Protein AF-A0A8I5YC31-F1 (afdb_monomer)

Solvent-accessible surface area (backbone atoms only — not comparable to full-atom values): 22268 Å² total; per-residue (Å²): 139,85,91,84,82,88,76,88,74,71,82,74,79,70,58,84,82,76,58,59,94,58,43,72,57,42,54,56,50,49,55,51,55,52,51,39,68,28,78,87,82,70,27,49,74,70,37,67,52,75,56,99,90,48,75,48,67,68,30,32,37,26,38,50,49,34,54,47,43,23,67,76,68,70,44,86,52,67,68,59,28,36,50,52,46,18,53,45,14,38,60,37,52,31,37,40,78,88,54,70,68,44,55,54,52,86,39,85,52,49,28,32,78,44,57,76,86,67,37,62,78,70,66,78,79,85,49,73,66,58,52,46,23,52,53,52,34,35,67,73,64,80,42,82,96,47,58,71,52,70,71,53,47,53,48,47,56,51,44,49,66,76,34,56,94,50,41,68,59,40,50,53,53,16,52,52,48,51,61,54,51,67,72,46,56,78,65,61,40,54,52,52,56,50,44,55,48,41,48,43,35,35,80,62,45,57,92,91,56,84,62,68,80,68,70,58,70,68,56,57,51,42,68,77,40,62,80,67,62,82,41,75,88,85,51,84,84,75,94,79,81,93,76,82,97,71,93,76,77,90,74,73,86,78,73,86,45,75,66,56,52,52,50,49,50,54,51,51,53,61,56,69,74,51,89,75,77,56,67,69,60,53,49,53,50,52,51,53,52,49,66,72,44,40,82,74,32,67,90,78,30,84,41,76,87,42,48,41,96,79,69,78,42,59,62,36,59,53,46,62,67,48,55,78,72,50,96,84,58,80,57,77,75,57,76,73,40,74,68,67,28,49,76,33,81,62,34,63,58,47,50,60,52,53,52,48,56,52,53,54,57,65,63,72,77,116

Organism: Rattus norvegicus (NCBI:txid10116)

pLDDT: mean 81.85, std 21.08, range [25.16, 98.56]

InterPro domains:
  IPR000591 DEP domain [PF00610] (43-113)
  IPR000591 DEP domain [PS50186] (40-115)
  IPR000591 DEP domain [SM00049] (40-115)
  IPR015898 G-protein, gamma subunit-like domain [PF00631] (256-317)
  IPR015898 G-protein, gamma subunit-like domain [SM00224] (258-319)
  IPR015898 G-protein, gamma subunit-like domain [SM01224] (255-319)
  IPR015898 G-protein, gamma subunit-like domain [cd00068] (258-313)
  IPR036284 G-protein gamma-like domain superfamily [G3DSA:4.10.260.10] (253-303)
  IPR036284 G-protein gamma-like domain superfamily [SSF48670] (249-313)
  IPR036388 Winged helix-like DNA-binding domain superfamily [G3DSA:1.10.10.10] (12-120)
  IPR036390 Winged helix DNA-binding domain superfamily [SSF46785] (20-124)
  IPR040759 Regulator of G-protein signalling, DHEX domain [PF18148] (116-217)
  IPR047016 Regulator of G protein signaling 6/7/9/11 [PTHR45746] (14-321)
  IPR047017 Regulator of G-protein signalling 6/7/9/11, DHEX domain superfamily [G3DSA:1.10.1240.60] (121-222)

Sequence (366 aa):
MAQGSGDQRAVGVADPEESSPNMIVYCKIEDIITKMQDDKTGGVPIRTVKSFLSKIPSVVTGTDIVQWLMKNLSIEDPVEAIHLGSLIAAQGYVFPISDHVLTMKDDGTFYRFQAPYFWPSNCWEPENTDYAIYLCKRTMQNKARLELADYEAENLARLQRAFARKWEFIFMQAEAQVKIDRKKDKTERKILDSQERAFWDVHRPVPGCVNTTEMDIRKCRRLKNPQKVKKSVYGVTDESQSQSPVHIPSQPIRKTTKDDIRKQITFLNAQIDRHCLKMSKVAESLIAYTEQYVEYDPFITPAEPSNPWISDDITLWDIEMSCGLSMGSLCPSWQLELLLWLSRPEGETLLPQLVSSISDRSNTDY

Structure (mmCIF, N/CA/C/O backbone):
data_AF-A0A8I5YC31-F1
#
_entry.id   AF-A0A8I5YC31-F1
#
loop_
_atom_site.group_PDB
_atom_site.id
_atom_site.type_symbol
_atom_site.label_atom_id
_atom_site.label_alt_id
_atom_site.label_comp_id
_atom_site.label_asym_id
_atom_site.label_entity_id
_atom_site.label_seq_id
_atom_site.pdbx_PDB_ins_code
_atom_site.Cartn_x
_atom_site.Cartn_y
_atom_site.Cartn_z
_atom_site.occupancy
_atom_site.B_iso_or_equiv
_atom_site.auth_seq_id
_atom_site.auth_comp_id
_atom_site.auth_asym_id
_atom_site.auth_atom_id
_atom_site.pdbx_PDB_model_num
ATOM 1 N N . MET A 1 1 ? 32.139 10.500 -12.334 1.00 30.91 1 MET A N 1
ATOM 2 C CA . MET A 1 1 ? 33.350 10.903 -11.591 1.00 30.91 1 MET A CA 1
ATOM 3 C C . MET A 1 1 ? 33.138 10.520 -10.142 1.00 30.91 1 MET A C 1
ATOM 5 O O . MET A 1 1 ? 32.011 10.642 -9.678 1.00 30.91 1 MET A O 1
ATOM 9 N N . ALA A 1 2 ? 34.165 9.994 -9.482 1.00 31.39 2 ALA A N 1
ATOM 10 C CA . ALA A 1 2 ? 34.109 9.607 -8.080 1.00 31.39 2 ALA A CA 1
ATOM 11 C C . ALA A 1 2 ? 34.868 10.613 -7.203 1.00 31.39 2 ALA A C 1
ATOM 13 O O . ALA A 1 2 ? 35.890 11.146 -7.625 1.00 31.39 2 ALA A O 1
ATOM 14 N N . GLN A 1 3 ? 34.344 10.724 -5.979 1.00 30.48 3 GLN A N 1
ATOM 15 C CA . GLN A 1 3 ? 34.845 11.326 -4.740 1.00 30.48 3 GLN A CA 1
ATOM 16 C C . GLN A 1 3 ? 34.728 12.842 -4.506 1.00 30.48 3 GLN A C 1
ATOM 18 O O . GLN A 1 3 ? 35.251 13.680 -5.229 1.00 30.48 3 GLN A O 1
ATOM 23 N N . GLY A 1 4 ? 34.048 13.117 -3.389 1.00 25.41 4 GLY A N 1
ATOM 24 C CA . GLY A 1 4 ? 33.809 14.384 -2.713 1.00 25.41 4 GLY A CA 1
ATOM 25 C C . GLY A 1 4 ? 32.946 14.066 -1.490 1.00 25.41 4 GLY A C 1
ATOM 26 O O . GLY A 1 4 ? 31.741 13.885 -1.603 1.00 25.41 4 GLY A O 1
ATOM 27 N N . SER A 1 5 ? 33.617 13.831 -0.370 1.00 27.86 5 SER A N 1
ATOM 28 C CA . SER A 1 5 ? 33.132 13.392 0.939 1.00 27.86 5 SER A CA 1
ATOM 29 C C . SER A 1 5 ? 32.129 14.335 1.606 1.00 27.86 5 SER A C 1
ATOM 31 O O . SER A 1 5 ? 32.315 15.542 1.553 1.00 27.86 5 SER A O 1
ATOM 33 N N . GLY A 1 6 ? 31.200 13.741 2.364 1.00 32.78 6 GLY A N 1
ATOM 34 C CA . GLY A 1 6 ? 30.676 14.308 3.608 1.00 32.78 6 GLY A CA 1
ATOM 35 C C . GLY A 1 6 ? 29.735 15.498 3.470 1.00 32.78 6 GLY A C 1
ATOM 36 O O . GLY A 1 6 ? 30.170 16.630 3.575 1.00 32.78 6 GLY A O 1
ATOM 37 N N . ASP A 1 7 ? 28.439 15.211 3.372 1.00 25.16 7 ASP A N 1
ATOM 38 C CA . ASP A 1 7 ? 27.435 15.993 4.091 1.00 25.16 7 ASP A CA 1
ATOM 39 C C . ASP A 1 7 ? 26.245 15.082 4.395 1.00 25.16 7 ASP A C 1
ATOM 41 O O . ASP A 1 7 ? 25.461 14.710 3.518 1.00 25.16 7 ASP A O 1
ATOM 45 N N . GLN A 1 8 ? 26.129 14.692 5.666 1.00 31.38 8 GLN A N 1
ATOM 46 C CA . GLN A 1 8 ? 24.854 14.284 6.240 1.00 31.38 8 GLN A CA 1
ATOM 47 C C . GLN A 1 8 ? 23.938 15.505 6.149 1.00 31.38 8 GLN A C 1
ATOM 49 O O . GLN A 1 8 ? 23.925 16.356 7.036 1.00 31.38 8 GLN A O 1
ATOM 54 N N . ARG A 1 9 ? 23.186 15.626 5.052 1.00 27.92 9 ARG A N 1
ATOM 55 C CA . ARG A 1 9 ? 22.052 16.543 5.028 1.00 27.92 9 ARG A CA 1
ATOM 56 C C . ARG A 1 9 ? 21.036 16.011 6.023 1.00 27.92 9 ARG A C 1
ATOM 58 O O . ARG A 1 9 ? 20.415 14.975 5.796 1.00 27.92 9 ARG A O 1
ATOM 65 N N . ALA A 1 10 ? 20.946 16.726 7.140 1.00 28.52 10 ALA A N 1
ATOM 66 C CA . ALA A 1 10 ? 19.875 16.632 8.106 1.00 28.52 10 ALA A CA 1
ATOM 67 C C . ALA A 1 10 ? 18.543 16.457 7.371 1.00 28.52 10 ALA A C 1
ATOM 69 O O . ALA A 1 10 ? 18.248 17.196 6.428 1.00 28.52 10 ALA A O 1
ATOM 70 N N . VAL A 1 11 ? 17.777 15.458 7.807 1.00 36.50 11 VAL A N 1
ATOM 71 C CA . VAL A 1 11 ? 16.377 15.267 7.439 1.00 36.50 11 VAL A CA 1
ATOM 72 C C . VAL A 1 11 ? 15.692 16.611 7.647 1.00 36.50 11 VAL A C 1
ATOM 74 O O . VAL A 1 11 ? 15.560 17.076 8.780 1.00 36.50 11 VAL A O 1
ATOM 77 N N . GLY A 1 12 ? 15.356 17.284 6.547 1.00 31.61 12 GLY A N 1
ATOM 78 C CA . GLY A 1 12 ? 14.579 18.507 6.601 1.00 31.61 12 GLY A CA 1
ATOM 79 C C . GLY A 1 12 ? 13.262 18.151 7.263 1.00 31.61 12 GLY A C 1
ATOM 80 O O . GLY A 1 12 ? 12.482 17.386 6.703 1.00 31.61 12 GLY A O 1
ATOM 81 N N . VAL A 1 13 ? 13.046 18.645 8.481 1.00 35.69 13 VAL A N 1
ATOM 82 C CA . VAL A 1 13 ? 11.731 18.610 9.112 1.00 35.69 13 VAL A CA 1
ATOM 83 C C . VAL A 1 13 ? 10.842 19.445 8.202 1.00 35.69 13 VAL A C 1
ATOM 85 O O . VAL A 1 13 ? 10.956 20.670 8.185 1.00 35.69 13 VAL A O 1
ATOM 88 N N . ALA A 1 14 ? 10.052 18.771 7.365 1.00 36.16 14 ALA A N 1
ATOM 89 C CA . ALA A 1 14 ? 9.065 19.419 6.521 1.00 36.16 14 ALA A CA 1
ATOM 90 C C . ALA A 1 14 ? 8.182 20.306 7.406 1.00 36.16 14 ALA A C 1
ATOM 92 O O . ALA A 1 14 ? 7.811 19.907 8.517 1.00 36.16 14 ALA A O 1
ATOM 93 N N . ASP A 1 15 ? 7.880 21.514 6.931 1.00 40.88 15 ASP A N 1
ATOM 94 C CA . ASP A 1 15 ? 6.965 22.423 7.612 1.00 40.88 15 ASP A CA 1
ATOM 95 C C . ASP A 1 15 ? 5.642 21.668 7.873 1.00 40.88 15 ASP A C 1
ATOM 97 O O . ASP A 1 15 ? 5.075 21.098 6.931 1.00 40.88 15 ASP A O 1
ATOM 101 N N . PRO A 1 16 ? 5.140 21.591 9.124 1.00 46.72 16 PRO A N 1
ATOM 102 C CA . PRO A 1 16 ? 3.908 20.871 9.447 1.00 46.72 16 PRO A CA 1
ATOM 103 C C . PRO A 1 16 ? 2.696 21.291 8.602 1.00 46.72 16 PRO A C 1
ATOM 105 O O . PRO A 1 16 ? 1.714 20.551 8.543 1.00 46.72 16 PRO A O 1
ATOM 108 N N . GLU A 1 17 ? 2.741 22.472 7.973 1.00 46.12 17 GLU A N 1
ATOM 109 C CA . GLU A 1 17 ? 1.671 22.992 7.117 1.00 46.12 17 GLU A CA 1
ATOM 110 C C . GLU A 1 17 ? 1.710 22.488 5.657 1.00 46.12 17 GLU A C 1
ATOM 112 O O . GLU A 1 17 ? 0.689 22.585 4.978 1.00 46.12 17 GLU A O 1
ATOM 117 N N . GLU A 1 18 ? 2.814 21.884 5.193 1.00 51.75 18 GLU A N 1
ATOM 118 C CA . GLU A 1 18 ? 2.967 21.321 3.830 1.00 51.75 18 GLU A CA 1
ATOM 119 C C . GLU A 1 18 ? 2.910 19.785 3.781 1.00 51.75 18 GLU A C 1
ATOM 121 O O . GLU A 1 18 ? 2.946 19.172 2.712 1.00 51.75 18 GLU A O 1
ATOM 126 N N . SER A 1 19 ? 2.806 19.134 4.937 1.00 61.59 19 SER A N 1
ATOM 127 C CA . SER A 1 19 ? 2.816 17.678 5.026 1.00 61.59 19 SER A CA 1
ATOM 128 C C . SER A 1 19 ? 1.540 17.065 4.437 1.00 61.59 19 SER A C 1
ATOM 130 O O . SER A 1 19 ? 0.420 17.445 4.794 1.00 61.59 19 SER A O 1
ATOM 132 N N . SER A 1 20 ? 1.704 16.085 3.540 1.00 70.75 20 SER A N 1
ATOM 133 C CA . SER A 1 20 ? 0.594 15.278 3.025 1.00 70.75 20 SER A CA 1
ATOM 134 C C . SER A 1 20 ? -0.271 14.771 4.188 1.00 70.75 20 SER A C 1
ATOM 136 O O . SER A 1 20 ? 0.262 14.281 5.186 1.00 70.75 20 SER A O 1
ATOM 138 N N . PRO A 1 21 ? -1.611 14.792 4.085 1.00 76.62 21 PRO A N 1
ATOM 139 C CA . PRO A 1 21 ? -2.481 14.276 5.142 1.00 76.62 21 PRO A CA 1
ATOM 140 C C . PRO A 1 21 ? -2.307 12.767 5.385 1.00 76.62 21 PRO A C 1
ATOM 142 O O . PRO A 1 21 ? -2.857 12.242 6.352 1.00 76.62 21 PRO A O 1
ATOM 145 N N . ASN A 1 22 ? -1.563 12.071 4.520 1.00 84.62 22 ASN A N 1
ATOM 146 C CA . ASN A 1 22 ? -1.194 10.667 4.673 1.00 84.62 22 ASN A CA 1
ATOM 147 C C . ASN A 1 22 ? 0.204 10.468 5.287 1.00 84.62 22 ASN A C 1
ATOM 149 O O . ASN A 1 22 ? 0.582 9.327 5.535 1.00 84.62 22 ASN A O 1
ATOM 153 N N . MET A 1 23 ? 0.957 11.534 5.584 1.00 88.81 23 MET A N 1
ATOM 154 C CA . MET A 1 23 ? 2.354 11.437 6.027 1.00 88.81 23 MET A CA 1
ATOM 155 C C . MET A 1 23 ? 2.530 10.559 7.266 1.00 88.81 23 MET A C 1
ATOM 157 O O . MET A 1 23 ? 3.437 9.739 7.315 1.00 88.81 23 MET A O 1
ATOM 161 N N . ILE A 1 24 ? 1.623 10.656 8.244 1.00 91.00 24 ILE A N 1
ATOM 162 C CA . ILE A 1 24 ? 1.688 9.812 9.446 1.00 91.00 24 ILE A CA 1
ATOM 163 C C . ILE A 1 24 ? 1.609 8.313 9.120 1.00 91.00 24 ILE A C 1
ATOM 165 O O . ILE A 1 24 ? 2.208 7.501 9.819 1.00 91.00 24 ILE A O 1
ATOM 169 N N . VAL A 1 25 ? 0.876 7.939 8.069 1.00 93.25 25 VAL A N 1
ATOM 170 C CA . VAL A 1 25 ? 0.782 6.548 7.615 1.00 93.25 25 VAL A CA 1
ATOM 171 C C . VAL A 1 25 ? 2.094 6.139 6.954 1.00 93.25 25 VAL A C 1
ATOM 173 O O . VAL A 1 25 ? 2.623 5.084 7.288 1.00 93.25 25 VAL A O 1
ATOM 176 N N . TYR A 1 26 ? 2.655 6.990 6.091 1.00 94.50 26 TYR A N 1
ATOM 177 C CA . TYR A 1 26 ? 3.944 6.740 5.442 1.00 94.50 26 TYR A CA 1
ATOM 178 C C . TYR A 1 26 ? 5.068 6.557 6.462 1.00 94.50 26 TYR A C 1
ATOM 180 O O . TYR A 1 26 ? 5.739 5.533 6.426 1.00 94.50 26 TYR A O 1
ATOM 188 N N . CYS A 1 27 ? 5.196 7.450 7.449 1.00 95.44 27 CYS A N 1
ATOM 189 C CA . CYS A 1 27 ? 6.206 7.314 8.502 1.00 95.44 27 CYS A CA 1
ATOM 190 C C . CYS A 1 27 ? 6.071 5.989 9.268 1.00 95.44 27 CYS A C 1
ATOM 192 O O . CYS A 1 27 ? 7.063 5.308 9.501 1.00 95.44 27 CYS A O 1
ATOM 194 N N . LYS A 1 28 ? 4.843 5.573 9.609 1.00 97.00 28 LYS A N 1
ATOM 195 C CA . LYS A 1 28 ? 4.614 4.288 10.291 1.00 97.00 28 LYS A CA 1
ATOM 196 C C . LYS A 1 28 ? 5.019 3.088 9.433 1.00 97.00 28 LYS A C 1
ATOM 198 O O . LYS A 1 28 ? 5.571 2.128 9.965 1.00 97.00 28 LYS A O 1
ATOM 203 N N . ILE A 1 29 ? 4.743 3.123 8.128 1.00 97.88 29 ILE A N 1
ATOM 204 C CA . ILE A 1 29 ? 5.170 2.059 7.210 1.00 97.88 29 ILE A CA 1
ATOM 205 C C . ILE A 1 29 ? 6.697 2.057 7.086 1.00 97.88 29 ILE A C 1
ATOM 207 O O . ILE A 1 29 ? 7.317 1.002 7.152 1.00 97.88 29 ILE A O 1
ATOM 211 N N . GLU A 1 30 ? 7.319 3.224 6.964 1.00 97.75 30 GLU A N 1
ATOM 212 C CA . GLU A 1 30 ? 8.772 3.374 6.841 1.00 97.75 30 GLU A CA 1
ATOM 213 C C . GLU A 1 30 ? 9.522 2.882 8.077 1.00 97.75 30 GLU A C 1
ATOM 215 O O . GLU A 1 30 ? 10.561 2.231 7.945 1.00 97.75 30 GLU A O 1
ATOM 220 N N . ASP A 1 31 ? 8.964 3.090 9.269 1.00 97.12 31 ASP A N 1
ATOM 221 C CA . ASP A 1 31 ? 9.485 2.519 10.510 1.00 97.12 31 ASP A CA 1
ATOM 222 C C . ASP A 1 31 ? 9.460 0.982 10.475 1.00 97.12 31 ASP A C 1
ATOM 224 O O . ASP A 1 31 ? 10.426 0.330 10.883 1.00 97.12 31 ASP A O 1
ATOM 228 N N . ILE A 1 32 ? 8.380 0.383 9.958 1.00 97.75 32 ILE A N 1
ATOM 229 C CA . ILE A 1 32 ? 8.273 -1.073 9.769 1.00 97.75 32 ILE A CA 1
ATOM 230 C C . ILE A 1 32 ? 9.316 -1.550 8.752 1.00 97.75 32 ILE A C 1
ATOM 232 O O . ILE A 1 32 ? 10.065 -2.483 9.032 1.00 97.75 32 ILE A O 1
ATOM 236 N N . ILE A 1 33 ? 9.414 -0.886 7.599 1.00 98.00 33 ILE A N 1
ATOM 237 C CA . ILE A 1 33 ? 10.347 -1.223 6.513 1.00 98.00 33 ILE A CA 1
ATOM 238 C C . ILE A 1 33 ? 11.807 -1.106 6.954 1.00 98.00 33 ILE A C 1
ATOM 240 O O . ILE A 1 33 ? 12.647 -1.911 6.548 1.00 98.00 33 ILE A O 1
ATOM 244 N N . THR A 1 34 ? 12.119 -0.127 7.798 1.00 96.25 34 THR A N 1
ATOM 245 C CA . THR A 1 34 ? 13.459 0.050 8.363 1.00 96.25 34 THR A CA 1
ATOM 246 C C . THR A 1 34 ? 13.812 -1.113 9.286 1.00 96.25 34 THR A C 1
ATOM 248 O O . THR A 1 34 ? 14.895 -1.678 9.161 1.00 96.25 34 THR A O 1
ATOM 251 N N . LYS A 1 35 ? 12.883 -1.542 10.151 1.00 96.88 35 LYS A N 1
ATOM 252 C CA . LYS A 1 35 ? 13.075 -2.715 11.023 1.00 96.88 35 LYS A CA 1
ATOM 253 C C . LYS A 1 35 ? 13.165 -4.022 10.234 1.00 96.88 35 LYS A C 1
ATOM 255 O O . LYS A 1 35 ? 13.973 -4.881 10.567 1.00 96.88 35 LYS A O 1
ATOM 260 N N . MET A 1 36 ? 12.385 -4.168 9.163 1.00 97.31 36 MET A N 1
ATOM 261 C CA . MET A 1 36 ? 12.465 -5.335 8.277 1.00 97.31 36 MET A CA 1
ATOM 262 C C . MET A 1 36 ? 13.833 -5.479 7.610 1.00 97.31 36 MET A C 1
ATOM 264 O O . MET A 1 36 ? 14.242 -6.597 7.321 1.00 97.31 36 MET A O 1
ATOM 268 N N . GLN A 1 37 ? 14.529 -4.373 7.350 1.00 95.50 37 GLN A N 1
ATOM 269 C CA . GLN A 1 37 ? 15.846 -4.366 6.707 1.00 95.50 37 GLN A CA 1
ATOM 270 C C . GLN A 1 37 ? 17.016 -4.369 7.704 1.00 95.50 37 GLN A C 1
ATOM 272 O O . GLN A 1 37 ? 18.171 -4.337 7.280 1.00 95.50 37 GLN A O 1
ATOM 277 N N . ASP A 1 38 ? 16.751 -4.386 9.012 1.00 92.81 38 ASP A N 1
ATOM 278 C CA . ASP A 1 38 ? 17.801 -4.360 10.027 1.00 92.81 38 ASP A CA 1
ATOM 279 C C . ASP A 1 38 ? 18.307 -5.771 10.360 1.00 92.81 38 ASP A C 1
ATOM 281 O O . ASP A 1 38 ? 17.721 -6.519 11.147 1.00 92.81 38 ASP A O 1
ATOM 285 N N . ASP A 1 39 ? 19.464 -6.117 9.794 1.00 83.81 39 ASP A N 1
ATOM 286 C CA . ASP A 1 39 ? 20.140 -7.396 10.028 1.00 83.81 39 ASP A CA 1
ATOM 287 C C . ASP A 1 39 ? 20.482 -7.642 11.512 1.00 83.81 39 ASP A C 1
ATOM 289 O O . ASP A 1 39 ? 20.634 -8.792 11.929 1.00 83.81 39 ASP A O 1
ATOM 293 N N . LYS A 1 40 ? 20.609 -6.592 12.340 1.00 85.00 40 LYS A N 1
ATOM 294 C CA . LYS A 1 40 ? 21.014 -6.727 13.751 1.00 85.00 40 LYS A CA 1
ATOM 295 C C . LYS A 1 40 ? 19.863 -7.114 14.668 1.00 85.00 40 LYS A C 1
ATOM 297 O O . LYS A 1 40 ? 20.091 -7.791 15.667 1.00 85.00 40 LYS A O 1
ATOM 302 N N . THR A 1 41 ? 18.649 -6.675 14.353 1.00 80.88 41 THR A N 1
ATOM 303 C CA . THR A 1 41 ? 17.455 -6.906 15.181 1.00 80.88 41 THR A CA 1
ATOM 304 C C . THR A 1 41 ? 16.624 -8.097 14.707 1.00 80.88 41 THR A C 1
ATOM 306 O O . THR A 1 41 ? 15.547 -8.352 15.241 1.00 80.88 41 THR A O 1
ATOM 309 N N . GLY A 1 42 ? 17.146 -8.882 13.758 1.00 88.69 42 GLY A N 1
ATOM 310 C CA . GLY A 1 42 ? 16.437 -10.029 13.197 1.00 88.69 42 GLY A CA 1
ATOM 311 C C . GLY A 1 42 ? 15.428 -9.624 12.123 1.00 88.69 42 GLY A C 1
ATOM 312 O O . GLY A 1 42 ? 14.304 -10.129 12.115 1.00 88.69 42 GLY A O 1
ATOM 313 N N . GLY A 1 43 ? 15.822 -8.704 11.237 1.00 94.25 43 GLY A N 1
ATOM 314 C CA . GLY A 1 43 ? 15.111 -8.363 10.009 1.00 94.25 43 GLY A CA 1
ATOM 315 C C . GLY A 1 43 ? 14.854 -9.561 9.083 1.00 94.25 43 GLY A C 1
ATOM 316 O O . GLY A 1 43 ? 15.270 -10.698 9.326 1.00 94.25 43 GLY A O 1
ATOM 317 N N . VAL A 1 44 ? 14.145 -9.299 7.991 1.00 96.75 44 VAL A N 1
ATOM 318 C CA . VAL A 1 44 ? 13.827 -10.289 6.960 1.00 96.75 44 VAL A CA 1
ATOM 319 C C . VAL A 1 44 ? 15.119 -10.682 6.227 1.00 96.75 44 VAL A C 1
ATOM 321 O O . VAL A 1 44 ? 15.855 -9.806 5.775 1.00 96.75 44 VAL A O 1
ATOM 324 N N . PRO A 1 45 ? 15.416 -11.982 6.048 1.00 94.06 45 PRO A N 1
ATOM 325 C CA . PRO A 1 45 ? 16.670 -12.420 5.447 1.00 94.06 45 PRO A CA 1
ATOM 326 C C . PRO A 1 45 ? 16.754 -12.054 3.957 1.00 94.06 45 PRO A C 1
ATOM 328 O O . PRO A 1 45 ? 16.175 -12.724 3.101 1.00 94.06 45 PRO A O 1
ATOM 331 N N . ILE A 1 46 ? 17.552 -11.038 3.625 1.00 95.31 46 ILE A N 1
ATOM 332 C CA . ILE A 1 46 ? 17.817 -10.627 2.240 1.00 95.31 46 ILE A CA 1
ATOM 333 C C . ILE A 1 46 ? 18.863 -11.559 1.616 1.00 95.31 46 ILE A C 1
ATOM 335 O O . ILE A 1 46 ? 19.999 -11.661 2.080 1.00 95.31 46 ILE A O 1
ATOM 339 N N . ARG A 1 47 ? 18.505 -12.248 0.527 1.00 93.31 47 ARG A N 1
ATOM 340 C CA . ARG A 1 47 ? 19.340 -13.294 -0.087 1.00 93.31 47 ARG A CA 1
ATOM 341 C C . ARG A 1 47 ? 19.642 -13.018 -1.554 1.00 93.31 47 ARG A C 1
ATOM 343 O O . ARG A 1 47 ? 18.931 -12.309 -2.261 1.00 93.31 47 ARG A O 1
ATOM 350 N N . THR A 1 48 ? 20.723 -13.633 -2.035 1.00 94.19 48 THR A N 1
ATOM 351 C CA . THR A 1 48 ? 20.984 -13.786 -3.471 1.00 94.19 48 THR A CA 1
ATOM 352 C C . THR A 1 48 ? 20.677 -15.216 -3.882 1.00 94.19 48 THR A C 1
ATOM 354 O O . THR A 1 48 ? 21.428 -16.131 -3.546 1.00 94.19 48 THR A O 1
ATOM 357 N N . VAL A 1 49 ? 19.606 -15.405 -4.645 1.00 92.19 49 VAL A N 1
ATOM 358 C CA . VAL A 1 49 ? 19.175 -16.723 -5.118 1.00 92.19 49 VAL A CA 1
ATOM 359 C C . VAL A 1 49 ? 19.906 -17.058 -6.416 1.00 92.19 49 VAL A C 1
ATOM 361 O O . VAL A 1 49 ? 19.927 -16.262 -7.360 1.00 92.19 49 VAL A O 1
ATOM 364 N N . LYS A 1 50 ? 20.547 -18.229 -6.460 1.00 91.19 50 LYS A N 1
ATOM 365 C CA . LYS A 1 50 ? 21.241 -18.758 -7.640 1.00 91.19 50 LYS A CA 1
ATOM 366 C C . LYS A 1 50 ? 20.504 -19.996 -8.144 1.00 91.19 50 LYS A C 1
ATOM 368 O O . LYS A 1 50 ? 20.285 -20.929 -7.383 1.00 91.19 50 LYS A O 1
ATOM 373 N N . SER A 1 51 ? 20.175 -20.001 -9.425 1.00 87.25 51 SER A N 1
ATOM 374 C CA . SER A 1 51 ? 19.711 -21.159 -10.186 1.00 87.25 51 SER A CA 1
ATOM 375 C C . SER A 1 51 ? 20.689 -21.436 -11.335 1.00 87.25 51 SER A C 1
ATOM 377 O O . SER A 1 51 ? 21.623 -20.663 -11.562 1.00 87.25 51 SER A O 1
ATOM 379 N N . PHE A 1 52 ? 20.465 -22.515 -12.088 1.00 84.12 52 PHE A N 1
ATOM 380 C CA . PHE A 1 52 ? 21.290 -22.862 -13.250 1.00 84.12 52 PHE A CA 1
ATOM 381 C C . PHE A 1 52 ? 21.311 -21.758 -14.328 1.00 84.12 52 PHE A C 1
ATOM 383 O O . PHE A 1 52 ? 22.345 -21.516 -14.945 1.00 84.12 52 PHE A O 1
ATOM 390 N N . LEU A 1 53 ? 20.194 -21.043 -14.521 1.00 80.75 53 LEU A N 1
ATOM 391 C CA . LEU A 1 53 ? 20.033 -20.032 -15.580 1.00 80.75 53 LEU A CA 1
ATOM 392 C C . LEU A 1 53 ? 20.059 -18.585 -15.068 1.00 80.75 53 LEU A C 1
ATOM 394 O O . LEU A 1 53 ? 20.194 -17.646 -15.858 1.00 80.75 53 LEU A O 1
ATOM 398 N N . SER A 1 54 ? 19.902 -18.364 -13.761 1.00 82.75 54 SER A N 1
ATOM 399 C CA . SER A 1 54 ? 19.727 -17.021 -13.207 1.00 82.75 54 SER A CA 1
ATOM 400 C C . SER A 1 54 ? 20.390 -16.837 -11.845 1.00 82.75 54 SER A C 1
ATOM 402 O O . SER A 1 54 ? 20.418 -17.720 -10.997 1.00 82.75 54 SER A O 1
ATOM 404 N N . LYS A 1 55 ? 20.907 -15.629 -11.619 1.00 90.19 55 LYS A N 1
ATOM 405 C CA . LYS A 1 55 ? 21.321 -15.138 -10.304 1.00 90.19 55 LYS A CA 1
ATOM 406 C C . LYS A 1 55 ? 20.499 -13.891 -10.007 1.00 90.19 55 LYS A C 1
ATOM 408 O O . LYS A 1 55 ? 20.601 -12.910 -10.748 1.00 90.19 55 LYS A O 1
ATOM 413 N N . ILE A 1 56 ? 19.680 -13.949 -8.963 1.00 91.12 56 ILE A N 1
ATOM 414 C CA . ILE A 1 56 ? 18.770 -12.882 -8.551 1.00 91.12 56 ILE A CA 1
ATOM 415 C C . ILE A 1 56 ? 19.255 -12.364 -7.188 1.00 91.12 56 ILE A C 1
ATOM 417 O O . ILE A 1 56 ? 19.068 -13.041 -6.180 1.00 91.12 56 ILE A O 1
ATOM 421 N N . PRO A 1 57 ? 19.950 -11.214 -7.141 1.00 94.06 57 PRO A N 1
ATOM 422 C CA . PRO A 1 57 ? 20.473 -10.650 -5.895 1.00 94.06 57 PRO A CA 1
ATOM 423 C C . PRO A 1 57 ? 19.376 -9.970 -5.079 1.00 94.06 57 PRO A C 1
ATOM 425 O O . PRO A 1 57 ? 18.365 -9.585 -5.657 1.00 94.06 57 PRO A O 1
ATOM 428 N N . SER A 1 58 ? 19.630 -9.714 -3.798 1.00 93.38 58 SER A N 1
ATOM 429 C CA . SER A 1 58 ? 18.848 -8.810 -2.938 1.00 93.38 58 SER A CA 1
ATOM 430 C C . SER A 1 58 ? 17.334 -9.028 -3.007 1.00 93.38 58 SER A C 1
ATOM 432 O O . SER A 1 58 ? 16.595 -8.103 -3.338 1.00 93.38 58 SER A O 1
ATOM 434 N N . VAL A 1 59 ? 16.891 -10.264 -2.781 1.00 96.12 59 VAL A N 1
ATOM 435 C CA . VAL A 1 59 ? 15.472 -10.635 -2.718 1.00 96.12 59 VAL A CA 1
ATOM 436 C C . VAL A 1 59 ? 15.125 -11.229 -1.363 1.00 96.12 59 VAL A C 1
ATOM 438 O O . VAL A 1 59 ? 15.973 -11.836 -0.708 1.00 96.12 59 VAL A O 1
ATOM 441 N N . VAL A 1 60 ? 13.864 -11.079 -0.990 1.00 97.50 60 VAL A N 1
ATOM 442 C CA . VAL A 1 60 ? 13.225 -11.722 0.162 1.00 97.50 60 VAL A CA 1
ATOM 443 C C . VAL A 1 60 ? 12.035 -12.540 -0.336 1.00 97.50 60 VAL A C 1
ATOM 445 O O . VAL A 1 60 ? 11.524 -12.262 -1.425 1.00 97.50 60 VAL A O 1
ATOM 448 N N . THR A 1 61 ? 11.617 -13.565 0.403 1.00 97.75 61 THR A N 1
ATOM 449 C CA . THR A 1 61 ? 10.410 -14.328 0.045 1.00 97.75 61 THR A CA 1
ATOM 450 C C . THR A 1 61 ? 9.171 -13.721 0.692 1.00 97.75 61 THR A C 1
ATOM 452 O O . THR A 1 61 ? 9.274 -13.048 1.719 1.00 97.75 61 THR A O 1
ATOM 455 N N . GLY A 1 62 ? 8.006 -13.950 0.088 1.00 98.00 62 GLY A N 1
ATOM 456 C CA . GLY A 1 62 ? 6.724 -13.542 0.656 1.00 98.00 62 GLY A CA 1
ATOM 457 C C . GLY A 1 62 ? 6.499 -14.146 2.041 1.00 98.00 62 GLY A C 1
ATOM 458 O O . GLY A 1 62 ? 6.226 -13.409 2.988 1.00 98.00 62 GLY A O 1
ATOM 459 N N . THR A 1 63 ? 6.761 -15.448 2.192 1.00 98.12 63 THR A N 1
ATOM 460 C CA . THR A 1 63 ? 6.699 -16.133 3.492 1.00 98.12 63 THR A CA 1
ATOM 461 C C . THR A 1 63 ? 7.619 -15.516 4.541 1.00 98.12 63 THR A C 1
ATOM 463 O O . THR A 1 63 ? 7.182 -15.290 5.667 1.00 98.12 63 THR A O 1
ATOM 466 N N . ASP A 1 64 ? 8.867 -15.170 4.199 1.00 97.94 64 ASP A N 1
ATOM 467 C CA . ASP A 1 64 ? 9.773 -14.538 5.170 1.00 97.94 64 ASP A CA 1
ATOM 468 C C . ASP A 1 64 ? 9.227 -13.181 5.666 1.00 97.94 64 ASP A C 1
ATOM 470 O O . ASP A 1 64 ? 9.360 -12.861 6.848 1.00 97.94 64 ASP A O 1
ATOM 474 N N . ILE A 1 65 ? 8.597 -12.385 4.789 1.00 98.25 65 ILE A N 1
ATOM 475 C CA . ILE A 1 65 ? 7.991 -11.100 5.174 1.00 98.25 65 ILE A CA 1
ATOM 476 C C . ILE A 1 65 ? 6.758 -11.317 6.060 1.00 98.25 65 ILE A C 1
ATOM 478 O O . ILE A 1 65 ? 6.636 -10.665 7.097 1.00 98.25 65 ILE A O 1
ATOM 482 N N . VAL A 1 66 ? 5.856 -12.226 5.677 1.00 98.44 66 VAL A N 1
ATOM 483 C CA . VAL A 1 66 ? 4.614 -12.505 6.421 1.00 98.44 66 VAL A CA 1
ATOM 484 C C . VAL A 1 66 ? 4.933 -13.016 7.825 1.00 98.44 66 VAL A C 1
ATOM 486 O O . VAL A 1 66 ? 4.420 -12.481 8.806 1.00 98.44 66 VAL A O 1
ATOM 489 N N . GLN A 1 67 ? 5.861 -13.968 7.948 1.00 97.94 67 GLN A N 1
ATOM 490 C CA . GLN A 1 67 ? 6.301 -14.483 9.248 1.00 97.94 67 GLN A CA 1
ATOM 491 C C . GLN A 1 67 ? 6.961 -13.397 10.106 1.00 97.94 67 GLN A C 1
ATOM 493 O O . GLN A 1 67 ? 6.758 -13.343 11.322 1.00 97.94 67 GLN A O 1
ATOM 498 N N . TRP A 1 68 ? 7.727 -12.493 9.486 1.00 98.00 68 TRP A N 1
ATOM 499 C CA . TRP A 1 68 ? 8.305 -11.359 10.198 1.00 98.00 68 TRP A CA 1
ATOM 500 C C . TRP A 1 68 ? 7.223 -10.406 10.718 1.00 98.00 68 TRP A C 1
ATOM 502 O O . TRP A 1 68 ? 7.317 -9.978 11.870 1.00 98.00 68 TRP A O 1
ATOM 512 N N . LEU A 1 69 ? 6.195 -10.100 9.916 1.00 98.31 69 LEU A N 1
ATOM 513 C CA . LEU A 1 69 ? 5.065 -9.254 10.320 1.00 98.31 69 LEU A CA 1
ATOM 514 C C . LEU A 1 69 ? 4.314 -9.865 11.504 1.00 98.31 69 LEU A C 1
ATOM 516 O O . LEU A 1 69 ? 4.145 -9.188 12.515 1.00 98.31 69 LEU A O 1
ATOM 520 N N . MET A 1 70 ? 3.947 -11.147 11.414 1.00 98.12 70 MET A N 1
ATOM 521 C CA . MET A 1 70 ? 3.255 -11.862 12.491 1.00 98.12 70 MET A CA 1
ATOM 522 C C . MET A 1 70 ? 4.026 -11.797 13.805 1.00 98.12 70 MET A C 1
ATOM 524 O O . MET A 1 70 ? 3.488 -11.401 14.836 1.00 98.12 70 MET A O 1
ATOM 528 N N . LYS A 1 71 ? 5.326 -12.099 13.756 1.00 97.12 71 LYS A N 1
ATOM 529 C CA . LYS A 1 71 ? 6.174 -12.116 14.947 1.00 97.12 71 LYS A CA 1
ATOM 530 C C . LYS A 1 71 ? 6.407 -10.727 15.547 1.00 97.12 71 LYS A C 1
ATOM 532 O O . LYS A 1 71 ? 6.369 -10.585 16.764 1.00 97.12 71 LYS A O 1
ATOM 537 N N . ASN A 1 72 ? 6.724 -9.722 14.728 1.00 96.94 72 ASN A N 1
ATOM 538 C CA . ASN A 1 72 ? 7.188 -8.418 15.225 1.00 96.94 72 ASN A CA 1
ATOM 539 C C . ASN A 1 72 ? 6.052 -7.433 15.513 1.00 96.94 72 ASN A C 1
ATOM 541 O O . ASN A 1 72 ? 6.267 -6.469 16.247 1.00 96.94 72 ASN A O 1
ATOM 545 N N . LEU A 1 73 ? 4.871 -7.657 14.934 1.00 96.81 73 LEU A N 1
ATOM 546 C CA . LEU A 1 73 ? 3.670 -6.859 15.185 1.00 96.81 73 LEU A CA 1
ATOM 547 C C . LEU A 1 73 ? 2.630 -7.608 16.032 1.00 96.81 73 LEU A C 1
ATOM 549 O O . LEU A 1 73 ? 1.561 -7.060 16.271 1.00 96.81 73 LEU A O 1
ATOM 553 N N . SER A 1 74 ? 2.952 -8.820 16.498 1.00 97.25 74 SER A N 1
ATOM 554 C CA . SER A 1 74 ? 2.060 -9.684 17.284 1.00 97.25 74 SER A CA 1
ATOM 555 C C . SER A 1 74 ? 0.716 -9.945 16.591 1.00 97.25 74 SER A C 1
ATOM 557 O O . SER A 1 74 ? -0.333 -9.868 17.223 1.00 97.25 74 SER A O 1
ATOM 559 N N . ILE A 1 75 ? 0.754 -10.229 15.285 1.00 98.06 75 ILE A N 1
ATOM 560 C CA . ILE A 1 75 ? -0.442 -10.563 14.500 1.00 98.06 75 ILE A CA 1
ATOM 561 C C . ILE A 1 75 ? -0.682 -12.070 14.605 1.00 98.06 75 ILE A C 1
ATOM 563 O O . ILE A 1 75 ? 0.189 -12.863 14.238 1.00 98.06 75 ILE A O 1
ATOM 567 N N . GLU A 1 76 ? -1.858 -12.453 15.103 1.00 97.12 76 GLU A N 1
ATOM 568 C CA . GLU A 1 76 ? -2.240 -13.855 15.308 1.00 97.12 76 GLU A CA 1
ATOM 569 C C . GLU A 1 76 ? -2.767 -14.510 14.025 1.00 97.12 76 GLU A C 1
ATOM 571 O O . GLU A 1 76 ? -2.417 -15.654 13.735 1.00 97.12 76 GLU A O 1
ATOM 576 N N . ASP A 1 77 ? -3.561 -13.780 13.234 1.00 97.56 77 ASP A N 1
ATOM 577 C CA . ASP A 1 77 ? -4.140 -14.269 11.980 1.00 97.56 77 ASP A CA 1
ATOM 578 C C . ASP A 1 77 ? -3.189 -14.025 10.786 1.00 97.56 77 ASP A C 1
ATOM 580 O O . ASP A 1 77 ? -2.908 -12.871 10.437 1.00 97.56 77 ASP A O 1
ATOM 584 N N . PRO A 1 78 ? -2.711 -15.077 10.091 1.00 97.31 78 PRO A N 1
ATOM 585 C CA . PRO A 1 78 ? -1.915 -14.919 8.875 1.00 97.31 78 PRO A CA 1
ATOM 586 C C . PRO A 1 78 ? -2.599 -14.067 7.798 1.00 97.31 78 PRO A C 1
ATOM 588 O O . PRO A 1 78 ? -1.915 -13.358 7.058 1.00 97.31 78 PRO A O 1
ATOM 591 N N . VAL A 1 79 ? -3.934 -14.101 7.702 1.00 98.19 79 VAL A N 1
ATOM 592 C CA . VAL A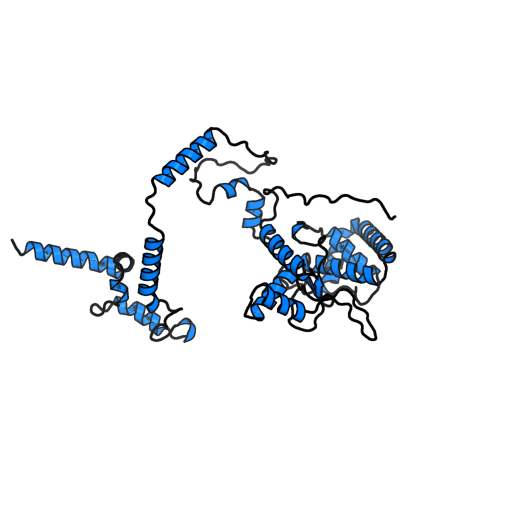 1 79 ? -4.687 -13.328 6.702 1.00 98.19 79 VAL A CA 1
ATOM 593 C C . VAL A 1 79 ? -4.531 -11.827 6.948 1.00 98.19 79 VAL A C 1
ATOM 595 O O . VAL A 1 79 ? -4.314 -11.074 5.995 1.00 98.19 79 VAL A O 1
ATOM 598 N N . GLU A 1 80 ? -4.548 -11.388 8.208 1.00 98.44 80 GLU A N 1
ATOM 599 C CA . GLU A 1 80 ? -4.286 -9.995 8.580 1.00 98.44 80 GLU A CA 1
ATOM 600 C C . GLU A 1 80 ? -2.854 -9.577 8.208 1.00 98.44 80 GLU A C 1
ATOM 602 O O . GLU A 1 80 ? -2.647 -8.511 7.621 1.00 98.44 80 GLU A O 1
ATOM 607 N N . ALA A 1 81 ? -1.860 -10.435 8.462 1.00 98.38 81 ALA A N 1
ATOM 608 C CA . ALA A 1 81 ? -0.466 -10.154 8.117 1.00 98.38 81 ALA A CA 1
ATOM 609 C C . ALA A 1 81 ? -0.248 -10.049 6.595 1.00 98.38 81 ALA A C 1
ATOM 611 O O . ALA A 1 81 ? 0.432 -9.130 6.127 1.00 98.38 81 ALA A O 1
ATOM 612 N N . ILE A 1 82 ? -0.861 -10.940 5.809 1.00 98.44 82 ILE A N 1
ATOM 613 C CA . ILE A 1 82 ? -0.837 -10.892 4.337 1.00 98.44 82 ILE A CA 1
ATOM 614 C C . ILE A 1 82 ? -1.538 -9.628 3.828 1.00 98.44 82 ILE A C 1
ATOM 616 O O . ILE A 1 82 ? -1.049 -8.983 2.893 1.00 98.44 82 ILE A O 1
ATOM 620 N N . HIS A 1 83 ? -2.662 -9.248 4.439 1.00 98.50 83 HIS A N 1
ATOM 621 C CA . HIS A 1 83 ? -3.387 -8.034 4.085 1.00 98.50 83 HIS A CA 1
ATOM 622 C C . HIS A 1 83 ? -2.538 -6.783 4.343 1.00 98.50 83 HIS A C 1
ATOM 624 O O . HIS A 1 83 ? -2.344 -5.976 3.431 1.00 98.50 83 HIS A O 1
ATOM 630 N N . LEU A 1 84 ? -1.948 -6.655 5.536 1.00 98.56 84 LEU A N 1
ATOM 631 C CA . LEU A 1 84 ? -1.046 -5.553 5.875 1.00 98.56 84 LEU A CA 1
ATOM 632 C C . LEU A 1 84 ? 0.164 -5.505 4.934 1.00 98.56 84 LEU A C 1
ATOM 634 O O . LEU A 1 84 ? 0.495 -4.444 4.402 1.00 98.56 84 LEU A O 1
ATOM 638 N N . GLY A 1 85 ? 0.797 -6.650 4.676 1.00 98.44 85 GLY A N 1
ATOM 639 C CA . GLY A 1 85 ? 1.905 -6.761 3.730 1.00 98.44 85 GLY A CA 1
ATOM 640 C C . GLY A 1 85 ? 1.516 -6.341 2.310 1.00 98.44 85 GLY A C 1
ATOM 641 O O . GLY A 1 85 ? 2.271 -5.636 1.640 1.00 98.44 85 GLY A O 1
ATOM 642 N N . SER A 1 86 ? 0.308 -6.693 1.867 1.00 98.38 86 SER A N 1
ATOM 643 C CA . SER A 1 86 ? -0.237 -6.272 0.572 1.00 98.38 86 SER A CA 1
ATOM 644 C C . SER A 1 86 ? -0.488 -4.768 0.507 1.00 98.38 86 SER A C 1
ATOM 646 O O . SER A 1 86 ? -0.190 -4.156 -0.514 1.00 98.38 86 SER A O 1
ATOM 648 N N . LEU A 1 87 ? -0.967 -4.145 1.588 1.00 98.12 87 LEU A N 1
ATOM 649 C CA . LEU A 1 87 ? -1.118 -2.689 1.663 1.00 98.12 87 LEU A CA 1
ATOM 650 C C . LEU A 1 87 ? 0.239 -1.976 1.605 1.00 98.12 87 LEU A C 1
ATOM 652 O O . LEU A 1 87 ? 0.383 -0.993 0.881 1.00 98.12 87 LEU A O 1
ATOM 656 N N . ILE A 1 88 ? 1.251 -2.488 2.311 1.00 98.19 88 ILE A N 1
ATOM 657 C CA . ILE A 1 88 ? 2.630 -1.975 2.248 1.00 98.19 88 ILE A CA 1
ATOM 658 C C . ILE A 1 88 ? 3.183 -2.093 0.819 1.00 98.19 88 ILE A C 1
ATOM 660 O O . ILE A 1 88 ? 3.830 -1.164 0.325 1.00 98.19 88 ILE A O 1
ATOM 664 N N . ALA A 1 89 ? 2.903 -3.209 0.140 1.00 98.19 89 ALA A N 1
ATOM 665 C CA . ALA A 1 89 ? 3.319 -3.420 -1.240 1.00 98.19 89 ALA A CA 1
ATOM 666 C C . ALA A 1 89 ? 2.611 -2.469 -2.217 1.00 98.19 89 ALA A C 1
ATOM 668 O O . ALA A 1 89 ? 3.269 -1.853 -3.050 1.00 98.19 89 ALA A O 1
ATOM 669 N N . ALA A 1 90 ? 1.299 -2.275 -2.068 1.00 97.44 90 ALA A N 1
ATOM 670 C CA . ALA A 1 90 ? 0.501 -1.361 -2.887 1.00 97.44 90 ALA A CA 1
ATOM 671 C C . ALA A 1 90 ? 0.912 0.118 -2.730 1.00 97.44 90 ALA A C 1
ATOM 673 O O . ALA A 1 90 ? 0.704 0.924 -3.636 1.00 97.44 90 ALA A O 1
ATOM 674 N N . GLN A 1 91 ? 1.518 0.482 -1.596 1.00 96.56 91 GLN A N 1
ATOM 675 C CA . GLN A 1 91 ? 2.145 1.794 -1.382 1.00 96.56 91 GLN A CA 1
ATOM 676 C C . GLN A 1 91 ? 3.565 1.885 -1.977 1.00 96.56 91 GLN A C 1
ATOM 678 O O . GLN A 1 91 ? 4.188 2.939 -1.940 1.00 96.56 91 GLN A O 1
ATOM 683 N N . GLY A 1 92 ? 4.101 0.797 -2.533 1.00 97.38 92 GLY A N 1
ATOM 684 C CA . GLY A 1 92 ? 5.373 0.787 -3.252 1.00 97.38 92 GLY A CA 1
ATOM 685 C C . GLY A 1 92 ? 6.617 0.600 -2.394 1.00 97.38 92 GLY A C 1
ATOM 686 O O . GLY A 1 92 ? 7.715 0.771 -2.913 1.00 97.38 92 GLY A O 1
ATOM 687 N N . TYR A 1 93 ? 6.495 0.242 -1.113 1.00 98.50 93 TYR A N 1
ATOM 688 C CA . TYR A 1 93 ? 7.664 0.013 -0.252 1.00 98.50 93 TYR A CA 1
ATOM 689 C C . TYR A 1 93 ? 8.332 -1.345 -0.493 1.00 98.50 93 TYR A C 1
ATOM 691 O O . TYR A 1 93 ? 9.545 -1.495 -0.319 1.00 98.50 93 TYR A O 1
ATOM 699 N N . VAL A 1 94 ? 7.540 -2.331 -0.912 1.00 98.31 94 VAL A N 1
ATOM 700 C CA . VAL A 1 94 ? 7.970 -3.685 -1.267 1.00 98.31 94 VAL A CA 1
ATOM 701 C C . VAL A 1 94 ? 7.246 -4.088 -2.545 1.00 98.31 94 VAL A C 1
ATOM 703 O O . VAL A 1 94 ? 6.071 -3.789 -2.699 1.00 98.31 94 VAL A O 1
ATOM 706 N N . PHE A 1 95 ? 7.912 -4.763 -3.477 1.00 98.44 95 PHE A N 1
ATOM 707 C CA . PHE A 1 95 ? 7.279 -5.132 -4.746 1.00 98.44 95 PHE A CA 1
ATOM 708 C C . PHE A 1 95 ? 7.713 -6.515 -5.240 1.00 98.44 95 PHE A C 1
ATOM 710 O O . PHE A 1 95 ? 8.882 -6.887 -5.062 1.00 98.44 95 PHE A O 1
ATOM 717 N N . PRO A 1 96 ? 6.803 -7.290 -5.865 1.00 97.69 96 PRO A N 1
ATOM 718 C CA . PRO A 1 96 ? 7.153 -8.562 -6.480 1.00 97.69 96 PRO A CA 1
ATOM 719 C C . PRO A 1 96 ? 8.040 -8.322 -7.704 1.00 97.69 96 PRO A C 1
ATOM 721 O O . PRO A 1 96 ? 7.807 -7.422 -8.514 1.00 97.69 96 PRO A O 1
ATOM 724 N N . ILE A 1 97 ? 9.082 -9.136 -7.881 1.00 94.94 97 ILE A N 1
ATOM 725 C CA . ILE A 1 97 ? 10.040 -8.918 -8.979 1.00 94.94 97 ILE A CA 1
ATOM 726 C C . ILE A 1 97 ? 9.493 -9.314 -10.355 1.00 94.94 97 ILE A C 1
ATOM 728 O O . ILE A 1 97 ? 10.010 -8.829 -11.363 1.00 94.94 97 ILE A O 1
ATOM 732 N N . SER A 1 98 ? 8.492 -10.194 -10.390 1.00 90.88 98 SER A N 1
ATOM 733 C CA . SER A 1 98 ? 7.988 -10.872 -11.590 1.00 90.88 98 SER A CA 1
ATOM 734 C C . SER A 1 98 ? 6.584 -10.449 -12.019 1.00 90.88 98 SER A C 1
ATOM 736 O O . SER A 1 98 ? 6.103 -10.967 -13.019 1.00 90.88 98 SER A O 1
ATOM 738 N N . ASP A 1 99 ? 5.936 -9.551 -11.281 1.00 94.00 99 ASP A N 1
ATOM 739 C CA . ASP A 1 99 ? 4.554 -9.132 -11.524 1.00 94.00 99 ASP A CA 1
ATOM 740 C C . ASP A 1 99 ? 4.435 -7.604 -11.403 1.00 94.00 99 ASP A C 1
ATOM 742 O O . ASP A 1 99 ? 5.213 -6.979 -10.674 1.00 94.00 99 ASP A O 1
ATOM 746 N N . HIS A 1 100 ? 3.488 -7.022 -12.135 1.00 96.06 100 HIS A N 1
ATOM 747 C CA . HIS A 1 100 ? 3.104 -5.610 -12.062 1.00 96.06 100 HIS A CA 1
ATOM 748 C C . HIS A 1 100 ? 2.053 -5.351 -10.974 1.00 96.06 100 HIS A C 1
ATOM 750 O O . HIS A 1 100 ? 1.919 -4.224 -10.502 1.00 96.06 100 HIS A O 1
ATOM 756 N N . VAL A 1 101 ? 1.316 -6.378 -10.540 1.00 97.25 101 VAL A N 1
ATOM 757 C CA . VAL A 1 101 ? 0.342 -6.236 -9.452 1.00 97.25 101 VAL A CA 1
ATOM 758 C C . VAL A 1 101 ? 1.067 -6.216 -8.106 1.00 97.25 101 VAL A C 1
ATOM 760 O O . VAL A 1 101 ? 1.665 -7.204 -7.678 1.00 97.25 101 VAL A O 1
ATOM 763 N N . LEU A 1 102 ? 0.999 -5.078 -7.415 1.00 97.75 102 LEU A N 1
ATOM 764 C CA . LEU A 1 102 ? 1.658 -4.852 -6.129 1.00 97.75 102 LEU A CA 1
ATOM 765 C C . LEU A 1 102 ? 0.868 -5.481 -4.969 1.00 97.75 102 LEU A C 1
ATOM 767 O O . LEU A 1 102 ? 0.149 -4.805 -4.238 1.00 97.75 102 LEU A O 1
ATOM 771 N N . THR A 1 103 ? 1.000 -6.797 -4.806 1.00 97.19 103 THR A N 1
ATOM 772 C CA . THR A 1 103 ? 0.345 -7.576 -3.743 1.00 97.19 103 THR A CA 1
ATOM 773 C C . THR A 1 103 ? 1.304 -8.573 -3.092 1.00 97.19 103 THR A C 1
ATOM 775 O O . THR A 1 103 ? 2.289 -8.998 -3.706 1.00 97.19 103 THR A O 1
ATOM 778 N N . MET A 1 104 ? 1.027 -8.950 -1.843 1.00 97.12 104 MET A N 1
ATOM 779 C CA . MET A 1 104 ? 1.821 -9.915 -1.090 1.00 97.12 104 MET A CA 1
ATOM 780 C C . MET A 1 104 ? 1.175 -11.301 -1.108 1.00 97.12 104 MET A C 1
ATOM 782 O O . MET A 1 104 ? -0.036 -11.434 -0.960 1.00 97.12 104 MET A O 1
ATOM 786 N N . LYS A 1 105 ? 2.001 -12.335 -1.266 1.00 97.12 105 LYS A N 1
ATOM 787 C CA . LYS A 1 105 ? 1.607 -13.743 -1.182 1.00 97.12 105 LYS A CA 1
ATOM 788 C C . LYS A 1 105 ? 2.441 -14.423 -0.107 1.00 97.12 105 LYS A C 1
ATOM 790 O O . LYS A 1 105 ? 3.642 -14.173 -0.033 1.00 97.12 105 LYS A O 1
ATOM 795 N N . ASP A 1 106 ? 1.823 -15.275 0.704 1.00 97.44 106 ASP A N 1
ATOM 796 C CA . ASP A 1 106 ? 2.547 -16.130 1.651 1.00 97.44 106 ASP A CA 1
ATOM 797 C C . ASP A 1 106 ? 3.060 -17.391 0.942 1.00 97.44 106 ASP A C 1
ATOM 799 O O . ASP A 1 106 ? 2.538 -18.493 1.095 1.00 97.44 106 ASP A O 1
ATOM 803 N N . ASP A 1 107 ? 4.040 -17.195 0.065 1.00 97.06 107 ASP A N 1
ATOM 804 C CA . ASP A 1 107 ? 4.699 -18.266 -0.670 1.00 97.06 107 ASP A CA 1
ATOM 805 C C . ASP A 1 107 ? 6.165 -17.909 -0.998 1.00 97.06 107 ASP A C 1
ATOM 807 O O . ASP A 1 107 ? 6.746 -16.927 -0.520 1.00 97.06 107 ASP A O 1
ATOM 811 N N . GLY A 1 108 ? 6.785 -18.725 -1.854 1.00 96.38 108 GLY A N 1
ATOM 812 C CA . GLY A 1 108 ? 8.149 -18.521 -2.342 1.00 96.38 108 GLY A CA 1
ATOM 813 C C . GLY A 1 108 ? 8.323 -17.378 -3.354 1.00 96.38 108 GLY A C 1
ATOM 814 O O . GLY A 1 108 ? 9.403 -17.274 -3.940 1.00 96.38 108 GLY A O 1
ATOM 815 N N . THR A 1 109 ? 7.307 -16.544 -3.606 1.00 97.19 109 THR A N 1
ATOM 816 C CA . THR A 1 109 ? 7.408 -15.385 -4.504 1.00 97.19 109 THR A CA 1
ATOM 817 C C . THR A 1 109 ? 8.483 -14.428 -4.001 1.00 97.19 109 THR A C 1
ATOM 819 O O . THR A 1 109 ? 8.581 -14.131 -2.811 1.00 97.19 109 THR A O 1
ATOM 822 N N . PHE A 1 110 ? 9.313 -13.932 -4.920 1.00 97.62 110 PHE A N 1
ATOM 823 C CA . PHE A 1 110 ? 10.404 -13.026 -4.582 1.00 97.62 110 PHE A CA 1
ATOM 824 C C . PHE A 1 110 ? 9.974 -11.562 -4.628 1.00 97.62 110 PHE A C 1
ATOM 826 O O . PHE A 1 110 ? 9.468 -11.073 -5.642 1.00 97.62 110 PHE A O 1
ATOM 833 N N . TYR A 1 111 ? 10.311 -10.847 -3.563 1.00 98.38 111 TYR A N 1
ATOM 834 C CA . TYR A 1 111 ? 10.082 -9.422 -3.391 1.00 98.38 111 TYR A CA 1
ATOM 835 C C . TYR A 1 111 ? 11.402 -8.658 -3.242 1.00 98.38 111 TYR A C 1
ATOM 837 O O . TYR A 1 111 ? 12.452 -9.229 -2.923 1.00 98.38 111 TYR A O 1
ATOM 845 N N . ARG A 1 112 ? 11.350 -7.345 -3.477 1.00 98.12 112 ARG A N 1
ATOM 846 C CA . ARG A 1 112 ? 12.432 -6.393 -3.191 1.00 98.12 112 ARG A CA 1
ATOM 847 C C . ARG A 1 112 ? 11.908 -5.225 -2.376 1.00 98.12 112 ARG A C 1
ATOM 849 O O . ARG A 1 112 ? 10.795 -4.767 -2.614 1.00 98.12 112 ARG A O 1
ATOM 856 N N . PHE A 1 113 ? 12.756 -4.705 -1.495 1.00 98.38 113 PHE A N 1
ATOM 857 C CA . PHE A 1 113 ? 12.547 -3.398 -0.884 1.00 98.38 113 PHE A CA 1
ATOM 858 C C . PHE A 1 113 ? 12.807 -2.285 -1.904 1.00 98.38 113 PHE A C 1
ATOM 860 O O . PHE A 1 113 ? 13.751 -2.343 -2.705 1.00 98.38 113 PHE A O 1
ATOM 867 N N . GLN A 1 114 ? 11.953 -1.269 -1.877 1.00 98.38 114 GLN A N 1
ATOM 868 C CA . GLN A 1 114 ? 12.080 -0.079 -2.702 1.00 98.38 114 GLN A CA 1
ATOM 869 C C . GLN A 1 114 ? 13.134 0.877 -2.141 1.00 98.38 114 GLN A C 1
ATOM 871 O O . GLN A 1 114 ? 13.295 1.012 -0.928 1.00 98.38 114 GLN A O 1
ATOM 876 N N . ALA A 1 115 ? 13.845 1.565 -3.036 1.00 97.38 115 ALA A N 1
ATOM 877 C CA . ALA A 1 115 ? 14.795 2.595 -2.647 1.00 97.38 115 ALA A CA 1
ATOM 878 C C . ALA A 1 115 ? 14.068 3.782 -1.981 1.00 97.38 115 ALA A C 1
ATOM 880 O O . ALA A 1 115 ? 13.063 4.234 -2.532 1.00 97.38 115 ALA A O 1
ATOM 881 N N . PRO A 1 116 ? 14.608 4.362 -0.889 1.00 97.06 116 PRO A N 1
ATOM 882 C CA . PRO A 1 116 ? 13.994 5.503 -0.202 1.00 97.06 116 PRO A CA 1
ATOM 883 C C . PRO A 1 116 ? 13.684 6.706 -1.093 1.00 97.06 116 PRO A C 1
ATOM 885 O O . PRO A 1 116 ? 12.737 7.440 -0.844 1.00 97.06 116 PRO A O 1
ATOM 888 N N . TYR A 1 117 ? 14.445 6.886 -2.176 1.00 96.31 117 TYR A N 1
ATOM 889 C CA . TYR A 1 117 ? 14.166 7.900 -3.192 1.00 96.31 117 TYR A CA 1
ATOM 890 C C . TYR A 1 117 ? 12.748 7.782 -3.777 1.00 96.31 117 TYR A C 1
ATOM 892 O O . TYR A 1 117 ? 12.075 8.789 -3.971 1.00 96.31 117 TYR A O 1
ATOM 900 N N . PHE A 1 118 ? 12.256 6.564 -4.000 1.00 97.50 118 PHE A N 1
ATOM 901 C CA . PHE A 1 118 ? 10.939 6.307 -4.584 1.00 97.50 118 PHE A CA 1
ATOM 902 C C . PHE A 1 118 ? 9.817 6.179 -3.543 1.00 97.50 118 PHE A C 1
ATOM 904 O O . PHE A 1 118 ? 8.702 5.815 -3.908 1.00 97.50 118 PHE A O 1
ATOM 911 N N . TRP A 1 119 ? 10.078 6.449 -2.260 1.00 96.25 119 TRP A N 1
ATOM 912 C CA . TRP A 1 119 ? 9.043 6.345 -1.232 1.00 96.25 119 TRP A CA 1
ATOM 913 C C . TRP A 1 119 ? 7.955 7.424 -1.394 1.00 96.25 119 TRP A C 1
ATOM 915 O O . TRP A 1 119 ? 8.279 8.572 -1.719 1.00 96.25 119 TRP A O 1
ATOM 925 N N . PRO A 1 120 ? 6.671 7.096 -1.137 1.00 93.12 120 PRO A N 1
ATOM 926 C CA . PRO A 1 120 ? 5.553 8.043 -1.231 1.00 93.12 120 PRO A CA 1
ATOM 927 C C . PRO A 1 120 ? 5.664 9.276 -0.326 1.00 93.12 120 PRO A C 1
ATOM 929 O O . PRO A 1 120 ? 5.085 10.316 -0.639 1.00 93.12 120 PRO A O 1
ATOM 932 N N . SER A 1 121 ? 6.413 9.190 0.778 1.00 91.69 121 SER A N 1
ATOM 933 C CA . SER A 1 121 ? 6.691 10.319 1.680 1.00 91.69 121 SER A CA 1
ATOM 934 C C . SER A 1 121 ? 7.451 11.466 1.015 1.00 91.69 121 SER A C 1
ATOM 936 O O . SER A 1 121 ? 7.352 12.601 1.472 1.00 91.69 121 SER A O 1
ATOM 938 N N . ASN A 1 122 ? 8.125 11.215 -0.110 1.00 89.94 122 ASN A N 1
ATOM 939 C CA . ASN A 1 122 ? 8.732 12.265 -0.928 1.00 89.94 122 ASN A CA 1
ATOM 940 C C . ASN A 1 122 ? 7.705 13.060 -1.761 1.00 89.94 122 ASN A C 1
ATOM 942 O O . ASN A 1 122 ? 8.104 13.923 -2.539 1.00 89.94 122 ASN A O 1
ATOM 946 N N . CYS A 1 123 ? 6.401 12.785 -1.604 1.00 84.56 123 CYS A N 1
ATOM 947 C CA . CYS A 1 123 ? 5.295 13.500 -2.249 1.00 84.56 123 CYS A CA 1
ATOM 948 C C . CYS A 1 123 ? 5.437 13.575 -3.778 1.00 84.56 123 CYS A C 1
ATOM 950 O O . CYS A 1 123 ? 5.310 14.637 -4.382 1.00 84.56 123 CYS A O 1
ATOM 952 N N . TRP A 1 124 ? 5.716 12.430 -4.402 1.00 88.50 124 TRP A N 1
ATOM 953 C CA . TRP A 1 124 ? 5.854 12.317 -5.851 1.00 88.50 124 TRP A CA 1
ATOM 954 C C . TRP A 1 124 ? 4.562 12.686 -6.597 1.00 88.50 124 TRP A C 1
ATOM 956 O O . TRP A 1 124 ? 3.501 12.122 -6.342 1.00 88.50 124 TRP A O 1
ATOM 966 N N . GLU A 1 125 ? 4.681 13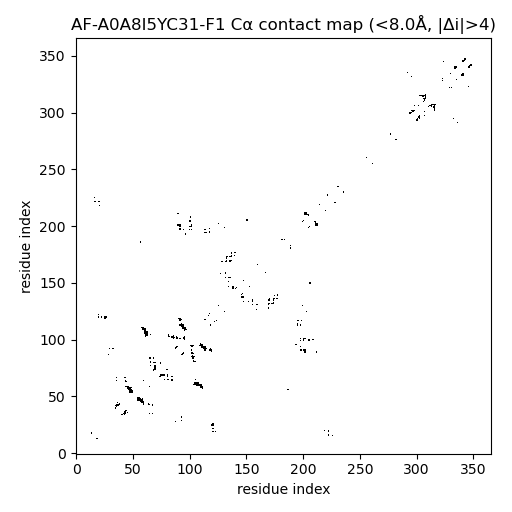.568 -7.592 1.00 88.19 125 GLU A N 1
ATOM 967 C CA . GLU A 1 125 ? 3.619 13.894 -8.555 1.00 88.19 125 GLU A CA 1
ATOM 968 C C . GLU A 1 125 ? 4.144 13.723 -9.997 1.00 88.19 125 GLU A C 1
ATOM 970 O O . GLU A 1 125 ? 4.372 14.706 -10.702 1.00 88.19 125 GLU A O 1
ATOM 975 N N . PRO A 1 126 ? 4.410 12.480 -10.452 1.00 92.94 126 PRO A N 1
ATOM 976 C CA . PRO A 1 126 ? 5.065 12.247 -11.734 1.00 92.94 126 PRO A CA 1
ATOM 977 C C . PRO A 1 126 ? 4.170 12.612 -12.923 1.00 92.94 126 PRO A C 1
ATOM 979 O O . PRO A 1 126 ? 3.005 12.188 -13.029 1.00 92.94 126 PRO A O 1
ATOM 982 N N . GLU A 1 127 ? 4.742 13.346 -13.876 1.00 95.06 127 GLU A N 1
ATOM 983 C CA . GLU A 1 127 ? 4.016 13.833 -15.036 1.00 95.06 127 GLU A CA 1
ATOM 984 C C . GLU A 1 127 ? 3.849 12.753 -16.113 1.00 95.06 127 GLU A C 1
ATOM 986 O O . GLU A 1 127 ? 4.549 11.740 -16.188 1.00 95.06 127 GLU A O 1
ATOM 991 N N . ASN A 1 128 ? 2.918 12.996 -17.036 1.00 96.62 128 ASN A N 1
ATOM 992 C CA . ASN A 1 128 ? 2.756 12.144 -18.214 1.00 96.62 128 ASN A CA 1
ATOM 993 C C . ASN A 1 128 ? 3.981 12.177 -19.144 1.00 96.62 128 ASN A C 1
ATOM 995 O O . ASN A 1 128 ? 4.210 11.209 -19.869 1.00 96.62 128 ASN A O 1
ATOM 999 N N . THR A 1 129 ? 4.763 13.261 -19.125 1.00 97.38 129 THR A N 1
ATOM 1000 C CA . THR A 1 129 ? 6.026 13.354 -19.871 1.00 97.38 129 THR A CA 1
ATOM 1001 C C . THR A 1 129 ? 7.047 12.355 -19.326 1.00 97.38 129 THR A C 1
ATOM 1003 O O . THR A 1 129 ? 7.635 11.609 -20.106 1.00 97.38 129 THR A O 1
ATOM 1006 N N . ASP A 1 130 ? 7.191 12.267 -18.001 1.00 97.44 130 ASP A N 1
ATOM 1007 C CA . ASP A 1 130 ? 8.110 11.333 -17.338 1.00 97.44 130 ASP A CA 1
ATOM 1008 C C . ASP A 1 130 ? 7.737 9.878 -17.635 1.00 97.44 130 ASP A C 1
ATOM 1010 O O . ASP A 1 130 ? 8.595 9.058 -17.971 1.00 97.44 130 ASP A O 1
ATOM 1014 N N . TYR A 1 131 ? 6.436 9.569 -17.609 1.00 98.25 131 TYR A N 1
ATOM 1015 C CA . TYR A 1 131 ? 5.953 8.229 -17.934 1.00 98.25 131 TYR A CA 1
ATOM 1016 C C . TYR A 1 131 ? 6.211 7.865 -19.403 1.00 98.25 131 TYR A C 1
ATOM 1018 O O . TYR A 1 131 ? 6.620 6.746 -19.710 1.00 98.25 131 TYR A O 1
ATOM 1026 N N . ALA A 1 132 ? 6.044 8.821 -20.324 1.00 98.25 132 ALA A N 1
ATOM 1027 C CA . ALA A 1 132 ? 6.366 8.617 -21.734 1.00 98.25 132 ALA A CA 1
ATOM 1028 C C . ALA A 1 132 ? 7.864 8.337 -21.946 1.00 98.25 132 ALA A C 1
ATOM 1030 O O . ALA A 1 132 ? 8.208 7.449 -22.728 1.00 98.25 132 ALA A O 1
ATOM 1031 N N . ILE A 1 133 ? 8.748 9.041 -21.226 1.00 98.31 133 ILE A N 1
ATOM 1032 C CA . ILE A 1 133 ? 10.198 8.792 -21.247 1.00 98.31 133 ILE A CA 1
ATOM 1033 C C . ILE A 1 133 ? 10.501 7.385 -20.730 1.00 98.31 133 ILE A C 1
ATOM 1035 O O . ILE A 1 133 ? 11.249 6.655 -21.377 1.00 98.31 133 ILE A O 1
ATOM 1039 N N . TYR A 1 134 ? 9.901 6.980 -19.608 1.00 98.12 134 TYR A N 1
ATOM 1040 C CA . TYR A 1 134 ? 10.077 5.646 -19.032 1.00 98.12 134 TYR A CA 1
ATOM 1041 C C . TYR A 1 134 ? 9.666 4.526 -20.001 1.00 98.12 134 TYR A C 1
ATOM 1043 O O . TYR A 1 134 ? 10.452 3.611 -20.270 1.00 98.12 134 TYR A O 1
ATOM 1051 N N . LEU A 1 135 ? 8.464 4.615 -20.576 1.00 98.06 135 LEU A N 1
ATOM 1052 C CA . LEU A 1 135 ? 7.961 3.622 -21.527 1.00 98.06 135 LEU A CA 1
ATOM 1053 C C . LEU A 1 135 ? 8.811 3.589 -22.802 1.00 98.06 135 LEU A C 1
ATOM 1055 O O . LEU A 1 135 ? 9.211 2.513 -23.246 1.00 98.06 135 LEU A O 1
ATOM 1059 N N . CYS A 1 136 ? 9.164 4.757 -23.351 1.00 97.62 136 CYS A N 1
ATOM 1060 C CA . CYS A 1 136 ? 10.054 4.858 -24.508 1.00 97.62 136 CYS A CA 1
ATOM 1061 C C . CYS A 1 136 ? 11.434 4.254 -24.208 1.00 97.62 136 CYS A C 1
ATOM 1063 O O . CYS A 1 136 ? 11.978 3.503 -25.012 1.00 97.62 136 CYS A O 1
ATOM 1065 N N . LYS A 1 137 ? 11.996 4.509 -23.024 1.00 96.50 137 LYS A N 1
ATOM 1066 C CA . LYS A 1 137 ? 13.268 3.924 -22.583 1.00 96.50 137 LYS A CA 1
ATOM 1067 C C . LYS A 1 137 ? 13.201 2.397 -22.564 1.00 96.50 137 LYS A C 1
ATOM 1069 O O . LYS A 1 137 ? 14.151 1.746 -23.000 1.00 96.50 137 LYS A O 1
ATOM 1074 N N . ARG A 1 138 ? 12.097 1.814 -22.083 1.00 96.00 138 ARG A N 1
ATOM 1075 C CA . ARG A 1 138 ? 11.899 0.355 -22.040 1.00 96.00 138 ARG A CA 1
ATOM 1076 C C . ARG A 1 138 ? 11.851 -0.279 -23.422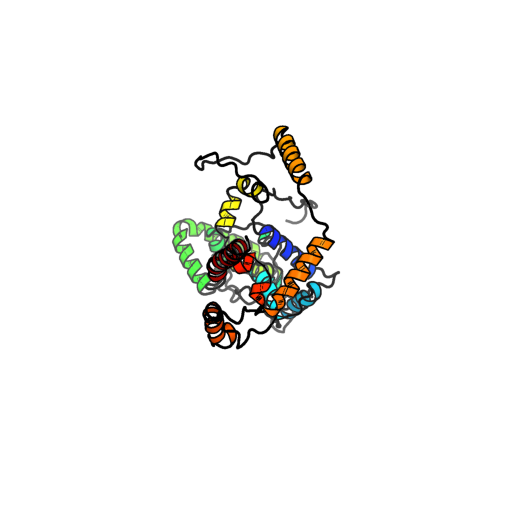 1.00 96.00 138 ARG A C 1
ATOM 1078 O O . ARG A 1 138 ? 12.543 -1.279 -23.628 1.00 96.00 138 ARG A O 1
ATOM 1085 N N . THR A 1 139 ? 11.136 0.320 -24.376 1.00 95.12 139 THR A N 1
ATOM 1086 C CA . THR A 1 139 ? 11.066 -0.224 -25.745 1.00 95.12 139 THR A CA 1
ATOM 1087 C C . THR A 1 139 ? 12.430 -0.233 -26.437 1.00 95.12 139 THR A C 1
ATOM 1089 O O . THR A 1 139 ? 12.721 -1.137 -27.210 1.00 95.12 139 THR A O 1
ATOM 1092 N N . MET A 1 140 ? 13.324 0.702 -26.102 1.00 93.88 140 MET A N 1
ATOM 1093 C CA . MET A 1 140 ? 14.666 0.794 -26.693 1.00 93.88 140 MET A CA 1
ATOM 1094 C C . MET A 1 140 ? 15.660 -0.263 -26.187 1.00 93.88 140 MET A C 1
ATOM 1096 O O . MET A 1 140 ? 16.753 -0.407 -26.746 1.00 93.88 140 MET A O 1
ATOM 1100 N N . GLN A 1 141 ? 15.350 -0.981 -25.103 1.00 87.81 141 GLN A N 1
ATOM 1101 C CA . GLN A 1 141 ? 16.295 -1.933 -24.513 1.00 87.81 141 GLN A CA 1
ATOM 1102 C C . GLN A 1 141 ? 16.281 -3.319 -25.172 1.00 87.81 141 GLN A C 1
ATOM 1104 O O . GLN A 1 141 ? 17.253 -4.050 -24.972 1.00 87.81 141 GLN A O 1
ATOM 1109 N N . ASN A 1 142 ? 15.243 -3.673 -25.941 1.00 84.25 142 ASN A N 1
ATOM 1110 C CA . ASN A 1 142 ? 15.095 -4.958 -26.646 1.00 84.25 142 ASN A CA 1
ATOM 1111 C C . ASN A 1 142 ? 15.402 -6.183 -25.760 1.00 84.25 142 ASN A C 1
ATOM 1113 O O . ASN A 1 142 ? 16.238 -7.026 -26.093 1.00 84.25 142 ASN A O 1
ATOM 1117 N N . LYS A 1 143 ? 14.768 -6.267 -24.585 1.00 88.12 143 LYS A N 1
ATOM 1118 C CA . LYS A 1 143 ? 14.876 -7.418 -23.673 1.00 88.12 143 LYS A CA 1
ATOM 1119 C C . LYS A 1 143 ? 13.482 -7.891 -23.289 1.00 88.12 143 LYS A C 1
ATOM 1121 O O . LYS A 1 143 ? 12.736 -7.078 -22.764 1.00 88.12 143 LYS A O 1
ATOM 1126 N N . ALA A 1 144 ? 13.224 -9.197 -23.387 1.00 87.25 144 ALA A N 1
ATOM 1127 C CA . ALA A 1 144 ? 11.936 -9.801 -23.021 1.00 87.25 144 ALA A CA 1
ATOM 1128 C C . ALA A 1 144 ? 11.418 -9.354 -21.638 1.00 87.25 144 ALA A C 1
ATOM 1130 O O . ALA A 1 144 ? 10.290 -8.917 -21.494 1.00 87.25 144 ALA A O 1
ATOM 1131 N N . ARG A 1 145 ? 12.287 -9.325 -20.615 1.00 86.12 145 ARG A N 1
ATOM 1132 C CA . ARG A 1 145 ? 11.923 -8.869 -19.251 1.00 86.12 145 ARG A CA 1
ATOM 1133 C C . ARG A 1 145 ? 11.474 -7.396 -19.139 1.00 86.12 145 ARG A C 1
ATOM 1135 O O . ARG A 1 145 ? 11.136 -6.965 -18.044 1.00 86.12 145 ARG A O 1
ATOM 1142 N N . LEU A 1 146 ? 11.685 -6.593 -20.181 1.00 89.94 146 LEU A N 1
ATOM 1143 C CA . LEU A 1 146 ? 11.368 -5.162 -20.241 1.00 89.94 146 LEU A CA 1
ATOM 1144 C C . LEU A 1 146 ? 10.292 -4.860 -21.285 1.00 89.94 146 LEU A C 1
ATOM 1146 O O . LEU A 1 146 ? 9.956 -3.686 -21.452 1.00 89.94 146 LEU A O 1
ATOM 1150 N N . GLU A 1 147 ? 9.786 -5.881 -21.980 1.00 93.12 147 GLU A N 1
ATOM 1151 C CA . GLU A 1 147 ? 8.664 -5.735 -22.902 1.00 93.12 147 GLU A CA 1
ATOM 1152 C C . GLU A 1 147 ? 7.487 -5.098 -22.177 1.00 93.12 147 GLU A C 1
ATOM 1154 O O . GLU A 1 147 ? 7.292 -5.310 -20.979 1.00 93.12 147 GLU A O 1
ATOM 1159 N N . LEU A 1 148 ? 6.780 -4.227 -22.888 1.00 96.12 148 LEU A N 1
ATOM 1160 C CA . LEU A 1 148 ? 5.626 -3.538 -22.337 1.00 96.12 148 LEU A CA 1
ATOM 1161 C C . LEU A 1 148 ? 4.472 -4.527 -22.225 1.00 96.12 148 LEU A C 1
ATOM 1163 O O . LEU A 1 148 ? 4.220 -5.276 -23.167 1.00 96.12 148 LEU A O 1
ATOM 1167 N N . ALA A 1 149 ? 3.760 -4.493 -21.103 1.00 95.81 149 ALA A N 1
ATOM 1168 C CA . ALA A 1 149 ? 2.459 -5.140 -21.027 1.00 95.81 149 ALA A CA 1
ATOM 1169 C C . ALA A 1 149 ? 1.461 -4.432 -21.963 1.00 95.81 149 ALA A C 1
ATOM 1171 O O . ALA A 1 149 ? 1.653 -3.266 -22.319 1.00 95.81 149 ALA A O 1
ATOM 1172 N N .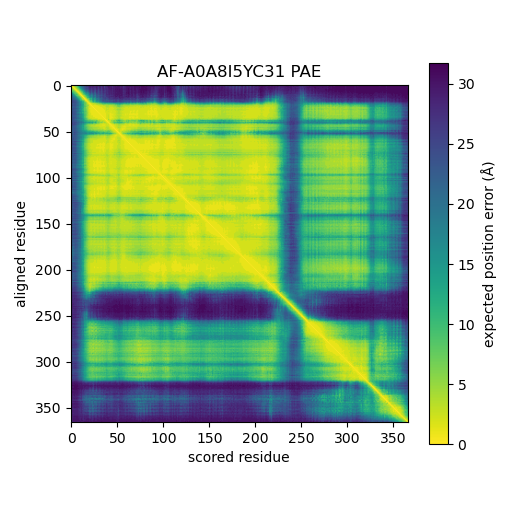 ASP A 1 150 ? 0.366 -5.100 -22.326 1.00 96.56 150 ASP A N 1
ATOM 1173 C CA . ASP A 1 150 ? -0.608 -4.564 -23.291 1.00 96.56 150 ASP A CA 1
ATOM 1174 C C . ASP A 1 150 ? -1.150 -3.182 -22.881 1.00 96.56 150 ASP A C 1
ATOM 1176 O O . ASP A 1 150 ? -1.173 -2.251 -23.689 1.00 96.56 150 ASP A O 1
ATOM 1180 N N . TYR A 1 151 ? -1.488 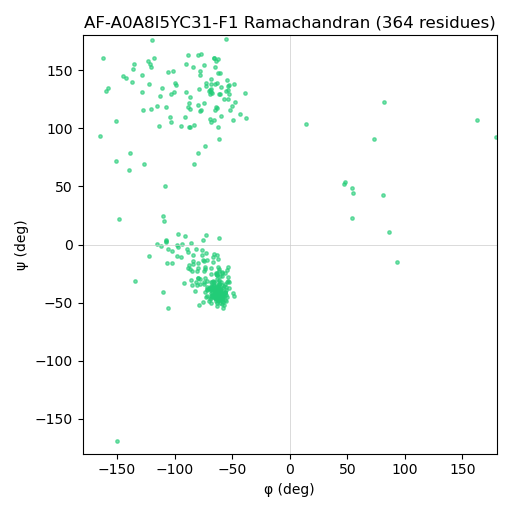-3.003 -21.598 1.00 96.62 151 TYR A N 1
ATOM 1181 C CA . TYR A 1 151 ? -1.963 -1.717 -21.071 1.00 96.62 151 TYR A CA 1
ATOM 1182 C C . TYR A 1 151 ? -0.880 -0.621 -21.103 1.00 96.62 151 TYR A C 1
ATOM 1184 O O . TYR A 1 151 ? -1.179 0.561 -21.284 1.00 96.62 151 TYR A O 1
ATOM 1192 N N . GLU A 1 152 ? 0.397 -0.985 -20.943 1.00 97.69 152 GLU A N 1
ATOM 1193 C CA . GLU A 1 152 ? 1.520 -0.049 -21.047 1.00 97.69 152 GLU A CA 1
ATOM 1194 C C . GLU A 1 152 ? 1.755 0.365 -22.502 1.00 97.69 152 GLU A C 1
ATOM 1196 O O . GLU A 1 152 ? 2.015 1.538 -22.777 1.00 97.69 152 GLU A O 1
ATOM 1201 N N . ALA A 1 153 ? 1.627 -0.573 -23.444 1.00 97.44 153 ALA A N 1
ATOM 1202 C CA . ALA A 1 153 ? 1.718 -0.302 -24.875 1.00 97.44 153 ALA A CA 1
ATOM 1203 C C . ALA A 1 153 ? 0.575 0.613 -25.348 1.00 97.44 153 ALA A C 1
ATOM 1205 O O . ALA A 1 153 ? 0.815 1.574 -26.086 1.00 97.44 153 ALA A O 1
ATOM 1206 N N . GLU A 1 154 ? -0.650 0.385 -24.868 1.00 97.50 154 GLU A N 1
ATOM 1207 C CA . GLU A 1 154 ? -1.790 1.271 -25.119 1.00 97.50 154 GLU A CA 1
ATOM 1208 C C . GLU A 1 154 ? -1.544 2.680 -24.555 1.00 97.50 154 GLU A C 1
ATOM 1210 O O . GLU A 1 154 ? -1.744 3.687 -25.248 1.00 97.50 154 GLU A O 1
ATOM 1215 N N . ASN A 1 155 ? -1.038 2.767 -23.321 1.00 97.38 155 ASN A N 1
ATOM 1216 C CA . ASN A 1 155 ? -0.657 4.035 -22.708 1.00 97.38 155 ASN A CA 1
ATOM 1217 C C . ASN A 1 155 ? 0.426 4.761 -23.511 1.00 97.38 155 ASN A C 1
ATOM 1219 O O . ASN A 1 155 ? 0.292 5.961 -23.758 1.00 97.38 155 ASN A O 1
ATOM 1223 N N . LEU A 1 156 ? 1.461 4.055 -23.971 1.00 98.06 156 LEU A N 1
ATOM 1224 C CA . LEU A 1 156 ? 2.504 4.625 -24.821 1.00 98.06 156 LEU A CA 1
ATOM 1225 C C . LEU A 1 156 ? 1.913 5.193 -26.115 1.00 98.06 156 LEU A C 1
ATOM 1227 O O . LEU A 1 156 ? 2.201 6.337 -26.464 1.00 98.06 156 LEU A O 1
ATOM 1231 N N . ALA A 1 157 ? 1.037 4.445 -26.789 1.00 98.12 157 ALA A N 1
ATOM 1232 C CA . ALA A 1 157 ? 0.370 4.900 -28.008 1.00 98.12 157 ALA A CA 1
ATOM 1233 C C . ALA A 1 157 ? -0.500 6.147 -27.763 1.00 98.12 157 ALA A C 1
ATOM 1235 O O . ALA A 1 157 ? -0.551 7.062 -28.592 1.00 98.12 157 ALA A O 1
ATOM 1236 N N . ARG A 1 158 ? -1.175 6.227 -26.609 1.00 98.00 158 ARG A N 1
ATOM 1237 C CA . ARG A 1 158 ? -1.939 7.414 -26.193 1.00 98.00 158 ARG A CA 1
ATOM 1238 C C . ARG A 1 158 ? -1.028 8.617 -25.943 1.00 98.00 158 ARG A C 1
ATOM 1240 O O . ARG A 1 158 ? -1.350 9.719 -26.388 1.00 98.00 158 ARG A O 1
ATOM 1247 N N . LEU A 1 159 ? 0.105 8.417 -25.272 1.00 98.00 159 LEU A N 1
ATOM 1248 C CA . LEU A 1 159 ? 1.080 9.470 -24.970 1.00 98.00 159 LEU A CA 1
ATOM 1249 C C . LEU A 1 159 ? 1.790 9.972 -26.231 1.00 98.00 159 LEU A C 1
ATOM 1251 O O . LEU A 1 159 ? 1.961 11.177 -26.383 1.00 98.00 159 LEU A O 1
ATOM 1255 N N . GLN A 1 160 ? 2.126 9.086 -27.169 1.00 97.56 160 GLN A N 1
ATOM 1256 C CA . GLN A 1 160 ? 2.667 9.450 -28.483 1.00 97.56 160 GLN A CA 1
ATOM 1257 C C . GLN A 1 160 ? 1.721 10.377 -29.246 1.00 97.56 160 GLN A C 1
ATOM 1259 O O . GLN A 1 160 ? 2.152 11.393 -29.789 1.00 97.56 160 GLN A O 1
ATOM 1264 N N . ARG A 1 161 ? 0.417 10.072 -29.234 1.00 97.88 161 ARG A N 1
ATOM 1265 C CA . ARG A 1 161 ? -0.607 10.946 -29.822 1.00 97.88 161 ARG A CA 1
ATOM 1266 C C . ARG A 1 161 ? -0.705 12.285 -29.088 1.00 97.88 161 ARG A C 1
ATOM 1268 O O . ARG A 1 161 ? -0.719 13.327 -29.736 1.00 97.88 161 ARG A O 1
ATOM 1275 N N . ALA A 1 162 ? -0.735 12.272 -27.755 1.00 97.50 162 ALA A N 1
ATOM 1276 C CA . ALA A 1 162 ? -0.852 13.485 -26.942 1.00 97.50 162 ALA A CA 1
ATOM 1277 C C . ALA A 1 162 ? 0.370 14.416 -27.060 1.00 97.50 162 ALA A C 1
ATOM 1279 O O . ALA A 1 162 ? 0.227 15.638 -27.063 1.00 97.50 162 ALA A O 1
ATOM 1280 N N . PHE A 1 163 ? 1.571 13.850 -27.192 1.00 97.44 163 PHE A N 1
ATOM 1281 C CA . PHE A 1 163 ? 2.839 14.577 -27.224 1.00 97.44 163 PHE A CA 1
ATOM 1282 C C . PHE A 1 163 ? 3.519 14.564 -28.594 1.00 97.44 163 PHE A C 1
ATOM 1284 O O . PHE A 1 163 ? 4.726 14.778 -28.666 1.00 97.44 163 PHE A O 1
ATOM 1291 N N . ALA A 1 164 ? 2.769 14.391 -29.686 1.00 97.38 164 ALA A N 1
ATOM 1292 C CA . ALA A 1 164 ? 3.320 14.246 -31.038 1.00 97.38 164 ALA A CA 1
ATOM 1293 C C . ALA A 1 164 ? 4.354 15.330 -31.407 1.00 97.38 164 ALA A C 1
ATOM 1295 O O . ALA A 1 164 ? 5.415 15.025 -31.941 1.00 97.38 164 ALA A O 1
ATOM 1296 N N . ARG A 1 165 ? 4.097 16.597 -31.044 1.00 97.00 165 ARG A N 1
ATOM 1297 C CA . ARG A 1 165 ? 5.009 17.730 -31.315 1.00 97.00 165 ARG A CA 1
ATOM 1298 C C . ARG A 1 165 ? 6.269 17.758 -30.446 1.00 97.00 165 ARG A C 1
ATOM 1300 O O . ARG A 1 165 ? 7.225 18.436 -30.796 1.00 97.00 165 ARG A O 1
ATOM 1307 N N . LYS A 1 166 ? 6.251 17.088 -29.293 1.00 95.69 166 LYS A N 1
ATOM 1308 C CA . LYS A 1 166 ? 7.378 17.011 -28.351 1.00 95.69 166 LYS A CA 1
ATOM 1309 C C . LYS A 1 166 ? 8.049 15.632 -28.357 1.00 95.69 166 LYS A C 1
ATOM 1311 O O . LYS A 1 166 ? 8.965 15.407 -27.571 1.00 95.69 166 LYS A O 1
ATOM 1316 N N . TRP A 1 167 ? 7.609 14.717 -29.225 1.00 97.69 167 TRP A N 1
ATOM 1317 C CA . TRP A 1 167 ? 8.023 13.316 -29.192 1.00 97.69 167 TRP A CA 1
ATOM 1318 C C . TRP A 1 167 ? 9.527 13.135 -29.413 1.00 97.69 167 TRP A C 1
ATOM 1320 O O . TRP A 1 167 ? 10.152 12.338 -28.721 1.00 97.69 167 TRP A O 1
ATOM 1330 N N . GLU A 1 168 ? 10.133 13.926 -30.301 1.00 97.38 168 GLU A N 1
ATOM 1331 C CA . GLU A 1 168 ? 11.584 13.892 -30.529 1.00 97.38 168 GLU A CA 1
ATOM 1332 C C . GLU A 1 168 ? 12.385 14.218 -29.259 1.00 97.38 168 GLU A C 1
ATOM 1334 O O . GLU A 1 168 ? 13.388 13.562 -28.980 1.00 97.38 168 GLU A O 1
ATOM 1339 N N . PHE A 1 169 ? 11.917 15.166 -28.437 1.00 97.69 169 PHE A N 1
ATOM 1340 C CA . PHE A 1 169 ? 12.559 15.492 -27.160 1.00 97.69 169 PHE A CA 1
ATOM 1341 C C . PHE A 1 169 ? 12.424 14.352 -26.146 1.00 97.69 169 PHE A C 1
ATOM 1343 O O . PHE A 1 169 ? 13.400 14.014 -25.477 1.00 97.69 169 PHE A O 1
ATOM 1350 N N . ILE A 1 170 ? 11.243 13.727 -26.068 1.00 97.81 170 ILE A N 1
ATOM 1351 C CA . ILE A 1 170 ? 10.996 12.554 -25.212 1.00 97.81 170 ILE A CA 1
ATOM 1352 C C . ILE A 1 170 ? 11.927 11.406 -25.617 1.00 97.81 170 ILE A C 1
ATOM 1354 O O . ILE A 1 170 ? 12.595 10.816 -24.767 1.00 97.81 170 ILE A O 1
ATOM 1358 N N . PHE A 1 171 ? 12.023 11.127 -26.918 1.00 98.19 171 PHE A N 1
ATOM 1359 C CA . PHE A 1 171 ? 12.900 10.091 -27.454 1.00 98.19 171 PHE A CA 1
ATOM 1360 C C . PHE A 1 171 ? 14.374 10.377 -27.144 1.00 98.19 171 PHE A C 1
ATOM 1362 O O . PHE A 1 171 ? 15.089 9.492 -26.679 1.00 98.19 171 PHE A O 1
ATOM 1369 N N . MET A 1 172 ? 14.828 11.619 -27.336 1.00 97.94 172 MET A N 1
ATOM 1370 C CA . MET A 1 172 ? 16.204 12.024 -27.037 1.00 97.94 172 MET A CA 1
ATOM 1371 C C . MET A 1 172 ? 16.540 11.870 -25.546 1.00 97.94 172 MET A C 1
ATOM 1373 O O . MET A 1 172 ? 17.620 11.385 -25.202 1.00 97.94 172 MET A O 1
ATOM 1377 N N . GLN A 1 173 ? 15.614 12.231 -24.653 1.00 98.12 173 GLN A N 1
ATOM 1378 C CA . GLN A 1 173 ? 15.784 12.044 -23.210 1.00 98.12 173 GLN A CA 1
ATOM 1379 C C . GLN A 1 173 ? 15.826 10.561 -22.824 1.00 98.12 173 GLN A C 1
ATOM 1381 O O . GLN A 1 173 ? 16.713 10.156 -22.067 1.00 98.12 173 GLN A O 1
ATOM 1386 N N . ALA A 1 174 ? 14.932 9.738 -23.380 1.00 97.62 174 ALA A N 1
ATOM 1387 C CA . ALA A 1 174 ? 14.942 8.293 -23.170 1.00 97.62 174 ALA A CA 1
ATOM 1388 C C . ALA A 1 174 ? 16.265 7.668 -23.645 1.00 97.62 174 ALA A C 1
ATOM 1390 O O . ALA A 1 174 ? 16.900 6.916 -22.904 1.00 97.62 174 ALA A O 1
ATOM 1391 N N . GLU A 1 175 ? 16.742 8.037 -24.836 1.00 97.44 175 GLU A N 1
ATOM 1392 C CA . GLU A 1 175 ? 18.012 7.555 -25.384 1.00 97.44 175 GLU A CA 1
ATOM 1393 C C . GLU A 1 175 ? 19.208 7.938 -24.495 1.00 97.44 175 GLU A C 1
ATOM 1395 O O . GLU A 1 175 ? 20.098 7.116 -24.245 1.00 97.44 175 GLU A O 1
ATOM 1400 N N . ALA A 1 176 ? 19.231 9.174 -23.986 1.00 97.75 176 ALA A N 1
ATOM 1401 C CA . ALA A 1 176 ? 20.267 9.644 -23.073 1.00 97.75 176 ALA A CA 1
ATOM 1402 C C . ALA A 1 176 ? 20.291 8.828 -21.769 1.00 97.75 176 ALA A C 1
ATOM 1404 O O . ALA A 1 176 ? 21.370 8.422 -21.328 1.00 97.75 176 ALA A O 1
ATOM 1405 N N . GLN A 1 177 ? 19.124 8.511 -21.195 1.00 96.25 177 GLN A N 1
ATOM 1406 C CA . GLN A 1 177 ? 19.030 7.635 -20.024 1.00 96.25 177 GLN A CA 1
ATOM 1407 C C . GLN A 1 177 ? 19.507 6.208 -20.338 1.00 96.25 177 GLN A C 1
ATOM 1409 O O . GLN A 1 177 ? 20.351 5.688 -19.610 1.00 96.25 177 GLN A O 1
ATOM 1414 N N . VAL A 1 178 ? 19.107 5.612 -21.474 1.00 95.56 178 VAL A N 1
ATOM 1415 C CA . VAL A 1 178 ? 19.617 4.289 -21.901 1.00 95.56 178 VAL A CA 1
ATOM 1416 C C . VAL A 1 178 ? 21.147 4.286 -21.995 1.00 95.56 178 VAL A C 1
ATOM 1418 O O . VAL A 1 178 ? 21.797 3.318 -21.587 1.00 95.56 178 VAL A O 1
ATOM 1421 N N . LYS A 1 179 ? 21.753 5.352 -22.536 1.00 95.88 179 LYS A N 1
ATOM 1422 C CA . LYS A 1 179 ? 23.217 5.492 -22.640 1.00 95.88 179 LYS A CA 1
ATOM 1423 C C . LYS A 1 179 ? 23.886 5.523 -21.263 1.00 95.88 179 LYS A C 1
ATOM 1425 O O . LYS A 1 179 ? 24.972 4.960 -21.117 1.00 95.88 179 LYS A O 1
ATOM 1430 N N . ILE A 1 180 ? 23.260 6.145 -20.264 1.00 94.88 180 ILE A N 1
ATOM 1431 C CA . ILE A 1 180 ? 23.744 6.163 -18.876 1.00 94.88 180 ILE A CA 1
ATOM 1432 C C . ILE A 1 180 ? 23.593 4.775 -18.244 1.00 94.88 180 ILE A C 1
ATOM 1434 O O . ILE A 1 180 ? 24.572 4.234 -17.727 1.00 94.88 180 ILE A O 1
ATOM 1438 N N . ASP A 1 181 ? 22.426 4.147 -18.370 1.00 93.25 181 ASP A N 1
ATOM 1439 C CA . ASP A 1 181 ? 22.138 2.833 -17.787 1.00 93.25 181 ASP A CA 1
ATOM 1440 C C . ASP A 1 181 ? 23.059 1.745 -18.347 1.00 93.25 181 ASP A C 1
ATOM 1442 O O . ASP A 1 181 ? 23.493 0.842 -17.628 1.00 93.25 181 ASP A O 1
ATOM 1446 N N . ARG A 1 182 ? 23.444 1.852 -19.627 1.00 93.00 182 ARG A N 1
ATOM 1447 C CA . ARG A 1 182 ? 24.410 0.947 -20.269 1.00 93.00 182 ARG A CA 1
ATOM 1448 C C . ARG A 1 182 ? 25.799 0.965 -19.626 1.00 93.00 182 ARG A C 1
ATOM 1450 O O . ARG A 1 182 ? 26.494 -0.042 -19.758 1.00 93.00 182 ARG A O 1
ATOM 1457 N N . LYS A 1 183 ? 26.180 2.039 -18.923 1.00 95.00 183 LYS A N 1
ATOM 1458 C CA . LYS A 1 183 ? 27.464 2.151 -18.203 1.00 95.00 183 LYS A CA 1
ATOM 1459 C C . LYS A 1 183 ? 27.458 1.440 -16.849 1.00 95.00 183 LYS A C 1
ATOM 1461 O O . LYS A 1 183 ? 28.528 1.130 -16.339 1.00 95.00 183 LYS A O 1
ATOM 1466 N N . LYS A 1 184 ? 26.279 1.184 -16.276 1.00 94.62 184 LYS A N 1
ATOM 1467 C CA . LYS A 1 184 ? 26.127 0.439 -15.019 1.00 94.62 184 LYS A CA 1
ATOM 1468 C C . LYS A 1 184 ? 26.353 -1.048 -15.236 1.00 94.62 184 LYS A C 1
ATOM 1470 O O . LYS A 1 184 ? 26.109 -1.556 -16.337 1.00 94.62 184 LYS A O 1
ATOM 1475 N N . ASP A 1 185 ? 26.766 -1.769 -14.200 1.00 94.88 185 ASP A N 1
ATOM 1476 C CA . ASP A 1 185 ? 26.905 -3.217 -14.314 1.00 94.88 185 ASP A CA 1
ATOM 1477 C C . ASP A 1 185 ? 25.537 -3.901 -14.518 1.00 94.88 185 ASP A C 1
ATOM 1479 O O . ASP A 1 185 ? 24.467 -3.337 -14.277 1.00 94.88 185 ASP A O 1
ATOM 1483 N N . LYS A 1 186 ? 25.555 -5.137 -15.028 1.00 91.62 186 LYS A N 1
ATOM 1484 C CA . LYS A 1 186 ? 24.331 -5.877 -15.388 1.00 91.62 186 LYS A CA 1
ATOM 1485 C C . LYS A 1 186 ? 23.410 -6.119 -14.187 1.00 91.62 186 LYS A C 1
ATOM 1487 O O . LYS A 1 186 ? 22.198 -6.222 -14.374 1.00 91.62 186 LYS A O 1
ATOM 1492 N N . THR A 1 187 ? 23.980 -6.288 -13.001 1.00 91.19 187 THR A N 1
ATOM 1493 C CA . THR A 1 187 ? 23.264 -6.617 -11.769 1.00 91.19 187 THR A CA 1
ATOM 1494 C C . THR A 1 187 ? 22.606 -5.368 -11.205 1.00 91.19 187 THR A C 1
ATOM 1496 O O . THR A 1 187 ? 21.393 -5.370 -11.017 1.00 91.19 187 THR A O 1
ATOM 1499 N N . GLU A 1 188 ? 23.374 -4.293 -11.038 1.00 93.56 188 GLU A N 1
ATOM 1500 C CA . GLU A 1 188 ? 22.887 -2.984 -10.597 1.00 93.56 188 GLU A CA 1
ATOM 1501 C C . GLU A 1 188 ? 21.771 -2.482 -11.519 1.00 93.56 188 GLU A C 1
ATOM 1503 O O . GLU A 1 188 ? 20.686 -2.136 -11.058 1.00 93.56 188 GLU A O 1
ATOM 1508 N N . ARG A 1 189 ? 21.980 -2.555 -12.840 1.00 94.25 189 ARG A N 1
ATOM 1509 C CA . ARG A 1 189 ? 20.974 -2.145 -13.829 1.00 94.25 189 ARG A CA 1
ATOM 1510 C C . ARG A 1 189 ? 19.661 -2.908 -13.682 1.00 94.25 189 ARG A C 1
ATOM 1512 O O . ARG A 1 189 ? 18.601 -2.310 -13.769 1.00 94.25 189 ARG A O 1
ATOM 1519 N N . LYS A 1 190 ? 19.708 -4.224 -13.442 1.00 92.62 190 LYS A N 1
ATOM 1520 C CA . LYS A 1 190 ? 18.488 -5.026 -13.238 1.00 92.62 190 LYS A CA 1
ATOM 1521 C C . LYS A 1 190 ? 17.713 -4.601 -11.992 1.00 92.62 190 LYS A C 1
ATOM 1523 O O . LYS A 1 190 ? 16.488 -4.650 -12.025 1.00 92.62 190 LYS A O 1
ATOM 1528 N N . ILE A 1 191 ? 18.412 -4.236 -10.918 1.00 94.12 191 ILE A N 1
ATOM 1529 C CA . ILE A 1 191 ? 17.784 -3.771 -9.677 1.00 94.12 191 ILE A CA 1
ATOM 1530 C C . ILE A 1 191 ? 17.125 -2.412 -9.923 1.00 94.12 191 ILE A C 1
ATOM 1532 O O . ILE A 1 191 ? 15.933 -2.278 -9.658 1.00 94.12 191 ILE A O 1
ATOM 1536 N N . LEU A 1 192 ? 17.858 -1.464 -10.512 1.00 95.62 192 LEU A N 1
ATOM 1537 C CA . LEU A 1 192 ? 17.346 -0.128 -10.826 1.00 95.62 192 LEU A CA 1
ATOM 1538 C C . LEU A 1 192 ? 16.143 -0.175 -11.776 1.00 95.62 192 LEU A C 1
ATOM 1540 O O . LEU A 1 192 ? 15.127 0.442 -11.478 1.00 95.62 192 LEU A O 1
ATOM 1544 N N . ASP A 1 193 ? 16.206 -0.982 -12.844 1.00 95.25 193 ASP A N 1
ATOM 1545 C CA . ASP A 1 193 ? 15.070 -1.183 -13.756 1.00 95.25 193 ASP A CA 1
ATOM 1546 C C . ASP A 1 193 ? 13.822 -1.683 -12.997 1.00 95.25 193 ASP A C 1
ATOM 1548 O O . ASP A 1 193 ? 12.702 -1.274 -13.292 1.00 95.25 193 ASP A O 1
ATOM 1552 N N . SER A 1 194 ? 14.000 -2.596 -12.029 1.00 96.12 194 SER A N 1
ATOM 1553 C CA . SER A 1 194 ? 12.884 -3.154 -11.251 1.00 96.12 194 SER A CA 1
ATOM 1554 C C . SER A 1 194 ? 12.320 -2.177 -10.216 1.00 96.12 194 SER A C 1
ATOM 1556 O O . SER A 1 194 ? 11.114 -2.168 -10.002 1.00 96.12 194 SER A O 1
ATOM 1558 N N . GLN A 1 195 ? 13.168 -1.333 -9.620 1.00 97.94 195 GLN A N 1
ATOM 1559 C CA . GLN A 1 195 ? 12.758 -0.278 -8.688 1.00 97.94 195 GLN A CA 1
ATOM 1560 C C . GLN A 1 195 ? 11.977 0.825 -9.403 1.00 97.94 195 GLN A C 1
ATOM 1562 O O . GLN A 1 195 ? 10.923 1.237 -8.923 1.00 97.94 195 GLN A O 1
ATOM 1567 N N . GLU A 1 196 ? 12.452 1.251 -10.575 1.00 97.69 196 GLU A N 1
ATOM 1568 C CA . GLU A 1 196 ? 11.752 2.226 -11.412 1.00 97.69 196 GLU A CA 1
ATOM 1569 C C . GLU A 1 196 ? 10.425 1.662 -11.938 1.00 97.69 196 GLU A C 1
ATOM 1571 O O . GLU A 1 196 ? 9.422 2.369 -11.937 1.00 97.69 196 GLU A O 1
ATOM 1576 N N . ARG A 1 197 ? 10.374 0.375 -12.320 1.00 97.81 197 ARG A N 1
ATOM 1577 C CA . ARG A 1 197 ? 9.105 -0.296 -12.651 1.00 97.81 197 AR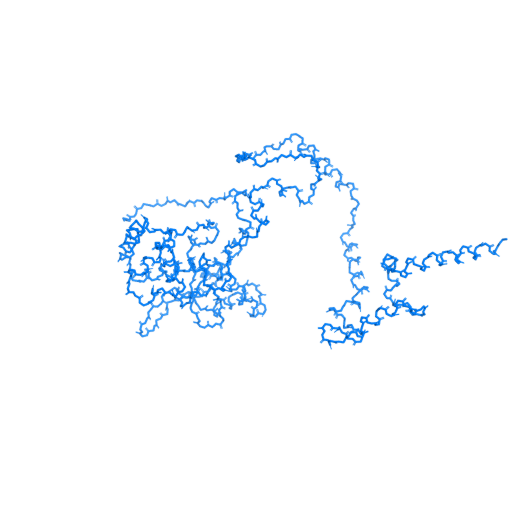G A CA 1
ATOM 1578 C C . ARG A 1 197 ? 8.119 -0.231 -11.488 1.00 97.81 197 ARG A C 1
ATOM 1580 O O . ARG A 1 197 ? 7.010 0.242 -11.684 1.00 97.81 197 ARG A O 1
ATOM 1587 N N . ALA A 1 198 ? 8.536 -0.631 -10.290 1.00 98.25 198 ALA A N 1
ATOM 1588 C CA . ALA A 1 198 ? 7.664 -0.614 -9.120 1.00 98.25 198 ALA A CA 1
ATOM 1589 C C . ALA A 1 198 ? 7.175 0.797 -8.753 1.00 98.25 198 ALA A C 1
ATOM 1591 O O . ALA A 1 198 ? 6.041 0.957 -8.315 1.00 98.25 198 ALA A O 1
ATOM 1592 N N . PHE A 1 199 ? 7.996 1.830 -8.971 1.00 98.50 199 PHE A N 1
ATOM 1593 C CA . PHE A 1 199 ? 7.559 3.221 -8.837 1.00 98.50 199 PHE A CA 1
ATOM 1594 C C . PHE A 1 199 ? 6.399 3.542 -9.792 1.00 98.50 199 PHE A C 1
ATOM 1596 O O . PHE A 1 199 ? 5.401 4.135 -9.378 1.00 98.50 199 PHE A O 1
ATOM 1603 N N . TRP A 1 200 ? 6.497 3.126 -11.056 1.00 98.12 200 TRP A N 1
ATOM 1604 C CA . TRP A 1 200 ? 5.423 3.333 -12.026 1.00 98.12 200 TRP A CA 1
ATOM 1605 C C . TRP A 1 200 ? 4.203 2.450 -11.776 1.00 98.12 200 TRP A C 1
ATOM 1607 O O . TRP A 1 200 ? 3.097 2.925 -12.004 1.00 98.12 200 TRP A O 1
ATOM 1617 N N . ASP A 1 201 ? 4.368 1.244 -11.235 1.00 98.12 201 ASP A N 1
ATOM 1618 C CA . ASP A 1 201 ? 3.245 0.375 -10.855 1.00 98.12 201 ASP A CA 1
ATOM 1619 C C . ASP A 1 201 ? 2.374 1.000 -9.743 1.00 98.12 201 ASP A C 1
ATOM 1621 O O . ASP A 1 201 ? 1.177 0.738 -9.688 1.00 98.12 201 ASP A O 1
ATOM 1625 N N . VAL A 1 202 ? 2.932 1.882 -8.900 1.00 97.50 202 VAL A N 1
ATOM 1626 C CA . VAL A 1 202 ? 2.156 2.689 -7.935 1.00 97.50 202 VAL A CA 1
ATOM 1627 C C . VAL A 1 202 ? 1.411 3.835 -8.625 1.00 97.50 202 VAL A C 1
ATOM 1629 O O . VAL A 1 202 ? 0.222 4.036 -8.402 1.00 97.50 202 VAL A O 1
ATOM 1632 N N . HIS A 1 203 ? 2.106 4.609 -9.464 1.00 96.69 203 HIS A N 1
ATOM 1633 C CA . HIS A 1 203 ? 1.576 5.870 -10.006 1.00 96.69 203 HIS A CA 1
ATOM 1634 C C . HIS A 1 203 ? 0.758 5.700 -11.295 1.00 96.69 203 HIS A C 1
ATOM 1636 O O . HIS A 1 203 ? 0.056 6.624 -11.716 1.00 96.69 203 HIS A O 1
ATOM 1642 N N . ARG A 1 204 ? 0.895 4.562 -11.973 1.00 96.75 204 ARG A N 1
ATOM 1643 C CA . ARG A 1 204 ? 0.193 4.160 -13.200 1.00 96.75 204 ARG A CA 1
ATOM 1644 C C . ARG A 1 204 ? -0.167 2.668 -13.078 1.00 96.75 204 ARG A C 1
ATOM 1646 O O . ARG A 1 204 ? 0.362 1.853 -13.837 1.00 96.75 204 ARG A O 1
ATOM 1653 N N . PRO A 1 205 ? -1.027 2.312 -12.104 1.00 96.19 205 PRO A N 1
ATOM 1654 C CA . PRO A 1 205 ? -1.301 0.923 -11.761 1.00 96.19 205 PRO A CA 1
ATOM 1655 C C . PRO A 1 205 ? -1.966 0.161 -12.907 1.00 96.19 205 PRO A C 1
ATOM 1657 O O . PRO A 1 205 ? -2.596 0.746 -13.794 1.00 96.19 205 PRO A O 1
ATOM 1660 N N . VAL A 1 206 ? -1.839 -1.168 -12.859 1.00 95.81 206 VAL A N 1
ATOM 1661 C CA . VAL A 1 206 ? -2.541 -2.083 -13.769 1.00 95.81 206 VAL A CA 1
ATOM 1662 C C . VAL A 1 206 ? -4.050 -1.784 -13.721 1.00 95.81 206 VAL A C 1
ATOM 1664 O O . VAL A 1 206 ? -4.595 -1.603 -12.627 1.00 95.81 206 VAL A O 1
ATOM 1667 N N . PRO A 1 207 ? -4.758 -1.730 -14.867 1.00 96.06 207 PRO A N 1
ATOM 1668 C CA . PRO A 1 207 ? -6.201 -1.509 -14.881 1.00 96.06 207 PRO A CA 1
ATOM 1669 C C . PRO A 1 207 ? -6.949 -2.493 -13.971 1.00 96.06 207 PRO A C 1
ATOM 1671 O O . PRO A 1 207 ? -6.742 -3.701 -14.046 1.00 96.06 207 PRO A O 1
ATOM 1674 N N . GLY A 1 208 ? -7.824 -1.965 -13.110 1.00 93.88 208 GLY A N 1
ATOM 1675 C CA . GLY A 1 208 ? -8.559 -2.742 -12.105 1.00 93.88 208 GLY A CA 1
ATOM 1676 C C . GLY A 1 208 ? -7.890 -2.796 -10.727 1.00 93.88 208 GLY A C 1
ATOM 1677 O O . GLY A 1 208 ? -8.562 -3.115 -9.749 1.00 93.88 208 GLY A O 1
ATOM 1678 N N . CYS A 1 209 ? -6.610 -2.430 -10.608 1.00 94.00 209 CYS A N 1
ATOM 1679 C CA . CYS A 1 209 ? -5.970 -2.233 -9.309 1.00 94.00 209 CYS A CA 1
ATOM 1680 C C . CYS A 1 209 ? -6.370 -0.889 -8.684 1.00 94.00 209 CYS A C 1
ATOM 1682 O O . CYS A 1 209 ? -6.615 0.100 -9.375 1.00 94.00 209 CYS A O 1
ATOM 1684 N N . VAL A 1 210 ? -6.399 -0.853 -7.350 1.00 93.12 210 VAL A N 1
ATOM 1685 C CA . VAL A 1 210 ? -6.663 0.372 -6.586 1.00 93.12 210 VAL A CA 1
ATOM 1686 C C . VAL A 1 210 ? -5.503 1.348 -6.763 1.00 93.12 210 VAL A C 1
ATOM 1688 O O . VAL A 1 210 ? -4.346 0.988 -6.555 1.00 93.12 210 VAL A O 1
ATOM 1691 N N . ASN A 1 211 ? -5.819 2.598 -7.098 1.00 93.56 211 ASN A N 1
ATOM 1692 C CA . ASN A 1 211 ? -4.833 3.665 -7.173 1.00 93.56 211 ASN A CA 1
ATOM 1693 C C . ASN A 1 211 ? -4.570 4.256 -5.780 1.00 93.56 211 ASN A C 1
ATOM 1695 O O . ASN A 1 211 ? -5.358 5.043 -5.256 1.00 93.56 211 ASN A O 1
ATOM 1699 N N . THR A 1 212 ? -3.446 3.878 -5.175 1.00 92.75 212 THR A N 1
ATOM 1700 C CA . THR A 1 212 ? -3.073 4.295 -3.815 1.00 92.75 212 THR A CA 1
ATOM 1701 C C . THR A 1 212 ? -2.652 5.761 -3.716 1.00 92.75 212 THR A C 1
ATOM 1703 O O . THR A 1 212 ? -2.618 6.300 -2.608 1.00 92.75 212 THR A O 1
ATOM 1706 N N . THR A 1 213 ? -2.390 6.433 -4.844 1.00 90.00 213 THR A N 1
ATOM 1707 C CA . THR A 1 213 ? -2.046 7.863 -4.873 1.00 90.00 213 THR A CA 1
ATOM 1708 C C . THR A 1 213 ? -3.278 8.771 -4.858 1.00 90.00 213 THR A C 1
ATOM 1710 O O . THR A 1 213 ? -3.142 9.988 -4.737 1.00 90.00 213 THR A O 1
ATOM 1713 N N . GLU A 1 214 ? -4.488 8.223 -5.009 1.00 87.62 214 GLU A N 1
ATOM 1714 C CA . GLU A 1 214 ? -5.719 9.010 -4.955 1.00 87.62 214 GLU A CA 1
ATOM 1715 C C . GLU A 1 214 ? -6.005 9.501 -3.534 1.00 87.62 214 GLU A C 1
ATOM 1717 O O . GLU A 1 214 ? -5.971 8.759 -2.551 1.00 87.62 214 GLU A O 1
ATOM 1722 N N . MET A 1 215 ? -6.311 10.793 -3.419 1.00 83.12 215 MET A N 1
ATOM 1723 C CA . MET A 1 215 ? -6.583 11.441 -2.142 1.00 83.12 215 MET A CA 1
ATOM 1724 C C . MET A 1 215 ? -8.057 11.840 -2.033 1.00 83.12 215 MET A C 1
ATOM 1726 O O . MET A 1 215 ? -8.622 12.440 -2.946 1.00 83.12 215 MET A O 1
ATOM 1730 N N . ASP A 1 216 ? -8.669 11.559 -0.874 1.00 84.88 216 ASP A N 1
ATOM 1731 C CA . ASP A 1 216 ? -10.042 11.982 -0.558 1.00 84.88 216 ASP A CA 1
ATOM 1732 C C . ASP A 1 216 ? -10.190 13.506 -0.744 1.00 84.88 216 ASP A C 1
ATOM 1734 O O . ASP A 1 216 ? -9.387 14.299 -0.243 1.00 84.88 216 ASP A O 1
ATOM 1738 N N . ILE A 1 217 ? -11.255 13.935 -1.421 1.00 82.88 217 ILE A N 1
ATOM 1739 C CA . ILE A 1 217 ? -11.538 15.348 -1.717 1.00 82.88 217 ILE A CA 1
ATOM 1740 C C . ILE A 1 217 ? -11.519 16.249 -0.465 1.00 82.88 217 ILE A C 1
ATOM 1742 O O . ILE A 1 217 ? -11.093 17.407 -0.519 1.00 82.88 217 ILE A O 1
ATOM 1746 N N . ARG A 1 218 ? -11.919 15.724 0.700 1.00 82.06 218 ARG A N 1
ATOM 1747 C CA . ARG A 1 218 ? -11.881 16.419 1.995 1.00 82.06 218 ARG A CA 1
ATOM 1748 C C . ARG A 1 218 ? -10.448 16.598 2.483 1.00 82.06 218 ARG A C 1
ATOM 1750 O O . ARG A 1 218 ? -10.136 17.654 3.032 1.00 82.06 218 ARG A O 1
ATOM 1757 N N . LYS A 1 219 ? -9.569 15.614 2.260 1.00 81.62 219 LYS A N 1
ATOM 1758 C CA . LYS A 1 219 ? -8.122 15.725 2.522 1.00 81.62 219 LYS A CA 1
ATOM 1759 C C . LYS A 1 219 ? -7.491 16.781 1.607 1.00 81.62 219 LYS A C 1
ATOM 1761 O O . LYS A 1 219 ? -6.831 17.682 2.120 1.00 81.62 219 LYS A O 1
ATOM 1766 N N . CYS A 1 220 ? -7.812 16.770 0.310 1.00 75.94 220 CYS A N 1
ATOM 1767 C CA . CYS A 1 220 ? -7.375 17.797 -0.646 1.00 75.94 220 CYS A CA 1
ATOM 1768 C C . CYS A 1 220 ? -7.792 19.211 -0.214 1.00 75.94 220 CYS A C 1
ATOM 1770 O O . CYS A 1 220 ? -7.013 20.160 -0.305 1.00 75.94 220 CYS A O 1
ATOM 1772 N N . ARG A 1 221 ? -9.023 19.369 0.289 1.00 70.94 221 ARG A N 1
ATOM 1773 C CA . ARG A 1 221 ? -9.533 20.661 0.771 1.00 70.94 221 ARG A CA 1
ATOM 1774 C C . ARG A 1 221 ? -8.810 21.149 2.026 1.00 70.94 221 ARG A C 1
ATOM 1776 O O . ARG A 1 221 ? -8.576 22.349 2.143 1.00 70.94 221 ARG A O 1
ATOM 1783 N N . ARG A 1 222 ? -8.471 20.246 2.955 1.00 70.38 222 ARG A N 1
ATOM 1784 C CA . ARG A 1 222 ? -7.718 20.585 4.175 1.00 70.38 222 ARG A CA 1
ATOM 1785 C C . ARG A 1 222 ? -6.311 21.081 3.851 1.00 70.38 222 ARG A C 1
ATOM 1787 O O . ARG A 1 222 ? -5.912 22.092 4.415 1.00 70.38 222 ARG A O 1
ATOM 1794 N N . LEU A 1 223 ? -5.630 20.439 2.898 1.00 67.31 223 LEU A N 1
ATOM 1795 C CA . LEU A 1 223 ? -4.298 20.854 2.443 1.00 67.31 223 LEU A CA 1
ATOM 1796 C C . LEU A 1 223 ? -4.315 22.275 1.852 1.00 67.31 223 LEU A C 1
ATOM 1798 O O . LEU A 1 223 ? -3.437 23.082 2.123 1.00 67.31 223 LEU A O 1
ATOM 1802 N N . LYS A 1 224 ? -5.380 22.625 1.120 1.00 61.47 224 LYS A N 1
ATOM 1803 C CA . LYS A 1 224 ? -5.563 23.967 0.540 1.00 61.47 224 LYS A CA 1
ATOM 1804 C C . LYS A 1 224 ? -6.004 25.041 1.547 1.00 61.47 224 LYS A C 1
ATOM 1806 O O . LYS A 1 224 ? -6.081 26.208 1.169 1.00 61.47 224 LYS A O 1
ATOM 1811 N N . ASN A 1 225 ? -6.358 24.688 2.791 1.00 54.88 225 ASN A N 1
ATOM 1812 C CA . ASN A 1 225 ? -6.802 25.663 3.797 1.00 54.88 225 ASN A CA 1
ATOM 1813 C C . ASN A 1 225 ? -6.476 25.233 5.252 1.00 54.88 225 ASN A C 1
ATOM 1815 O O . ASN A 1 225 ? -7.394 24.908 6.021 1.00 54.88 225 ASN A O 1
ATOM 1819 N N . PRO A 1 226 ? -5.190 25.266 5.663 1.00 54.06 226 PRO A N 1
ATOM 1820 C CA . PRO A 1 226 ? -4.728 24.771 6.970 1.00 54.06 226 PRO A CA 1
ATOM 1821 C C . PRO A 1 226 ? -5.372 25.488 8.169 1.00 54.06 226 PRO A C 1
ATOM 1823 O O . PRO A 1 226 ? -5.563 24.909 9.242 1.00 54.06 226 PRO A O 1
ATOM 1826 N N . GLN A 1 227 ? -5.781 26.748 7.983 1.00 52.97 227 GLN A N 1
ATOM 1827 C CA . GLN A 1 227 ? -6.324 27.600 9.045 1.00 52.97 227 GLN A CA 1
ATOM 1828 C C . GLN A 1 227 ? -7.704 27.157 9.564 1.00 52.97 227 GLN A C 1
ATOM 1830 O O . GLN A 1 22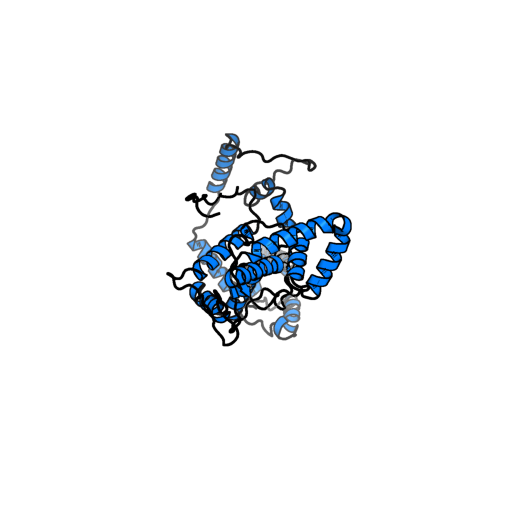7 ? -8.071 27.504 10.687 1.00 52.97 227 GLN A O 1
ATOM 1835 N N . LYS A 1 228 ? -8.468 26.364 8.796 1.00 49.47 228 LYS A N 1
ATOM 1836 C CA . LYS A 1 228 ? -9.776 25.840 9.241 1.00 49.47 228 LYS A CA 1
ATOM 1837 C C . LYS A 1 228 ? -9.662 24.612 10.148 1.00 49.47 228 LYS A C 1
ATOM 1839 O O . LYS A 1 228 ? -10.576 24.352 10.922 1.00 49.47 228 LYS A O 1
ATOM 1844 N N . VAL A 1 229 ? -8.550 23.877 10.090 1.00 49.28 229 VAL A N 1
ATOM 1845 C CA . VAL A 1 229 ? -8.384 22.611 10.827 1.00 49.28 229 VAL A CA 1
ATOM 1846 C C . VAL A 1 229 ? -8.004 22.855 12.291 1.00 49.28 229 VAL A C 1
ATOM 1848 O O . VAL A 1 229 ? -8.511 22.172 13.175 1.00 49.28 229 VAL A O 1
ATOM 1851 N N . LYS A 1 230 ? -7.218 23.904 12.578 1.00 45.22 230 LYS A N 1
ATOM 1852 C CA . LYS A 1 230 ? -6.795 24.263 13.948 1.00 45.22 230 LYS A CA 1
ATOM 1853 C C . LYS A 1 230 ? -7.943 24.707 14.877 1.00 45.22 230 LYS A C 1
ATOM 1855 O O . LYS A 1 230 ? -7.717 24.870 16.069 1.00 45.22 230 LYS A O 1
ATOM 1860 N N . LYS A 1 231 ? -9.169 24.891 14.366 1.00 47.38 231 LYS A N 1
ATOM 1861 C CA . LYS A 1 231 ? -10.340 25.301 15.167 1.00 47.38 231 LYS A CA 1
ATOM 1862 C C . LYS A 1 231 ? -11.258 24.148 15.602 1.00 47.38 231 LYS A C 1
ATOM 1864 O O . LYS A 1 231 ? -12.125 24.373 16.437 1.00 47.38 231 LYS A O 1
ATOM 1869 N N . SER A 1 232 ? -11.083 22.926 15.096 1.00 45.97 232 SER A N 1
ATOM 1870 C CA . SER A 1 232 ? -12.115 21.877 15.196 1.00 45.97 232 SER A CA 1
ATOM 1871 C C . SER A 1 232 ? -11.795 20.730 16.163 1.00 45.97 232 SER A C 1
ATOM 1873 O O . SER A 1 232 ? -11.936 19.567 15.792 1.00 45.97 232 SER A O 1
ATOM 1875 N N . VAL A 1 233 ? -11.414 21.038 17.407 1.00 47.19 233 VAL A N 1
ATOM 1876 C CA . VAL A 1 233 ? -11.549 20.055 18.509 1.00 47.19 233 VAL A CA 1
ATOM 1877 C C . VAL A 1 233 ? -12.150 20.684 19.778 1.00 47.19 233 VAL A C 1
ATOM 1879 O O . VAL A 1 233 ? -12.935 20.024 20.438 1.00 47.19 233 VAL A O 1
ATOM 1882 N N . TYR A 1 234 ? -11.920 21.976 20.065 1.00 44.78 234 TYR A N 1
ATOM 1883 C CA . TYR A 1 234 ? -12.624 22.708 21.145 1.00 44.78 234 TYR A CA 1
ATOM 1884 C C . TYR A 1 234 ? -12.821 24.215 20.857 1.00 44.78 234 TYR A C 1
ATOM 1886 O O . TYR A 1 234 ? -12.950 25.023 21.775 1.00 44.78 234 TYR A O 1
ATOM 1894 N N . GLY A 1 235 ? -12.791 24.636 19.589 1.00 40.22 235 GLY A N 1
ATOM 1895 C CA . GLY A 1 235 ? -12.942 26.044 19.224 1.00 40.22 235 GLY A CA 1
ATOM 1896 C C . GLY A 1 235 ? -14.409 26.423 19.064 1.00 40.22 235 GLY A C 1
ATOM 1897 O O . GLY A 1 235 ? -15.072 25.919 18.163 1.00 40.22 235 GLY A O 1
ATOM 1898 N N . VAL A 1 236 ? -14.893 27.336 19.908 1.00 38.94 236 VAL A N 1
ATOM 1899 C CA . VAL A 1 236 ? -16.167 28.044 19.721 1.00 38.94 236 VAL A CA 1
ATOM 1900 C C . VAL A 1 236 ? -16.243 28.570 18.281 1.00 38.94 236 VAL A C 1
ATOM 1902 O O . VAL A 1 236 ? -15.352 29.296 17.829 1.00 38.94 236 VAL A O 1
ATOM 1905 N N . THR A 1 237 ? -17.279 28.165 17.549 1.00 41.66 237 THR A N 1
ATOM 1906 C CA . THR A 1 237 ? -17.639 28.725 16.244 1.00 41.66 237 THR A CA 1
ATOM 1907 C C . THR A 1 237 ? -18.028 30.184 16.422 1.00 41.66 237 THR A C 1
ATOM 1909 O O . THR A 1 237 ? -18.993 30.482 17.118 1.00 41.66 237 THR A O 1
ATOM 1912 N N . ASP A 1 238 ? -17.280 31.080 15.783 1.00 39.53 238 ASP A N 1
ATOM 1913 C CA . ASP A 1 238 ? -17.722 32.450 15.548 1.00 39.53 238 ASP A CA 1
ATOM 1914 C C . ASP A 1 238 ? -18.161 32.541 14.081 1.00 39.53 238 ASP A C 1
ATOM 1916 O O . ASP A 1 238 ? -17.339 32.464 13.159 1.00 39.53 238 ASP A O 1
ATOM 1920 N N . GLU A 1 239 ? -19.477 32.588 13.879 1.00 41.19 239 GLU A N 1
ATOM 1921 C CA . GLU A 1 239 ? -20.137 32.807 12.593 1.00 41.19 239 GLU A CA 1
ATOM 1922 C C . GLU A 1 239 ? -19.980 34.280 12.218 1.00 41.19 239 GLU A C 1
ATOM 1924 O O . GLU A 1 239 ? -20.836 35.107 12.517 1.00 41.19 239 GLU A O 1
ATOM 1929 N N . SER A 1 240 ? -18.859 34.633 11.593 1.00 43.72 240 SER A N 1
ATOM 1930 C CA . SER A 1 240 ? -18.668 35.937 10.954 1.00 43.72 240 SER A CA 1
ATOM 1931 C C . SER A 1 240 ? -17.457 35.904 10.027 1.00 43.72 240 SER A C 1
ATOM 1933 O O . SER A 1 240 ? -16.334 36.130 10.468 1.00 43.72 240 SER A O 1
ATOM 1935 N N . GLN A 1 241 ? -17.682 35.615 8.741 1.00 35.28 241 GLN A N 1
ATOM 1936 C CA . GLN A 1 241 ? -17.160 36.381 7.593 1.00 35.28 241 GLN A CA 1
ATOM 1937 C C . GLN A 1 241 ? -17.237 35.561 6.300 1.00 35.28 241 GLN A C 1
ATOM 1939 O O . GLN A 1 241 ? -16.462 34.642 6.032 1.00 35.28 241 GLN A O 1
ATOM 1944 N N . SER A 1 242 ? -18.178 35.970 5.458 1.00 41.25 242 SER A N 1
ATOM 1945 C CA . SER A 1 242 ? -18.179 35.766 4.017 1.00 41.25 242 SER A CA 1
ATOM 1946 C C . SER A 1 242 ? -16.984 36.484 3.383 1.00 41.25 242 SER A C 1
ATOM 1948 O O . SER A 1 242 ? -16.938 37.710 3.439 1.00 41.25 242 SER A O 1
ATOM 1950 N N . GLN A 1 243 ? -16.062 35.758 2.742 1.00 35.09 243 GLN A N 1
ATOM 1951 C CA . GLN A 1 243 ? -15.218 36.308 1.672 1.00 35.09 243 GLN A CA 1
ATOM 1952 C C . GLN A 1 243 ? -14.658 35.202 0.755 1.00 35.09 243 GLN A C 1
ATOM 1954 O O . GLN A 1 243 ? -14.221 34.143 1.207 1.00 35.09 243 GLN A O 1
ATOM 1959 N N . SER A 1 244 ? -14.745 35.471 -0.551 1.00 32.03 244 SER A N 1
ATOM 1960 C CA . SER A 1 244 ? -14.345 34.626 -1.685 1.00 32.03 244 SER A CA 1
ATOM 1961 C C . SER A 1 244 ? -12.842 34.297 -1.728 1.00 32.03 244 SER A C 1
ATOM 1963 O O . SER A 1 244 ? -12.035 35.021 -1.146 1.00 32.03 244 SER A O 1
ATOM 1965 N N . PRO A 1 245 ? -12.434 33.227 -2.444 1.00 39.81 245 PRO A N 1
ATOM 1966 C CA . PRO A 1 245 ? -11.081 32.694 -2.386 1.00 39.81 245 PRO A CA 1
ATOM 1967 C C . PRO A 1 245 ? -10.175 33.398 -3.400 1.00 39.81 245 PRO A C 1
ATOM 1969 O O . PRO A 1 245 ? -10.182 33.066 -4.583 1.00 39.81 245 PRO A O 1
ATOM 1972 N N . VAL A 1 246 ? -9.358 34.346 -2.945 1.00 35.78 246 VAL A N 1
ATOM 1973 C CA . VAL A 1 246 ? -8.225 34.845 -3.733 1.00 35.78 246 VAL A CA 1
ATOM 1974 C C . VAL A 1 246 ? -6.965 34.759 -2.880 1.00 35.78 246 VAL A C 1
ATOM 1976 O O . VAL A 1 246 ? -6.878 35.360 -1.817 1.00 35.78 246 VAL A O 1
ATOM 1979 N N . HIS A 1 247 ? -6.049 33.918 -3.362 1.00 39.34 247 HIS A N 1
ATOM 1980 C CA . HIS A 1 247 ? -4.609 33.854 -3.111 1.00 39.34 247 HIS A CA 1
ATOM 1981 C C . HIS A 1 247 ? -4.080 34.661 -1.906 1.00 39.34 247 HIS A C 1
ATOM 1983 O O . HIS A 1 247 ? -3.887 35.872 -1.992 1.00 39.34 247 HIS A O 1
ATOM 1989 N N . ILE A 1 248 ? -3.774 33.970 -0.804 1.00 35.41 248 ILE A N 1
ATOM 1990 C CA . ILE A 1 248 ? -2.995 34.527 0.309 1.00 35.41 248 ILE A CA 1
ATOM 1991 C C . ILE A 1 248 ? -1.683 33.727 0.380 1.00 35.41 248 ILE A C 1
ATOM 1993 O O . ILE A 1 248 ? -1.753 32.510 0.563 1.00 35.41 248 ILE A O 1
ATOM 1997 N N . PRO A 1 249 ? -0.505 34.360 0.216 1.00 35.88 249 PRO A N 1
ATOM 1998 C CA . PRO A 1 249 ? 0.785 33.706 0.422 1.00 35.88 249 PRO A CA 1
ATOM 1999 C C . PRO A 1 249 ? 0.930 33.258 1.880 1.00 35.88 249 PRO A C 1
ATOM 2001 O O . PRO A 1 249 ? 0.412 33.922 2.783 1.00 35.88 249 PRO A O 1
ATOM 2004 N N . SER A 1 250 ? 1.636 32.147 2.100 1.00 38.22 250 SER A N 1
ATOM 2005 C CA . SER A 1 250 ? 1.949 31.571 3.412 1.00 38.22 250 SER A CA 1
ATOM 2006 C C . SER A 1 250 ? 2.372 32.651 4.417 1.00 38.22 250 SER A C 1
ATOM 2008 O O . SER A 1 250 ? 3.396 33.319 4.275 1.00 38.22 250 SER A O 1
ATOM 2010 N N . GLN A 1 251 ? 1.529 32.872 5.428 1.00 42.03 251 GLN A N 1
ATOM 2011 C CA . GLN A 1 251 ? 1.818 33.807 6.511 1.00 42.03 251 GLN A CA 1
ATOM 2012 C C . GLN A 1 251 ? 2.774 33.132 7.505 1.00 42.03 251 GLN A C 1
ATOM 2014 O O . GLN A 1 251 ? 2.520 31.994 7.900 1.00 42.03 251 GLN A O 1
ATOM 2019 N N . PRO A 1 252 ? 3.841 33.817 7.950 1.00 43.53 252 PRO A N 1
ATOM 2020 C CA . PRO A 1 252 ? 4.783 33.268 8.915 1.00 43.53 252 PRO A CA 1
ATOM 2021 C C . PRO A 1 252 ? 4.111 33.017 10.271 1.00 43.53 252 PRO A C 1
ATOM 2023 O O . PRO A 1 252 ? 3.151 33.698 10.642 1.00 43.53 252 PRO A O 1
ATOM 2026 N N . ILE A 1 253 ? 4.656 32.046 11.013 1.00 47.53 253 ILE A N 1
ATOM 2027 C CA . ILE A 1 253 ? 4.241 31.614 12.358 1.00 47.53 253 ILE A CA 1
ATOM 2028 C C . ILE A 1 253 ? 3.824 32.825 13.205 1.00 47.53 253 ILE A C 1
ATOM 2030 O O . ILE A 1 253 ? 4.646 33.657 13.604 1.00 47.53 253 ILE A O 1
ATOM 2034 N N . ARG A 1 254 ? 2.516 32.936 13.462 1.00 61.69 254 ARG A N 1
ATOM 2035 C CA . ARG A 1 254 ? 1.936 34.042 14.227 1.00 61.69 254 ARG A CA 1
ATOM 2036 C C . ARG A 1 254 ? 2.464 33.959 15.660 1.00 61.69 254 ARG A C 1
ATOM 2038 O O . ARG A 1 254 ? 2.192 32.990 16.363 1.00 61.69 254 ARG A O 1
ATOM 2045 N N . LYS A 1 255 ? 3.232 34.964 16.091 1.00 66.06 255 LYS A N 1
ATOM 2046 C CA . LYS A 1 255 ? 3.674 35.083 17.488 1.00 66.06 255 LYS A CA 1
ATOM 2047 C C . LYS A 1 255 ? 2.438 35.201 18.381 1.00 66.06 255 LYS A C 1
ATOM 2049 O O . LYS A 1 255 ? 1.576 36.032 18.098 1.00 66.06 255 LYS A O 1
ATOM 2054 N N . THR A 1 256 ? 2.366 34.380 19.430 1.00 71.62 256 THR A N 1
ATOM 2055 C CA . THR A 1 256 ? 1.260 34.372 20.397 1.00 71.62 256 THR A CA 1
ATOM 2056 C C . THR A 1 256 ? 0.994 35.786 20.898 1.00 71.62 256 THR A C 1
ATOM 2058 O O . THR A 1 256 ? 1.884 36.434 21.455 1.00 71.62 256 THR A O 1
ATOM 2061 N N . THR A 1 257 ? -0.215 36.290 20.666 1.00 86.75 257 THR A N 1
ATOM 2062 C CA . THR A 1 257 ? -0.580 37.657 21.035 1.00 86.75 257 THR A CA 1
ATOM 2063 C C . THR A 1 257 ? -1.115 37.718 22.464 1.00 86.75 257 THR A C 1
ATOM 2065 O O . THR A 1 257 ? -1.532 36.716 23.048 1.00 86.75 257 THR A O 1
ATOM 2068 N N . LYS A 1 258 ? -1.148 38.922 23.045 1.00 87.25 258 LYS A N 1
ATOM 2069 C CA . LYS A 1 258 ? -1.767 39.159 24.359 1.00 87.25 258 LYS A CA 1
ATOM 2070 C C . LYS A 1 258 ? -3.233 38.708 24.398 1.00 87.25 258 LYS A C 1
ATOM 2072 O O . LYS A 1 258 ? -3.697 38.228 25.429 1.00 87.25 258 LYS A O 1
ATOM 2077 N N . ASP A 1 259 ? -3.949 38.847 23.286 1.00 88.81 259 ASP A N 1
ATOM 2078 C CA . ASP A 1 259 ? -5.350 38.440 23.191 1.00 88.81 259 ASP A CA 1
ATOM 2079 C C . ASP A 1 259 ? -5.509 36.919 23.098 1.00 88.81 259 ASP A C 1
ATOM 2081 O O . ASP A 1 259 ? -6.456 36.379 23.669 1.00 88.81 259 ASP A O 1
ATOM 2085 N N . ASP A 1 260 ? -4.555 36.208 22.488 1.00 87.62 260 ASP A N 1
ATOM 2086 C CA . ASP A 1 260 ? -4.527 34.739 22.512 1.00 87.62 260 ASP A CA 1
ATOM 2087 C C . ASP A 1 260 ? -4.325 34.215 23.941 1.00 87.62 260 ASP A C 1
ATOM 2089 O O . ASP A 1 260 ? -5.017 33.294 24.370 1.00 87.62 260 ASP A O 1
ATOM 2093 N N . ILE A 1 261 ? -3.445 34.856 24.720 1.00 89.50 261 ILE A N 1
ATOM 2094 C CA . ILE A 1 261 ? -3.228 34.507 26.133 1.00 89.50 261 ILE A CA 1
ATOM 2095 C C . ILE A 1 261 ? -4.494 34.766 26.958 1.00 89.50 261 ILE A C 1
ATOM 2097 O O . ILE A 1 261 ? -4.875 33.928 27.771 1.00 89.50 261 ILE A O 1
ATO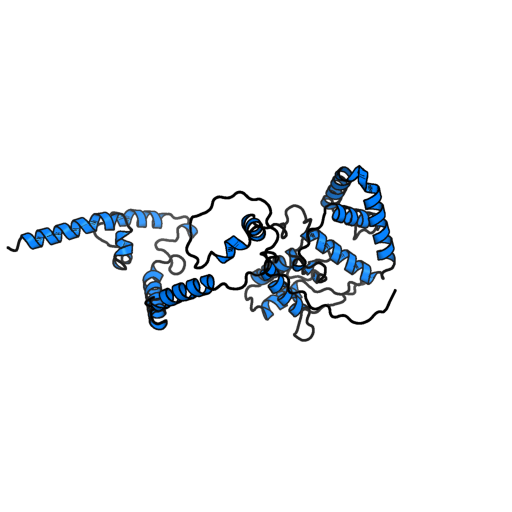M 2101 N N . ARG A 1 262 ? -5.187 35.892 26.738 1.00 91.75 262 ARG A N 1
ATOM 2102 C CA . ARG A 1 262 ? -6.464 36.179 27.415 1.00 91.75 262 ARG A CA 1
ATOM 2103 C C . ARG A 1 262 ? -7.515 35.116 27.113 1.00 91.75 262 ARG A C 1
ATOM 2105 O O . ARG A 1 262 ? -8.149 34.626 28.040 1.00 91.75 262 ARG A O 1
ATOM 2112 N N . LYS A 1 263 ? -7.656 34.718 25.844 1.00 92.25 263 LYS A N 1
ATOM 2113 C CA . LYS A 1 263 ? -8.559 33.630 25.442 1.00 92.25 263 LYS A CA 1
ATOM 2114 C C . LYS A 1 263 ? -8.184 32.310 26.105 1.00 92.25 263 LYS A C 1
ATOM 2116 O O . LYS A 1 263 ? -9.072 31.608 26.575 1.00 92.25 263 LYS A O 1
ATOM 2121 N N . GLN A 1 264 ? -6.891 32.000 26.198 1.00 90.69 264 GLN A N 1
ATOM 2122 C CA . GLN A 1 264 ? -6.417 30.800 26.882 1.00 90.69 264 GLN A CA 1
ATOM 2123 C C . GLN A 1 264 ? -6.758 30.823 28.377 1.00 90.69 264 GLN A C 1
ATOM 2125 O O . GLN A 1 264 ? -7.204 29.812 28.908 1.00 90.69 264 GLN A O 1
ATOM 2130 N N . ILE A 1 265 ? -6.602 31.967 29.051 1.00 92.62 265 ILE A N 1
ATOM 2131 C CA . ILE A 1 265 ? -6.985 32.130 30.462 1.00 92.62 265 ILE A CA 1
ATOM 2132 C C . ILE A 1 265 ? -8.493 31.929 30.633 1.00 92.62 265 ILE A C 1
ATOM 2134 O O . ILE A 1 265 ? -8.907 31.159 31.493 1.00 92.62 265 ILE A O 1
ATOM 2138 N N . THR A 1 266 ? -9.318 32.565 29.796 1.00 94.25 266 THR A N 1
ATOM 2139 C CA . THR A 1 266 ? -10.777 32.381 29.830 1.00 94.25 266 THR A CA 1
ATOM 2140 C C . THR A 1 266 ? -11.164 30.923 29.598 1.00 94.25 266 THR A C 1
ATOM 2142 O O . THR A 1 266 ? -11.993 30.393 30.333 1.00 94.25 266 THR A O 1
ATOM 2145 N N . PHE A 1 267 ? -10.539 30.263 28.619 1.00 93.12 267 PHE A N 1
ATOM 2146 C CA . PHE A 1 267 ? -10.751 28.845 28.354 1.00 93.12 267 PHE A CA 1
ATOM 2147 C C . PHE A 1 267 ? -10.414 28.006 29.587 1.00 93.12 267 PHE A C 1
ATOM 2149 O O . PHE A 1 267 ? -11.277 27.274 30.054 1.00 93.12 267 PHE A O 1
ATOM 2156 N N . LEU A 1 268 ? -9.208 28.147 30.145 1.00 94.19 268 LEU A N 1
ATOM 2157 C CA . LEU A 1 268 ? -8.749 27.375 31.303 1.00 94.19 268 LEU A CA 1
ATOM 2158 C C . LEU A 1 268 ? -9.600 27.616 32.554 1.00 94.19 268 LEU A C 1
ATOM 2160 O O . LEU A 1 268 ? -9.911 26.654 33.247 1.00 94.19 268 LEU A O 1
ATOM 2164 N N . ASN A 1 269 ? -10.038 28.850 32.813 1.00 94.38 269 ASN A N 1
ATOM 2165 C CA . ASN A 1 269 ? -10.960 29.131 33.916 1.00 94.38 269 ASN A CA 1
ATOM 2166 C C . ASN A 1 269 ? -12.277 28.365 33.735 1.00 94.38 269 ASN A C 1
ATOM 2168 O O . ASN A 1 269 ? -12.701 27.657 34.642 1.00 94.38 269 ASN A O 1
ATOM 2172 N N . ALA A 1 270 ? -12.847 28.385 32.525 1.00 93.25 270 ALA A N 1
ATOM 2173 C CA . ALA A 1 270 ? -14.031 27.588 32.219 1.00 93.25 270 ALA A CA 1
ATOM 2174 C C . ALA A 1 270 ? -13.785 26.071 32.319 1.00 93.25 270 ALA A C 1
ATOM 2176 O O . ALA A 1 270 ? -14.729 25.326 32.553 1.00 93.25 270 ALA A O 1
ATOM 2177 N N . GLN A 1 271 ? -12.545 25.591 32.132 1.00 92.25 271 GLN A N 1
ATOM 2178 C CA . GLN A 1 271 ? -12.191 24.180 32.340 1.00 92.25 271 GLN A CA 1
ATOM 2179 C C . GLN A 1 271 ? -12.176 23.794 33.821 1.00 92.25 271 GLN A C 1
ATOM 2181 O O . GLN A 1 271 ? -12.578 22.680 34.144 1.00 92.25 271 GLN A O 1
ATOM 2186 N N . ILE A 1 272 ? -11.699 24.688 34.693 1.00 92.88 272 ILE A N 1
ATOM 2187 C CA . ILE A 1 272 ? -11.594 24.459 36.143 1.00 92.88 272 ILE A CA 1
ATOM 2188 C C . ILE A 1 272 ? -12.983 24.360 36.776 1.00 92.88 272 ILE A C 1
ATOM 2190 O O . ILE A 1 272 ? -13.197 23.523 37.648 1.00 92.88 272 ILE A O 1
ATOM 2194 N N . ASP A 1 273 ? -13.935 25.152 36.286 1.00 93.94 273 ASP A N 1
ATOM 2195 C CA . ASP A 1 273 ? -15.311 25.156 36.790 1.00 93.94 273 ASP A CA 1
ATOM 2196 C C . ASP A 1 273 ? -16.107 23.898 36.384 1.00 93.94 273 ASP A C 1
ATOM 2198 O O . ASP A 1 273 ? -17.231 23.688 36.849 1.00 93.94 273 ASP A O 1
ATOM 2202 N N . ARG A 1 274 ? -15.554 23.029 35.521 1.00 92.88 274 ARG A N 1
ATOM 2203 C CA . ARG A 1 274 ? -16.227 21.789 35.113 1.00 92.88 274 ARG A CA 1
ATOM 2204 C C . ARG A 1 274 ? -16.183 20.766 36.238 1.00 92.88 274 ARG A C 1
ATOM 2206 O O . ARG A 1 274 ? -15.116 20.329 36.662 1.00 92.88 274 ARG A O 1
ATOM 2213 N N . HIS A 1 275 ? -17.360 20.325 36.673 1.00 92.25 275 HIS A N 1
ATOM 2214 C CA . HIS A 1 275 ? -17.468 19.252 37.652 1.00 92.25 275 HIS A CA 1
ATOM 2215 C C . HIS A 1 275 ? -17.025 17.919 37.034 1.00 92.25 275 HIS A C 1
ATOM 2217 O O . HIS A 1 275 ? -17.723 17.332 36.207 1.00 92.25 275 HIS A O 1
ATOM 2223 N N . CYS A 1 276 ? -15.859 17.436 37.453 1.00 91.44 276 CYS A N 1
ATOM 2224 C CA . CYS A 1 276 ? -15.299 16.166 37.007 1.00 91.44 276 CYS A CA 1
ATOM 2225 C C . CYS A 1 276 ? -15.578 15.061 38.030 1.00 91.44 276 CYS A C 1
ATOM 2227 O O . CYS A 1 276 ? -15.414 15.246 39.236 1.00 91.44 276 CYS A O 1
ATOM 2229 N N . LEU A 1 277 ? -15.955 13.881 37.542 1.00 93.81 277 LEU A N 1
ATOM 2230 C CA . LEU A 1 277 ? -16.079 12.681 38.366 1.00 93.81 277 LEU A CA 1
ATOM 2231 C C . LEU A 1 277 ? -14.718 11.993 38.523 1.00 93.81 277 LEU A C 1
ATOM 2233 O O . LEU A 1 277 ? -13.849 12.078 37.654 1.00 93.81 277 LEU A O 1
ATOM 2237 N N . LYS A 1 278 ? -14.534 11.273 39.637 1.00 96.94 278 LYS A N 1
ATOM 2238 C CA . LYS A 1 278 ? -13.357 10.412 39.818 1.00 96.94 278 LYS A CA 1
ATOM 2239 C C . LYS A 1 278 ? -13.373 9.301 38.769 1.00 96.94 278 LYS A C 1
ATOM 2241 O O . LYS A 1 278 ? -14.417 8.689 38.558 1.00 96.94 278 LYS A O 1
ATOM 2246 N N . MET A 1 279 ? -12.212 8.979 38.196 1.00 96.81 279 MET A N 1
ATOM 2247 C CA . MET A 1 279 ? -12.098 7.932 37.171 1.00 96.81 279 MET A CA 1
ATOM 2248 C C . MET A 1 279 ? -12.647 6.580 37.643 1.00 96.81 279 MET A C 1
ATOM 2250 O O . MET A 1 279 ? -13.296 5.891 36.867 1.00 96.81 279 MET A O 1
ATOM 2254 N N . SER A 1 280 ? -12.466 6.229 38.921 1.00 97.25 280 SER A N 1
ATOM 2255 C CA . SER A 1 280 ? -13.049 5.008 39.489 1.00 97.25 280 SER A CA 1
ATOM 2256 C C . SER A 1 280 ? -14.576 4.997 39.413 1.00 97.25 280 SER A C 1
ATOM 2258 O O . SER A 1 280 ? -15.153 3.986 39.044 1.00 97.25 280 SER A O 1
ATOM 2260 N N . LYS A 1 281 ? -15.234 6.135 39.673 1.00 97.38 281 LYS A N 1
ATOM 2261 C CA . LYS A 1 281 ? -16.694 6.257 39.572 1.00 97.38 281 LYS A CA 1
ATOM 2262 C C . LYS A 1 281 ? -17.193 6.239 38.136 1.00 97.38 281 LYS A C 1
ATOM 2264 O O . LYS A 1 281 ? -18.229 5.641 37.875 1.00 97.38 281 LYS A O 1
ATOM 2269 N N . VAL A 1 282 ? -16.445 6.841 37.213 1.00 97.44 282 VAL A N 1
ATOM 2270 C CA . VAL A 1 282 ? -16.756 6.752 35.780 1.00 97.44 282 VAL A CA 1
ATOM 2271 C C . VAL A 1 282 ? -16.630 5.306 35.296 1.00 97.44 282 VAL A C 1
ATOM 2273 O O . VAL A 1 282 ? -17.544 4.805 34.655 1.00 97.44 282 VAL A O 1
ATOM 2276 N N . ALA A 1 283 ? -15.542 4.615 35.647 1.00 97.75 283 ALA A N 1
ATOM 2277 C CA . ALA A 1 283 ? -15.325 3.222 35.266 1.00 97.75 283 ALA A CA 1
ATOM 2278 C C . ALA A 1 283 ? -16.392 2.287 35.855 1.00 97.75 283 ALA A C 1
ATOM 2280 O O . ALA A 1 283 ? -16.996 1.532 35.103 1.00 97.75 283 ALA A O 1
ATOM 2281 N N . GLU A 1 284 ? -16.675 2.383 37.161 1.00 97.31 284 GLU A N 1
ATOM 2282 C CA . GLU A 1 284 ? -17.740 1.611 37.826 1.00 97.31 284 GLU A CA 1
ATOM 2283 C C . GLU A 1 284 ? -19.093 1.810 37.128 1.00 97.31 284 GLU A C 1
ATOM 2285 O O . GLU A 1 284 ? -19.790 0.840 36.852 1.00 97.31 284 GLU A O 1
ATOM 2290 N N . SER A 1 285 ? -19.443 3.055 36.787 1.00 96.31 285 SER A N 1
ATOM 2291 C CA . SER A 1 285 ? -20.707 3.363 36.113 1.00 96.31 285 SER A CA 1
ATOM 2292 C C . SER A 1 285 ? -20.778 2.804 34.691 1.00 96.31 285 SER A C 1
ATOM 2294 O O . SER A 1 285 ? -21.833 2.320 34.294 1.00 96.31 285 SER A O 1
ATOM 2296 N N . LEU A 1 286 ? -19.690 2.877 33.916 1.00 96.62 286 LEU A N 1
ATOM 2297 C CA . LEU A 1 286 ? -19.657 2.360 32.543 1.00 96.62 286 LEU A CA 1
ATOM 2298 C C . LEU A 1 286 ? -19.693 0.829 32.509 1.00 96.62 286 LEU A C 1
ATOM 2300 O O . LEU A 1 286 ? -20.360 0.257 31.649 1.00 96.62 286 LEU A O 1
ATOM 2304 N N . ILE A 1 287 ? -19.004 0.176 33.449 1.00 96.69 287 ILE A N 1
ATOM 2305 C CA . ILE A 1 287 ? -19.041 -1.282 33.605 1.00 96.69 287 ILE A CA 1
ATOM 2306 C C . ILE A 1 287 ? -20.461 -1.719 33.961 1.00 96.69 287 ILE A C 1
ATOM 2308 O O . ILE A 1 287 ? -21.029 -2.521 33.232 1.00 96.69 287 ILE A O 1
ATOM 2312 N N . ALA A 1 288 ? -21.062 -1.123 34.997 1.00 95.25 288 ALA A N 1
ATOM 2313 C CA . ALA A 1 288 ? -22.419 -1.463 35.422 1.00 95.25 288 ALA A CA 1
ATOM 2314 C C . ALA A 1 288 ? -23.451 -1.253 34.302 1.00 95.25 288 ALA A C 1
ATOM 2316 O O . ALA A 1 288 ? -24.310 -2.104 34.096 1.00 95.25 288 ALA A O 1
ATOM 2317 N N . TYR A 1 289 ? -23.338 -0.159 33.538 1.00 91.00 289 TYR A N 1
ATOM 2318 C CA . TYR A 1 289 ? -24.186 0.070 32.367 1.00 91.00 289 TYR A CA 1
ATOM 2319 C C . TYR A 1 289 ? -24.000 -1.038 31.321 1.00 91.00 289 TYR A C 1
ATOM 2321 O O . TYR A 1 289 ? -24.969 -1.595 30.823 1.00 91.00 289 TYR A O 1
ATOM 2329 N N . THR A 1 290 ? -22.757 -1.402 31.006 1.00 94.25 290 THR A N 1
ATOM 2330 C CA . THR A 1 290 ? -22.482 -2.456 30.018 1.00 94.25 290 THR A CA 1
ATOM 2331 C C . THR A 1 290 ? -23.025 -3.811 30.478 1.00 94.25 290 THR A C 1
ATOM 2333 O O . THR A 1 290 ? -23.693 -4.490 29.707 1.00 94.25 290 THR A O 1
ATOM 2336 N N . GLU A 1 291 ? -22.812 -4.182 31.743 1.00 93.12 291 GLU A N 1
ATOM 2337 C CA . GLU A 1 291 ? -23.341 -5.416 32.344 1.00 93.12 291 GLU A CA 1
ATOM 2338 C C . GLU A 1 291 ? -24.873 -5.451 32.344 1.00 93.12 291 GLU A C 1
ATOM 2340 O O . GLU A 1 291 ? -25.470 -6.501 32.134 1.00 93.12 291 GLU A O 1
ATOM 2345 N N . GLN A 1 292 ? -25.522 -4.302 32.529 1.00 88.12 292 GLN A N 1
ATOM 2346 C CA . GLN A 1 292 ? -26.977 -4.188 32.498 1.00 88.12 292 GLN A CA 1
ATOM 2347 C C . GLN A 1 292 ? -27.562 -4.431 31.096 1.00 88.12 292 GLN A C 1
ATOM 2349 O O . GLN A 1 292 ? -28.672 -4.956 30.988 1.00 88.12 292 GLN A O 1
ATOM 2354 N N . TYR A 1 293 ? -26.834 -4.063 30.035 1.00 85.94 293 TYR A N 1
ATOM 2355 C CA . TYR A 1 293 ? -27.300 -4.184 28.648 1.00 85.94 293 TYR A CA 1
ATOM 2356 C C . TYR A 1 293 ? -26.727 -5.376 27.876 1.00 85.94 293 TYR A C 1
ATOM 2358 O O . TYR A 1 293 ? -27.175 -5.623 26.760 1.00 85.94 293 TYR A O 1
ATOM 2366 N N . VAL A 1 294 ? -25.793 -6.137 28.454 1.00 91.94 294 VAL A N 1
ATOM 2367 C CA . VAL A 1 294 ? -25.120 -7.248 27.759 1.00 91.94 294 VAL A CA 1
ATOM 2368 C C . VAL A 1 294 ? -26.101 -8.312 27.253 1.00 91.94 294 VAL A C 1
ATOM 2370 O O . VAL A 1 294 ? -25.954 -8.784 26.132 1.00 91.94 294 VAL A O 1
ATOM 2373 N N . GLU A 1 295 ? -27.156 -8.612 28.021 1.00 86.75 295 GLU A N 1
ATOM 2374 C CA . GLU A 1 295 ? -28.209 -9.574 27.647 1.00 86.75 295 GLU A CA 1
ATOM 2375 C C . GLU A 1 295 ? -29.067 -9.111 26.456 1.00 86.75 295 GLU A C 1
ATOM 2377 O O . GLU A 1 295 ? -29.780 -9.911 25.857 1.00 86.75 295 GLU A O 1
ATOM 2382 N N . TYR A 1 296 ? -29.004 -7.825 26.101 1.00 84.06 296 TYR A N 1
ATOM 2383 C CA . TYR A 1 296 ? -29.747 -7.237 24.984 1.00 84.06 296 TYR A CA 1
ATOM 2384 C C . TYR A 1 296 ? -28.855 -6.901 23.786 1.00 84.06 296 TYR A C 1
ATOM 2386 O O . TYR A 1 296 ? -29.356 -6.337 22.815 1.00 84.06 296 TYR A O 1
ATOM 2394 N N . ASP A 1 297 ? -27.554 -7.201 23.843 1.00 88.38 297 ASP A N 1
ATOM 2395 C CA . ASP A 1 297 ? -26.626 -6.983 22.734 1.00 88.38 297 ASP A CA 1
ATOM 2396 C C . ASP A 1 297 ? -26.555 -8.239 21.842 1.00 88.38 297 ASP A C 1
ATOM 2398 O O . ASP A 1 297 ? -25.945 -9.233 22.249 1.00 88.38 297 ASP A O 1
ATOM 2402 N N . PRO A 1 298 ? -27.099 -8.211 20.605 1.00 88.81 298 PRO A N 1
ATOM 2403 C CA . PRO A 1 298 ? -27.131 -9.376 19.718 1.00 88.81 298 PRO A CA 1
ATOM 2404 C C . PRO A 1 298 ? -25.755 -9.845 19.223 1.00 88.81 298 PRO A C 1
ATOM 2406 O O . PRO A 1 298 ? -25.668 -10.901 18.591 1.00 88.81 298 PRO A O 1
ATOM 2409 N N . PHE A 1 299 ? -24.693 -9.056 19.434 1.00 92.62 299 PHE A N 1
ATOM 2410 C CA . PHE A 1 299 ? -23.318 -9.454 19.124 1.00 92.62 299 PHE A CA 1
ATOM 2411 C C . PHE A 1 299 ? -22.668 -10.259 20.252 1.00 92.62 299 PHE A C 1
ATOM 2413 O O . PHE A 1 299 ? -21.715 -10.992 19.987 1.00 92.62 299 PHE A O 1
ATOM 2420 N N . ILE A 1 300 ? -23.157 -10.119 21.489 1.00 93.25 300 ILE A N 1
ATOM 2421 C CA . ILE A 1 300 ? -22.601 -10.785 22.674 1.00 93.25 300 ILE A CA 1
ATOM 2422 C C . ILE A 1 300 ? -23.509 -11.937 23.106 1.00 93.25 300 ILE A C 1
ATOM 2424 O O . ILE A 1 300 ? -23.045 -13.075 23.204 1.00 93.25 300 ILE A O 1
ATOM 2428 N N . THR A 1 301 ? -24.794 -11.654 23.323 1.00 89.81 301 THR A N 1
ATOM 2429 C CA . THR A 1 301 ? -25.799 -12.644 23.713 1.00 89.81 301 THR A CA 1
ATOM 2430 C C . THR A 1 301 ? -26.668 -12.999 22.500 1.00 89.81 301 THR A C 1
ATOM 2432 O O . THR A 1 301 ? -27.170 -12.102 21.820 1.00 89.81 301 THR A O 1
ATOM 2435 N N . PRO A 1 302 ? -26.865 -14.295 22.185 1.00 88.38 302 PRO A N 1
ATOM 2436 C CA . PRO A 1 302 ? -27.727 -14.701 21.079 1.00 88.38 302 PRO A CA 1
ATOM 2437 C C . PRO A 1 302 ? -29.149 -14.150 21.230 1.00 88.38 302 PRO A C 1
ATOM 2439 O O . PRO A 1 302 ? -29.808 -14.393 22.237 1.00 88.38 302 PRO A O 1
ATOM 2442 N N . ALA A 1 303 ? -29.628 -13.439 20.208 1.00 85.62 303 ALA A N 1
ATOM 2443 C CA . ALA A 1 303 ? -30.996 -12.934 20.188 1.00 85.62 303 ALA A CA 1
ATOM 2444 C C . ALA A 1 303 ? -32.010 -14.085 20.054 1.00 85.62 303 ALA A C 1
ATOM 2446 O O . ALA A 1 303 ? -31.848 -14.955 19.195 1.00 85.62 303 ALA A O 1
ATOM 2447 N N . GLU A 1 304 ? -33.070 -14.063 20.865 1.00 82.50 304 GLU A N 1
ATOM 2448 C CA . GLU A 1 304 ? -34.159 -15.046 20.829 1.00 82.50 304 GLU A CA 1
ATOM 2449 C C . GLU A 1 304 ? -35.385 -14.496 20.077 1.00 82.50 304 GLU A C 1
ATOM 2451 O O . GLU A 1 304 ? -35.836 -13.399 20.401 1.00 82.50 304 GLU A O 1
ATOM 2456 N N . PRO A 1 305 ? -35.990 -15.235 19.124 1.00 86.56 305 PRO A N 1
ATOM 2457 C CA . PRO A 1 305 ? -35.745 -16.647 18.813 1.00 86.56 305 PRO A CA 1
ATOM 2458 C C . PRO A 1 305 ? -34.500 -16.900 17.951 1.00 86.56 305 PRO A C 1
ATOM 2460 O O . PRO A 1 305 ? -33.901 -17.968 18.050 1.00 86.56 305 PRO A O 1
ATOM 2463 N N . SER A 1 306 ? -34.107 -15.946 17.105 1.00 89.81 306 SER A N 1
ATOM 2464 C CA . SER A 1 306 ? -32.850 -15.988 16.353 1.00 89.81 306 SER A CA 1
ATOM 2465 C C . SER A 1 306 ? -32.478 -14.597 15.837 1.00 89.81 306 SER A C 1
ATOM 2467 O O . SER A 1 306 ? -33.336 -13.721 15.743 1.00 89.81 306 SER A O 1
ATOM 2469 N N . ASN A 1 307 ? -31.206 -14.389 15.484 1.00 90.38 307 ASN A N 1
ATOM 2470 C CA . ASN A 1 307 ? -30.754 -13.157 14.837 1.00 90.38 307 ASN A CA 1
ATOM 2471 C C . ASN A 1 307 ? -31.154 -13.161 13.340 1.00 90.38 307 ASN A C 1
ATOM 2473 O O . ASN A 1 307 ? -30.594 -13.974 12.594 1.00 90.38 307 ASN A O 1
ATOM 2477 N N . PRO A 1 308 ? -32.022 -12.236 12.875 1.00 93.75 308 PRO A N 1
ATOM 2478 C CA . PRO A 1 308 ? -32.536 -12.225 11.502 1.00 93.75 308 PRO A CA 1
ATOM 2479 C C . PRO A 1 308 ? -31.458 -12.128 10.421 1.00 93.75 308 PRO A C 1
ATOM 2481 O O . PRO A 1 308 ? -31.649 -12.620 9.315 1.00 93.75 308 PRO A O 1
ATOM 2484 N N . TRP A 1 309 ? -30.304 -11.530 10.736 1.00 94.19 309 TRP A N 1
ATOM 2485 C CA . TRP A 1 309 ? -29.179 -11.398 9.803 1.00 94.19 309 TRP A CA 1
ATOM 2486 C C . TRP A 1 309 ? -28.407 -12.704 9.575 1.00 94.19 309 TRP A C 1
ATOM 2488 O O . TRP A 1 309 ? -27.572 -12.766 8.676 1.00 94.19 309 TRP A O 1
ATOM 2498 N N . ILE A 1 310 ? -28.627 -13.715 10.421 1.00 94.31 310 ILE A N 1
ATOM 2499 C CA . ILE A 1 310 ? -27.946 -15.015 10.366 1.00 94.31 310 ILE A CA 1
ATOM 2500 C C . ILE A 1 310 ? -28.915 -16.111 9.917 1.00 94.31 310 ILE A C 1
ATOM 2502 O O . ILE A 1 310 ? -28.524 -17.001 9.165 1.00 94.31 310 ILE A O 1
ATOM 2506 N N . SER A 1 311 ? -30.157 -16.078 10.406 1.00 93.31 311 SER A N 1
ATOM 2507 C CA . SER A 1 311 ? -31.162 -17.118 10.163 1.00 93.31 311 SER A CA 1
ATOM 2508 C C . SER A 1 311 ? -32.092 -16.837 8.983 1.00 93.31 311 SER A C 1
ATOM 2510 O O . SER A 1 311 ? -32.848 -17.732 8.611 1.00 93.31 311 SER A O 1
ATOM 2512 N N . ASP A 1 312 ? -32.064 -15.621 8.425 1.00 93.75 312 ASP A N 1
ATOM 2513 C CA . ASP A 1 312 ? -33.054 -15.114 7.465 1.00 93.75 312 ASP A CA 1
ATOM 2514 C C . ASP A 1 312 ? -34.512 -15.204 7.984 1.00 93.75 312 ASP A C 1
ATOM 2516 O O . ASP A 1 312 ? -35.465 -15.211 7.203 1.00 93.75 312 ASP A O 1
ATOM 2520 N N . ASP A 1 313 ? -34.698 -15.261 9.311 1.00 92.94 313 ASP A N 1
ATOM 2521 C CA . ASP A 1 313 ? -36.001 -15.285 9.977 1.00 92.94 313 ASP A CA 1
ATOM 2522 C C . ASP A 1 313 ? -36.297 -13.941 10.664 1.00 92.94 313 ASP A C 1
ATOM 2524 O O . ASP A 1 313 ? -35.593 -13.520 11.581 1.00 92.94 313 ASP A O 1
ATOM 2528 N N . ILE A 1 314 ? -37.370 -13.274 10.233 1.00 93.69 314 ILE A N 1
ATOM 2529 C CA . ILE A 1 314 ? -37.792 -11.958 10.735 1.00 93.69 314 ILE A CA 1
ATOM 2530 C C . ILE A 1 314 ? -38.664 -12.022 11.997 1.00 93.69 314 ILE A C 1
ATOM 2532 O O . ILE A 1 314 ? -39.063 -10.973 12.504 1.00 93.69 314 ILE A O 1
ATOM 2536 N N . THR A 1 315 ? -38.939 -13.215 12.536 1.00 90.81 315 THR A N 1
ATOM 2537 C CA . THR A 1 315 ? -39.794 -13.399 13.722 1.00 90.81 315 THR A CA 1
ATOM 2538 C C . THR A 1 315 ? -39.371 -12.542 14.914 1.00 90.81 315 THR A C 1
ATOM 2540 O O . THR A 1 315 ? -40.239 -12.013 15.603 1.00 90.81 315 THR A O 1
ATOM 2543 N N . LEU A 1 316 ? -38.066 -12.346 15.145 1.00 86.12 316 LEU A N 1
ATOM 2544 C CA . LEU A 1 316 ? -37.565 -11.451 16.196 1.00 86.12 316 LEU A CA 1
ATOM 2545 C C . LEU A 1 316 ? -38.085 -10.017 16.019 1.00 86.12 316 LEU A C 1
ATOM 2547 O O . LEU A 1 316 ? -38.607 -9.434 16.966 1.00 86.12 316 LEU A O 1
ATOM 2551 N N . TRP A 1 317 ? -37.970 -9.455 14.813 1.00 88.81 317 TRP A N 1
ATOM 2552 C CA . TRP A 1 317 ? -38.431 -8.092 14.531 1.00 88.81 317 TRP A CA 1
ATOM 2553 C C . TRP A 1 317 ? -39.948 -7.975 14.642 1.00 88.81 317 TRP A C 1
ATOM 2555 O O . TRP A 1 317 ? -40.446 -6.988 15.184 1.00 88.81 317 TRP A O 1
ATOM 2565 N N . ASP A 1 318 ? -40.682 -8.996 14.195 1.00 87.75 318 ASP A N 1
ATOM 2566 C CA . ASP A 1 318 ? -42.134 -9.050 14.363 1.00 87.75 318 ASP A CA 1
ATOM 2567 C C . ASP A 1 318 ? -42.513 -9.079 15.851 1.00 87.75 318 ASP A C 1
ATOM 2569 O O . ASP A 1 318 ? -43.415 -8.351 16.269 1.00 87.75 318 ASP A O 1
ATOM 2573 N N . ILE A 1 319 ? -41.808 -9.858 16.679 1.00 82.50 319 ILE A N 1
ATOM 2574 C CA . ILE A 1 319 ? -42.015 -9.915 18.134 1.00 82.50 319 ILE A CA 1
ATOM 2575 C C . ILE A 1 319 ? -41.695 -8.568 18.786 1.00 82.50 319 ILE A C 1
ATOM 2577 O O . ILE A 1 319 ? -42.492 -8.095 19.592 1.00 82.50 319 ILE A O 1
ATOM 2581 N N . GLU A 1 320 ? -40.586 -7.915 18.440 1.00 78.50 320 GLU A N 1
ATOM 2582 C CA . GLU A 1 320 ? -40.233 -6.598 18.988 1.00 78.50 320 GLU A CA 1
ATOM 2583 C C . GLU A 1 320 ? -41.264 -5.524 18.620 1.00 78.50 320 GLU A C 1
ATOM 2585 O O . GLU A 1 320 ? -41.641 -4.716 19.473 1.00 78.50 320 GLU A O 1
ATOM 2590 N N . MET A 1 321 ? -41.782 -5.561 17.389 1.00 75.06 321 MET A N 1
ATOM 2591 C CA . MET A 1 321 ? -42.865 -4.689 16.930 1.00 75.06 321 MET A CA 1
ATOM 2592 C C . MET A 1 321 ? -44.186 -4.983 17.668 1.00 75.06 321 MET A C 1
ATOM 2594 O O . MET A 1 321 ? -44.964 -4.073 17.953 1.00 75.06 321 MET A O 1
ATOM 2598 N N . SER A 1 322 ? -44.442 -6.255 17.998 1.00 65.50 322 SER A N 1
ATOM 2599 C CA . SER A 1 322 ? -45.688 -6.735 18.620 1.00 65.50 322 SER A CA 1
ATOM 2600 C C . SER A 1 322 ? -45.719 -6.600 20.145 1.00 65.50 322 SER A C 1
ATOM 2602 O O . SER A 1 322 ? -46.773 -6.322 20.715 1.00 65.50 322 SER A O 1
ATOM 2604 N N . CYS A 1 323 ? -44.585 -6.778 20.831 1.00 56.38 323 CYS A N 1
ATOM 2605 C CA . CYS A 1 323 ? -44.450 -6.609 22.284 1.00 56.38 323 CYS A CA 1
ATOM 2606 C C . CYS A 1 323 ? -44.759 -5.169 22.733 1.00 56.38 323 CYS A C 1
ATOM 2608 O O . CYS A 1 323 ? -45.154 -4.969 23.879 1.00 56.38 323 CYS A O 1
ATOM 2610 N N . GLY A 1 324 ? -44.679 -4.186 21.825 1.00 49.00 324 GLY A N 1
ATOM 2611 C CA . GLY A 1 324 ? -45.213 -2.827 22.002 1.00 49.00 324 GLY A CA 1
ATOM 2612 C C . GLY A 1 324 ? -46.716 -2.765 22.327 1.00 49.00 324 GLY A C 1
ATOM 2613 O O . GLY A 1 324 ? -47.176 -1.815 22.952 1.00 49.00 324 GLY A O 1
ATOM 2614 N N . LEU A 1 325 ? -47.494 -3.791 21.953 1.00 41.75 325 LEU A N 1
ATOM 2615 C CA . LEU A 1 325 ? -48.962 -3.797 22.037 1.00 41.75 325 LEU A CA 1
ATOM 2616 C C . LEU A 1 325 ? -49.525 -4.595 23.229 1.00 41.75 325 LEU A C 1
ATOM 2618 O O . LEU A 1 325 ? -50.698 -4.428 23.573 1.00 41.75 325 LEU A O 1
ATOM 2622 N N . SER A 1 326 ? -48.740 -5.464 23.880 1.00 40.94 326 SER A N 1
ATOM 2623 C CA . SER A 1 326 ? -49.234 -6.313 24.975 1.00 40.94 326 SER A CA 1
ATOM 2624 C C . SER A 1 326 ? -48.992 -5.687 26.354 1.00 40.94 326 SER A C 1
ATOM 2626 O O . SER A 1 326 ? -47.913 -5.781 26.933 1.00 40.94 326 SER A O 1
ATOM 2628 N N . MET A 1 327 ? -50.053 -5.112 26.915 1.00 42.38 327 MET A N 1
ATOM 2629 C CA . MET A 1 327 ? -50.132 -4.368 28.184 1.00 42.38 327 MET A CA 1
ATOM 2630 C C . MET A 1 327 ? -49.762 -5.155 29.473 1.00 42.38 327 MET A C 1
ATOM 2632 O O . MET A 1 327 ? -49.935 -4.633 30.570 1.00 42.38 327 MET A O 1
ATOM 2636 N N . GLY A 1 328 ? -49.296 -6.409 29.380 1.00 41.25 328 GLY A N 1
ATOM 2637 C CA . GLY A 1 328 ? -49.131 -7.327 30.524 1.00 41.25 328 GLY A CA 1
ATOM 2638 C C . GLY A 1 328 ? -47.720 -7.874 30.768 1.00 41.25 328 GLY A C 1
ATOM 2639 O O . GLY A 1 328 ? -47.477 -8.474 31.811 1.00 41.25 328 GLY A O 1
ATOM 2640 N N . SER A 1 329 ? -46.786 -7.659 29.846 1.00 44.12 329 SER A N 1
ATOM 2641 C CA . SER A 1 329 ? -45.411 -8.156 29.943 1.00 44.12 329 SER A CA 1
ATOM 2642 C C . SER A 1 329 ? -44.464 -7.064 29.474 1.00 44.12 329 SER A C 1
ATOM 2644 O O . SER A 1 329 ? -44.005 -7.070 28.337 1.00 44.12 329 SER A O 1
ATOM 2646 N N . LEU A 1 330 ? -44.212 -6.090 30.353 1.00 48.25 330 LEU A N 1
ATOM 2647 C CA . LEU A 1 330 ? -43.107 -5.152 30.172 1.00 48.25 330 LEU A CA 1
ATOM 2648 C C . LEU A 1 330 ? -41.845 -5.986 29.939 1.00 48.25 330 LEU A C 1
ATOM 2650 O O . LEU A 1 330 ? -41.448 -6.751 30.820 1.00 48.25 330 LEU A O 1
ATOM 2654 N N . CYS A 1 331 ? -41.254 -5.878 28.748 1.00 51.69 331 CYS A N 1
ATOM 2655 C CA . CYS A 1 331 ? -39.972 -6.511 28.476 1.00 51.69 331 CYS A CA 1
ATOM 2656 C C . CYS A 1 331 ? -38.990 -6.015 29.555 1.00 51.69 331 CYS A C 1
ATOM 2658 O O . CYS A 1 331 ? -38.976 -4.810 29.825 1.00 51.69 331 CYS A O 1
ATOM 2660 N N . PRO A 1 332 ? -38.208 -6.885 30.218 1.00 54.22 332 PRO A N 1
ATOM 2661 C CA . PRO A 1 332 ? -37.359 -6.482 31.341 1.00 54.22 332 PRO A CA 1
ATOM 2662 C C . PRO A 1 332 ? -36.400 -5.320 31.015 1.00 54.22 332 PRO A C 1
ATOM 2664 O O . PRO A 1 332 ? -36.036 -4.559 31.909 1.00 54.22 332 PRO A O 1
ATOM 2667 N N . SER A 1 333 ? -36.086 -5.098 29.731 1.00 53.03 333 SER A N 1
ATOM 2668 C CA . SER A 1 333 ? -35.322 -3.940 29.246 1.00 53.03 333 SER A CA 1
ATOM 2669 C C . SER A 1 333 ? -36.000 -2.588 29.476 1.00 53.03 333 SER A C 1
ATOM 2671 O O . SER A 1 333 ? -35.325 -1.564 29.548 1.00 53.03 333 SER A O 1
ATOM 2673 N N . TRP A 1 334 ? -37.326 -2.547 29.607 1.00 54.59 334 TRP A N 1
ATOM 2674 C CA . TRP A 1 334 ? -38.107 -1.308 29.691 1.00 54.59 334 TRP A CA 1
ATOM 2675 C C . TRP A 1 334 ? -38.064 -0.690 31.093 1.00 54.59 334 TRP A C 1
ATOM 2677 O O . TRP A 1 334 ? -38.397 0.479 31.261 1.00 54.59 334 TRP A O 1
ATOM 2687 N N . GLN A 1 335 ? -37.645 -1.464 32.099 1.00 53.59 335 GLN A N 1
ATOM 2688 C CA . GLN A 1 335 ? -37.498 -1.019 33.489 1.00 53.59 335 GLN A CA 1
ATOM 2689 C C . GLN A 1 335 ? -36.118 -0.416 33.786 1.00 53.59 335 GLN A C 1
ATOM 2691 O O . GLN A 1 335 ? -35.895 0.089 34.885 1.00 53.59 335 GLN A O 1
ATOM 2696 N N . LEU A 1 336 ? -35.189 -0.484 32.831 1.00 60.66 336 LEU A N 1
ATOM 2697 C CA . LEU A 1 336 ? -33.774 -0.208 33.068 1.00 60.66 336 LEU A CA 1
ATOM 2698 C C . LEU A 1 336 ? -33.444 1.289 33.104 1.00 60.66 336 LEU A C 1
ATOM 2700 O O . LEU A 1 336 ? -32.538 1.679 33.837 1.00 60.66 336 LEU A O 1
ATOM 2704 N N . GLU A 1 337 ? -34.193 2.134 32.386 1.00 62.06 337 GLU A N 1
ATOM 2705 C CA . GLU A 1 337 ? -33.994 3.586 32.426 1.00 62.06 337 GLU A CA 1
ATOM 2706 C C . GLU A 1 337 ? -35.231 4.367 31.954 1.00 62.06 337 GLU A C 1
ATOM 2708 O O . GLU A 1 337 ? -35.773 4.116 30.877 1.00 62.06 337 GLU A O 1
ATOM 2713 N N . LEU A 1 338 ? -35.644 5.380 32.728 1.00 59.44 338 LEU A N 1
ATOM 2714 C CA . LEU A 1 338 ? -36.793 6.241 32.407 1.00 59.44 338 LEU A CA 1
ATOM 2715 C C . LEU A 1 338 ? -36.641 6.921 31.033 1.00 59.44 338 LEU A C 1
ATOM 2717 O O . LEU A 1 338 ? -37.620 7.087 30.318 1.00 59.44 338 LEU A O 1
ATOM 2721 N N . LEU A 1 339 ? -35.415 7.294 30.649 1.00 59.12 339 LEU A N 1
ATOM 2722 C CA . LEU A 1 339 ? -35.122 7.943 29.366 1.00 59.12 339 LEU A CA 1
ATOM 2723 C C . LEU A 1 339 ? -35.297 7.007 28.164 1.00 59.12 339 LEU A C 1
ATOM 2725 O O . LEU A 1 339 ? -35.787 7.450 27.130 1.00 59.12 339 LEU A O 1
ATOM 2729 N N . LEU A 1 340 ? -34.932 5.729 28.294 1.00 61.81 340 LEU A N 1
ATOM 2730 C CA . LEU A 1 340 ? -35.129 4.724 27.240 1.00 61.81 340 LEU A CA 1
ATOM 2731 C C . LEU A 1 340 ? -36.587 4.307 27.105 1.00 61.81 340 LEU A C 1
ATOM 2733 O O . LEU A 1 340 ? -37.035 3.933 26.025 1.00 61.81 340 LEU A O 1
ATOM 2737 N N . TRP A 1 341 ? -37.326 4.375 28.205 1.00 60.16 341 TRP A N 1
ATOM 2738 C CA . TRP A 1 341 ? -38.762 4.188 28.179 1.00 60.16 341 TRP A CA 1
ATOM 2739 C C . TRP A 1 341 ? -39.461 5.394 27.527 1.00 60.16 341 TRP A C 1
ATOM 2741 O O . TRP A 1 341 ? -40.288 5.206 26.642 1.00 60.16 341 TRP A O 1
ATOM 2751 N N . LEU A 1 342 ? -39.066 6.629 27.869 1.00 62.19 342 LEU A N 1
ATOM 2752 C CA . LEU A 1 342 ? -39.602 7.868 27.282 1.00 62.19 342 LEU A CA 1
ATOM 2753 C C . LEU A 1 342 ? -39.225 8.091 25.811 1.00 62.19 342 LEU A C 1
ATOM 2755 O O . LEU A 1 342 ? -39.941 8.799 25.116 1.00 62.19 342 LEU A O 1
ATOM 2759 N N . SER A 1 343 ? -38.118 7.526 25.326 1.00 62.72 343 SER A N 1
ATOM 2760 C CA . SER A 1 343 ? -37.734 7.627 23.912 1.00 62.72 343 SER A CA 1
ATOM 2761 C C . SER A 1 343 ? -38.549 6.711 22.992 1.00 62.72 343 SER A C 1
ATOM 2763 O O . SER A 1 343 ? -38.380 6.770 21.771 1.00 62.72 343 SER 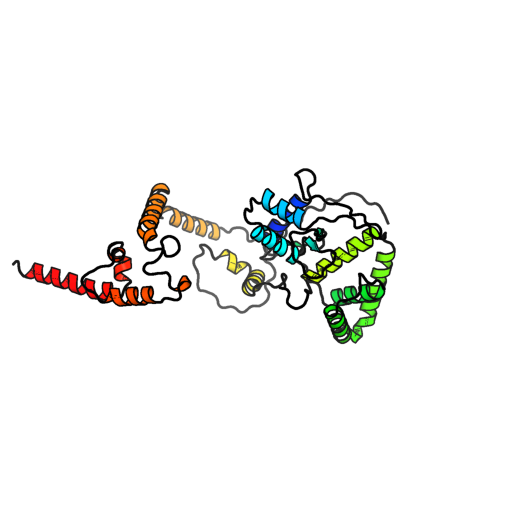A O 1
ATOM 2765 N N . ARG A 1 344 ? -39.427 5.869 23.557 1.00 63.19 344 ARG A N 1
ATOM 2766 C CA . ARG A 1 344 ? -40.320 4.973 22.819 1.00 63.19 344 ARG A CA 1
ATOM 2767 C C . ARG A 1 344 ? -41.751 5.532 22.754 1.00 63.19 344 ARG A C 1
ATOM 2769 O O . ARG A 1 344 ? -42.189 6.185 23.705 1.00 63.19 344 ARG A O 1
ATOM 2776 N N . PRO A 1 345 ? -42.512 5.232 21.682 1.00 65.06 345 PRO A N 1
ATOM 2777 C CA . PRO A 1 345 ? -43.890 5.711 21.503 1.00 65.06 345 PRO A CA 1
ATOM 2778 C C . PRO A 1 345 ? -44.829 5.396 22.685 1.00 65.06 345 PRO A C 1
ATOM 2780 O O . PRO A 1 345 ? -45.758 6.146 22.993 1.00 65.06 345 PRO A O 1
ATOM 2783 N N . GLU A 1 346 ? -44.591 4.284 23.376 1.00 61.97 346 GLU A N 1
ATOM 2784 C CA . GLU A 1 346 ? -45.404 3.813 24.495 1.00 61.97 346 GLU A CA 1
ATOM 2785 C C . GLU A 1 346 ? -45.104 4.572 25.796 1.00 61.97 346 GLU A C 1
ATOM 2787 O O . GLU A 1 346 ? -46.017 4.833 26.579 1.00 61.97 346 GLU A O 1
ATOM 2792 N N . GLY A 1 347 ? -43.854 4.984 26.031 1.00 59.97 347 GLY A N 1
ATOM 2793 C CA . GLY A 1 347 ? -43.506 5.799 27.199 1.00 59.97 347 GLY A CA 1
ATOM 2794 C C . GLY A 1 347 ? -44.112 7.199 27.138 1.00 59.97 347 GLY A C 1
ATOM 2795 O O . GLY A 1 347 ? -44.574 7.720 28.154 1.00 59.97 347 GLY A O 1
ATOM 2796 N N . GLU A 1 348 ? -44.205 7.778 25.938 1.00 63.03 348 GLU A N 1
ATOM 2797 C CA . GLU A 1 348 ? -44.887 9.059 25.719 1.00 63.03 348 GLU A CA 1
ATOM 2798 C C . GLU A 1 348 ? -46.403 8.979 25.967 1.00 63.03 348 GLU A C 1
ATOM 2800 O O . GLU A 1 348 ? -47.010 9.955 26.412 1.00 63.03 348 GLU A O 1
ATOM 2805 N N . THR A 1 349 ? -47.026 7.822 25.720 1.00 64.88 349 THR A N 1
ATOM 2806 C CA . THR A 1 349 ? -48.482 7.641 25.862 1.00 64.88 349 THR A CA 1
ATOM 2807 C C . THR A 1 349 ? -48.906 7.150 27.247 1.00 64.88 349 THR A C 1
ATOM 2809 O O . THR A 1 349 ? -49.960 7.559 27.742 1.00 64.88 349 THR A O 1
ATOM 2812 N N . LEU A 1 350 ? -48.094 6.326 27.912 1.00 64.19 350 LEU A N 1
ATOM 2813 C CA . LEU A 1 350 ? -48.420 5.725 29.210 1.00 64.19 350 LEU A CA 1
ATOM 2814 C C . LEU A 1 350 ? -48.066 6.622 30.405 1.00 64.19 350 LEU A C 1
ATOM 2816 O O . LEU A 1 350 ? -48.777 6.579 31.411 1.00 64.19 350 LEU A O 1
ATOM 2820 N N . LEU A 1 351 ? -47.025 7.466 30.324 1.00 67.62 351 LEU A N 1
ATOM 2821 C CA . LEU A 1 351 ? -46.647 8.348 31.444 1.00 67.62 351 LEU A CA 1
ATOM 2822 C C . LEU A 1 351 ? -47.772 9.330 31.814 1.00 67.62 351 LEU A C 1
ATOM 2824 O O . LEU A 1 351 ? -48.106 9.417 32.998 1.00 67.62 351 LEU A O 1
ATOM 2828 N N . PRO A 1 352 ? -48.410 10.039 30.858 1.00 68.88 352 PRO A N 1
ATOM 2829 C CA . PRO A 1 352 ? -49.488 10.969 31.183 1.00 68.88 352 PRO A CA 1
ATOM 2830 C C . PRO A 1 352 ? -50.703 10.260 31.793 1.00 68.88 352 PRO A C 1
ATOM 2832 O O . PRO A 1 352 ? -51.327 10.787 32.713 1.00 68.88 352 PRO A O 1
ATOM 2835 N N . GLN A 1 353 ? -51.008 9.041 31.333 1.00 68.81 353 GLN A N 1
ATOM 2836 C CA . GLN A 1 353 ? -52.105 8.228 31.865 1.00 68.81 353 GLN A CA 1
ATOM 2837 C C . GLN A 1 353 ? -51.823 7.771 33.301 1.00 68.81 353 GLN A C 1
ATOM 2839 O O . GLN A 1 353 ? -52.681 7.922 34.170 1.00 68.81 353 GLN A O 1
ATOM 2844 N N . LEU A 1 354 ? -50.606 7.303 33.586 1.00 68.56 354 LEU A N 1
ATOM 2845 C CA . LEU A 1 354 ? -50.194 6.918 34.936 1.00 68.56 354 LEU A CA 1
ATOM 2846 C C . LEU A 1 354 ? -50.229 8.117 35.899 1.00 68.56 354 LEU A C 1
ATOM 2848 O O . LEU A 1 354 ? -50.767 8.015 37.000 1.00 68.56 354 LEU A O 1
ATOM 2852 N N . VAL A 1 355 ? -49.713 9.272 35.464 1.00 73.25 355 VAL A N 1
ATOM 2853 C CA . VAL A 1 355 ? -49.716 10.517 36.248 1.00 73.25 355 VAL A CA 1
ATOM 2854 C C . VAL A 1 355 ? -51.146 10.997 36.514 1.00 73.25 355 VAL A C 1
ATOM 2856 O O . VAL A 1 355 ? -51.462 11.343 37.651 1.00 73.25 355 VAL A O 1
ATOM 2859 N N . SER A 1 356 ? -52.032 10.952 35.512 1.00 72.06 356 SER A N 1
ATOM 2860 C CA . SER A 1 356 ? -53.449 11.304 35.693 1.00 72.06 356 SER A CA 1
ATOM 2861 C C . SER A 1 356 ? -54.166 10.358 36.662 1.00 72.06 356 SER A C 1
ATOM 2863 O O . SER A 1 356 ? -54.845 10.824 37.570 1.00 72.06 356 SER A O 1
ATOM 2865 N N . SER A 1 357 ? -53.916 9.046 36.582 1.00 70.44 357 SER A N 1
ATOM 2866 C CA . SER A 1 357 ? -54.510 8.067 37.499 1.00 70.44 357 SER A CA 1
ATOM 2867 C C . SER A 1 357 ? -54.033 8.225 38.947 1.00 70.44 357 SER A C 1
ATOM 2869 O O . SER A 1 357 ? -54.791 7.915 39.869 1.00 70.44 357 SER A O 1
ATOM 2871 N N . ILE A 1 358 ? -52.793 8.668 39.170 1.00 69.44 358 ILE A N 1
ATOM 2872 C CA . ILE A 1 358 ? -52.274 8.965 40.513 1.00 69.44 358 ILE A CA 1
ATOM 2873 C C . ILE A 1 358 ? -52.889 10.271 41.034 1.00 69.44 358 ILE A C 1
ATOM 2875 O O . ILE A 1 358 ? -53.299 10.329 42.193 1.00 69.44 358 ILE A O 1
ATOM 2879 N N . SER A 1 359 ? -53.021 11.283 40.171 1.00 64.75 359 SER A N 1
ATOM 2880 C CA . SER A 1 359 ? -53.678 12.554 40.495 1.00 64.75 359 SER A CA 1
ATOM 2881 C C . SER A 1 359 ? -55.152 12.357 40.870 1.00 64.75 359 SER A C 1
ATOM 2883 O O . SER A 1 359 ? -55.616 12.923 41.860 1.00 64.75 359 SER A O 1
ATOM 2885 N N . ASP A 1 360 ? -55.876 11.504 40.145 1.00 59.22 360 ASP A N 1
ATOM 2886 C CA . ASP A 1 360 ? -57.283 11.201 40.425 1.00 59.22 360 ASP A CA 1
ATOM 2887 C C . ASP A 1 360 ? -57.461 10.430 41.739 1.00 59.22 360 ASP A C 1
ATOM 2889 O O . ASP A 1 360 ? -58.392 10.711 42.488 1.00 59.22 360 ASP A O 1
ATOM 2893 N N . ARG A 1 361 ? -56.529 9.529 42.087 1.00 57.38 361 ARG A N 1
ATOM 2894 C CA . ARG A 1 361 ? -56.533 8.845 43.394 1.00 57.38 361 ARG A CA 1
ATOM 2895 C C . ARG A 1 361 ? -56.223 9.782 44.559 1.00 57.38 361 ARG A C 1
ATOM 2897 O O . ARG A 1 361 ? -56.767 9.591 45.641 1.00 57.38 361 ARG A O 1
ATOM 2904 N N . SER A 1 362 ? -55.391 10.803 44.348 1.00 54.41 362 SER A N 1
ATOM 2905 C CA . SER A 1 362 ? -55.111 11.814 45.376 1.00 54.41 362 SER A CA 1
ATOM 2906 C C . SER A 1 362 ? -56.268 12.793 45.616 1.00 54.41 362 SER A C 1
ATOM 2908 O O . SER A 1 362 ? -56.334 13.394 46.683 1.00 54.41 362 SER A O 1
ATOM 2910 N N . ASN A 1 363 ? -57.203 12.912 44.666 1.00 53.06 363 ASN A N 1
ATOM 2911 C CA . ASN A 1 363 ? -58.411 13.738 44.789 1.00 53.06 363 ASN A CA 1
ATOM 2912 C C . ASN A 1 363 ? -59.616 12.996 45.396 1.00 53.06 363 ASN A C 1
ATOM 2914 O O . ASN A 1 363 ? -60.656 13.612 45.606 1.00 53.06 363 ASN A O 1
ATOM 2918 N N . THR A 1 364 ? -59.503 11.693 45.671 1.00 52.91 364 THR A N 1
ATOM 2919 C CA . THR A 1 364 ? -60.565 10.893 46.312 1.00 52.91 364 THR A CA 1
ATOM 2920 C C . THR A 1 364 ? -60.389 10.696 47.821 1.00 52.91 364 THR A C 1
ATOM 2922 O O . THR A 1 364 ? -61.256 10.085 48.437 1.00 52.91 364 THR A O 1
ATOM 2925 N N . ASP A 1 365 ? -59.317 11.233 48.417 1.00 51.22 365 ASP A N 1
ATOM 2926 C CA . ASP A 1 365 ? -59.016 11.123 49.857 1.00 51.22 365 ASP A CA 1
ATOM 2927 C C . ASP A 1 365 ? -59.188 12.444 50.649 1.00 51.22 365 ASP A C 1
ATOM 2929 O O . ASP A 1 365 ? -58.673 12.558 51.763 1.00 51.22 365 ASP A O 1
ATOM 2933 N N . TYR A 1 366 ? -59.947 13.426 50.134 1.00 40.91 366 TYR A N 1
ATOM 2934 C CA . TYR A 1 366 ? -60.419 14.591 50.910 1.00 40.91 366 TYR A CA 1
ATOM 2935 C C . TYR A 1 366 ? -61.845 15.021 50.567 1.00 40.91 366 TYR A C 1
ATOM 2937 O O . TYR A 1 366 ? -62.158 15.136 49.360 1.00 40.91 366 TYR A O 1
#

Secondary structure (DSSP, 8-state):
---------------TTTS-TTHHHHHHHHHHHHHHT-TTTT----EEEE-SS-EEEEEEEHHHHHHHHHHHHT---HHHHHHHHHHHHHTTSEEESS-SS----SSS-EEEEPPGGG-GGG-----HHHHHHHHHHHHTT--GGGPPPHHHHHHHHHHHHHTGGGHHHHHHHHHHHHHHHTTS-HHHHHHHHHHHHHHHHHHSPPTTS--TT---HHHHHHHT-GGGGGGTTTPPP-----------------PPPHHHHHHHHHHHHHHHTS-PPPHHHHHHHHHHHHHHHGGG-TTTSPPSS--HHHH--THHHHHHHHHTT-TT---GGGGS-HHHHHTSHHHHHHHHHHHHHHHHHHTS--

Nearest PDB structures (foldseek):
  6n9g-assembly2_B  TM=9.273E-01  e=4.092E-37  Bos taurus
  6n9g-assembly1_A  TM=9.264E-01  e=1.023E-34  Bos taurus
  7shf-assembly1_C  TM=9.104E-01  e=1.642E-34  Homo sapiens
  7ewr-assembly1_C  TM=9.092E-01  e=2.094E-31  Homo sapiens
  7ewr-assembly1_E  TM=9.249E-01  e=5.177E-30  Homo sapiens

Radius of gyration: 32.18 Å; Cα contacts (8 Å, |Δi|>4): 283; chains: 1; bounding box: 95×62×82 Å

Mean predicted aligned error: 12.9 Å

Foldseek 3Di:
DDDDDDDPPPDPPPDPLQFQPCLVVLVVLVVVLVQLPDPVNDHQDFAFDDDPVDTAGGKGFLQSQLVCQCVPVVPPDSVVSQVVQQVSQLQLQKAFQQDLRRGGDNDRTIMHGADPVLGCSVVDDDDLLNLLLLLLLLVVVPDPSSDDDPVSVVSNVVSCVVCVVCVVVSNVSSVVVNVVLVPDDPNVSSVVNSNVSSSCCQCPNDPPDDNPSDDDPVSVVCSVPVPVVVQPPDHDDDPDDDDDDDDDPDDPDDDQDPVNVVVVVVVVVVVVPDDDDDPVVVVVVVVVVCVVCQCVDCVRHADPPGDCVVPVDCVSVVCVVCVLPDPPDDPPVCPPDLVVVCVDPSSVVVVVVVVVVVVVVVVVPD